Protein AF-A0A6G1RH93-F1 (afdb_monomer)

pLDDT: mean 86.74, std 16.6, range [34.06, 98.75]

Nearest PDB structures (foldseek):
  6yxq-assembly1_B  TM=9.799E-01  e=6.780E-34  Homo sapiens
  5j5k-assembly1_A  TM=3.896E-01  e=9.499E+00  Aspergillus fumigatus Af293
  7a0g-assembly1_III  TM=1.130E-01  e=6.567E+00  Serratia marcescens
  7a0g-assembly1_FFF  TM=1.168E-01  e=7.128E+00  Serratia marcescens

Mean predicted aligned error: 8.52 Å

Foldseek 3Di:
DDDDDPPPPPDQFDELQPDWDWDQDPVPRDIDIDRLQDLVLADPDAQDAQAEQDPDPDPVSNVVNLVNLVSNLVVLVVLLPDDLSRNLNNLQNPPRVLNRLVNCLVHPDFPLPPDDPDDPSSVVSSVSNLVSSLVSLLSLLAQDPDSNYGHDLLVSLCRCPVSPVDAPSSLLSCLRSPCVPCLVSNLSSVVSNCVSHVCNLVRLLVCVVVLLVLLVVLCQLQLQDDPDDDPDPDDPDPPPRRHLQRDDPVSLLVSLVSLLSSLSSLLSSCSSHVVSLVSCVVVVVLLSLLLSCVRRLVRSVVNLVVCCVPDVVSSVSSVVSSVNSNVSSVSSSVSSLCSQAVVQCVPDPDNPPSHPVSVVVVVVSVCSSLVSDDPVVVD

Structure (mmCIF, N/CA/C/O backbone):
data_AF-A0A6G1RH93-F1
#
_entry.id   AF-A0A6G1RH93-F1
#
loop_
_atom_site.group_PDB
_atom_site.id
_atom_site.type_symbol
_atom_site.label_atom_id
_atom_site.label_alt_id
_atom_site.label_comp_id
_atom_site.label_asym_id
_atom_site.label_entity_id
_atom_site.label_seq_id
_atom_site.pdbx_PDB_ins_code
_atom_site.Cartn_x
_atom_site.Cartn_y
_atom_site.Cartn_z
_atom_site.occupancy
_atom_site.B_iso_or_equiv
_atom_site.auth_seq_id
_atom_site.auth_comp_id
_atom_site.auth_asym_id
_atom_site.auth_atom_id
_atom_site.pdbx_PDB_model_num
ATOM 1 N N . VAL A 1 1 ? -55.380 16.430 35.026 1.00 39.88 1 VAL A N 1
ATOM 2 C CA . VAL A 1 1 ? -54.451 15.282 35.134 1.00 39.88 1 VAL A CA 1
ATOM 3 C C . VAL A 1 1 ? -53.364 15.489 34.094 1.00 39.88 1 VAL A C 1
ATOM 5 O O . VAL A 1 1 ? -53.621 15.297 32.916 1.00 39.88 1 VAL A O 1
ATOM 8 N N . ALA A 1 2 ? -52.223 16.043 34.504 1.00 36.06 2 ALA A N 1
ATOM 9 C CA . ALA A 1 2 ? -51.105 16.335 33.611 1.00 36.06 2 ALA A CA 1
ATOM 10 C C . ALA A 1 2 ? -50.230 15.081 33.495 1.00 36.06 2 ALA A C 1
ATOM 12 O O . ALA A 1 2 ? -49.665 14.631 34.491 1.00 36.06 2 ALA A O 1
ATOM 13 N N . ALA A 1 3 ? -50.160 14.504 32.297 1.00 38.91 3 ALA A N 1
ATOM 14 C CA . ALA A 1 3 ? -49.260 13.402 31.995 1.00 38.91 3 ALA A CA 1
ATOM 15 C C . ALA A 1 3 ? -47.823 13.942 31.946 1.00 38.91 3 ALA A C 1
ATOM 17 O O . ALA A 1 3 ? -47.466 14.699 31.044 1.00 38.91 3 ALA A O 1
ATOM 18 N N . ARG A 1 4 ? -47.009 13.583 32.944 1.00 39.94 4 ARG A N 1
ATOM 19 C CA . ARG A 1 4 ? -45.555 13.753 32.887 1.00 39.94 4 ARG A CA 1
ATOM 20 C C . ARG A 1 4 ? -45.025 12.785 31.829 1.00 39.94 4 ARG A C 1
ATOM 22 O O . ARG A 1 4 ? -45.079 11.578 32.028 1.00 39.94 4 ARG A O 1
ATOM 29 N N . GLN A 1 5 ? -44.552 13.320 30.708 1.00 40.97 5 GLN A N 1
ATOM 30 C CA . GLN A 1 5 ? -43.677 12.586 29.800 1.00 40.97 5 GLN A CA 1
ATOM 31 C C . GLN A 1 5 ? -42.366 12.324 30.545 1.00 40.97 5 GLN A C 1
ATOM 33 O O . GLN A 1 5 ? -41.627 13.258 30.851 1.00 40.97 5 GLN A O 1
ATOM 38 N N . GLU A 1 6 ? -42.103 11.063 30.877 1.00 39.25 6 GLU A N 1
ATOM 39 C CA . GLU A 1 6 ? -40.777 10.613 31.287 1.00 39.25 6 GLU A CA 1
ATOM 40 C C . GLU A 1 6 ? -39.834 10.802 30.094 1.00 39.25 6 GLU A C 1
ATOM 42 O O . GLU A 1 6 ? -39.832 10.027 29.139 1.00 39.25 6 GLU A O 1
ATOM 47 N N . GLN A 1 7 ? -39.060 11.888 30.117 1.00 39.12 7 GLN A N 1
ATOM 48 C CA . GLN A 1 7 ? -37.878 12.015 29.278 1.00 39.12 7 GLN A CA 1
ATOM 49 C C . GLN A 1 7 ? -36.892 10.938 29.731 1.00 39.12 7 GLN A C 1
ATOM 51 O O . GLN A 1 7 ? -36.219 11.087 30.749 1.00 39.12 7 GLN A O 1
ATOM 56 N N . VAL A 1 8 ? -36.823 9.837 28.982 1.00 41.59 8 VAL A N 1
ATOM 57 C CA . VAL A 1 8 ? -35.708 8.895 29.066 1.00 41.59 8 VAL A CA 1
ATOM 58 C C . VAL A 1 8 ? -34.467 9.670 28.633 1.00 41.59 8 VAL A C 1
ATOM 60 O O . VAL A 1 8 ? -34.250 9.907 27.446 1.00 41.59 8 VAL A O 1
ATOM 63 N N . ILE A 1 9 ? -33.688 10.136 29.606 1.00 40.41 9 ILE A N 1
ATOM 64 C CA . ILE A 1 9 ? -32.369 10.718 29.374 1.00 40.41 9 ILE A CA 1
ATOM 65 C C . ILE A 1 9 ? -31.488 9.562 28.893 1.00 40.41 9 ILE A C 1
ATOM 67 O O . ILE A 1 9 ? -30.940 8.809 29.695 1.00 40.41 9 ILE A O 1
ATOM 71 N N . THR A 1 10 ? -31.398 9.363 27.579 1.00 48.75 10 THR A N 1
ATOM 72 C CA . THR A 1 10 ? -30.373 8.500 26.990 1.00 48.75 10 THR A CA 1
ATOM 73 C C . THR A 1 10 ? -29.027 9.132 27.307 1.00 48.75 10 THR A C 1
ATOM 75 O O . THR A 1 10 ? -28.717 10.205 26.784 1.00 48.75 10 THR A O 1
ATOM 78 N N . MET A 1 11 ? -28.262 8.513 28.210 1.00 58.72 11 MET A N 1
ATOM 79 C CA . MET A 1 11 ? -26.892 8.942 28.483 1.00 58.72 11 MET A CA 1
ATOM 80 C C . MET A 1 11 ? -26.107 8.951 27.164 1.00 58.72 11 MET A C 1
ATOM 82 O O . MET A 1 11 ? -26.283 8.029 26.362 1.00 58.72 11 MET A O 1
ATOM 86 N N . PRO A 1 12 ? -25.280 9.977 26.907 1.00 74.25 12 PRO A N 1
ATOM 87 C CA . PRO A 1 12 ? -24.457 10.001 25.708 1.00 74.25 12 PRO A CA 1
ATOM 88 C C . PRO A 1 12 ? -23.533 8.779 25.701 1.00 74.25 12 PRO A C 1
ATOM 90 O O . PRO A 1 12 ? -22.972 8.418 26.737 1.00 74.25 12 PRO A O 1
ATOM 93 N N . ALA A 1 13 ? -23.403 8.130 24.543 1.00 86.19 13 ALA A N 1
ATOM 94 C CA . ALA A 1 13 ? -22.464 7.031 24.373 1.00 86.19 13 ALA A CA 1
ATOM 95 C C . ALA A 1 13 ? -21.037 7.527 24.651 1.00 86.19 13 ALA A C 1
ATOM 97 O O . ALA A 1 13 ? -20.630 8.568 24.129 1.00 86.19 13 ALA A O 1
ATOM 98 N N . LEU A 1 14 ? -20.307 6.797 25.494 1.00 92.94 14 LEU A N 1
ATOM 99 C CA . LEU A 1 14 ? -18.908 7.080 25.808 1.00 92.94 14 LEU A CA 1
ATOM 100 C C . LEU A 1 14 ? -17.998 6.509 24.711 1.00 92.94 14 LEU A C 1
ATOM 102 O O . LEU A 1 14 ? -18.299 5.431 24.188 1.00 92.94 14 LEU A O 1
ATOM 106 N N . PRO A 1 15 ? -16.891 7.191 24.371 1.00 95.88 15 PRO A N 1
ATOM 107 C CA . PRO A 1 15 ? -15.891 6.636 23.470 1.00 95.88 15 PRO A CA 1
ATOM 108 C C . PRO A 1 15 ? -15.225 5.400 24.093 1.00 95.88 15 PRO A C 1
ATOM 110 O O . PRO A 1 15 ? -15.123 5.270 25.316 1.00 95.88 15 PRO A O 1
ATOM 113 N N . LEU A 1 16 ? -14.763 4.476 23.248 1.00 96.12 16 LEU A N 1
ATOM 114 C CA . LEU A 1 16 ? -14.206 3.190 23.679 1.00 96.12 16 LEU A CA 1
ATOM 115 C C . LEU A 1 16 ? -12.977 3.346 24.590 1.00 96.12 16 LEU A C 1
ATOM 117 O O . LEU A 1 16 ? -12.803 2.557 25.513 1.00 96.12 16 LEU A O 1
ATOM 121 N N . ASP A 1 17 ? -12.147 4.358 24.348 1.00 95.44 17 ASP A N 1
ATOM 122 C CA . ASP A 1 17 ? -10.956 4.677 25.142 1.00 95.44 17 ASP A CA 1
ATOM 123 C C . ASP A 1 17 ? -11.266 5.152 26.573 1.00 95.44 17 ASP A C 1
ATOM 125 O O . ASP A 1 17 ? -10.436 4.983 27.466 1.00 95.44 17 ASP A O 1
ATOM 129 N N . GLU A 1 18 ? -12.470 5.669 26.824 1.00 94.94 18 GLU A N 1
ATOM 130 C CA . GLU A 1 18 ? -12.923 6.074 28.163 1.00 94.94 18 GLU A CA 1
ATOM 131 C C . GLU A 1 18 ? -13.825 5.022 28.825 1.00 94.94 18 GLU A C 1
ATOM 133 O O . GLU A 1 18 ? -14.106 5.089 30.028 1.00 94.94 18 GLU A O 1
ATOM 138 N N . LEU A 1 19 ? -14.293 4.037 28.054 1.00 93.25 19 LEU A N 1
ATOM 139 C CA . LEU A 1 19 ? -15.218 3.021 28.527 1.00 93.25 19 LEU A CA 1
ATOM 140 C C . LEU A 1 19 ? -14.538 2.078 29.530 1.00 93.25 19 LEU A C 1
ATOM 142 O O . LEU A 1 19 ? -13.415 1.612 29.338 1.00 93.25 19 LEU A O 1
ATOM 146 N N . GLN A 1 20 ? -15.263 1.754 30.599 1.00 92.25 20 GLN A N 1
ATOM 147 C CA . GLN A 1 20 ? -14.838 0.816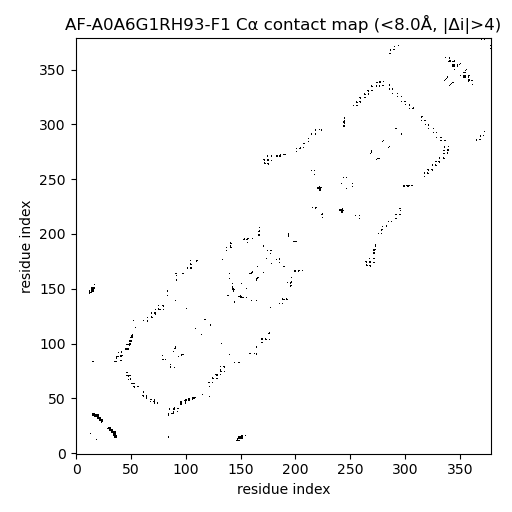 31.634 1.00 92.25 20 GLN A CA 1
ATOM 148 C C . GLN A 1 20 ? -15.789 -0.384 31.655 1.00 92.25 20 GLN A C 1
ATOM 150 O O . GLN A 1 20 ? -17.010 -0.221 31.692 1.00 92.25 20 GLN A O 1
ATOM 155 N N . LEU A 1 21 ? -15.235 -1.593 31.654 1.00 88.25 21 LEU A N 1
ATOM 156 C CA . LEU A 1 21 ? -15.960 -2.853 31.739 1.00 88.25 21 LEU A CA 1
ATOM 157 C C . LEU A 1 21 ? -15.835 -3.416 33.153 1.00 88.25 21 LEU A C 1
ATOM 159 O O . LEU A 1 21 ? -14.735 -3.594 33.674 1.00 88.25 21 LEU A O 1
ATOM 163 N N . THR A 1 22 ? -16.969 -3.705 33.787 1.00 87.06 22 THR A N 1
ATOM 164 C CA . THR A 1 22 ? -16.993 -4.392 35.081 1.00 87.06 22 THR A CA 1
ATOM 165 C C . THR A 1 22 ? -17.236 -5.876 34.862 1.00 87.06 22 THR A C 1
ATOM 167 O O . THR A 1 22 ? -18.293 -6.281 34.381 1.00 87.06 22 THR A O 1
ATOM 170 N N . GLU A 1 23 ? -16.271 -6.690 35.263 1.00 82.31 23 GLU A N 1
ATOM 171 C CA . GLU A 1 23 ? -16.334 -8.143 35.187 1.00 82.31 23 GLU A CA 1
ATOM 172 C C . GLU A 1 23 ? -16.133 -8.772 36.565 1.00 82.31 23 GLU A C 1
ATOM 174 O O . GLU A 1 23 ? -15.660 -8.144 37.515 1.00 82.31 23 GLU A O 1
ATOM 179 N N . ARG A 1 24 ? -16.538 -10.033 36.703 1.00 80.25 24 ARG A N 1
ATOM 180 C CA . ARG A 1 24 ? -16.372 -10.780 37.947 1.00 80.25 24 ARG A CA 1
ATOM 181 C C . ARG A 1 24 ? -15.124 -11.638 37.829 1.00 80.25 24 ARG A C 1
ATOM 183 O O . ARG A 1 24 ? -15.087 -12.540 37.000 1.00 80.25 24 ARG A O 1
ATOM 190 N N . ASP A 1 25 ? -14.132 -11.362 38.668 1.00 76.75 25 ASP A N 1
ATOM 191 C CA . ASP A 1 25 ? -12.867 -12.090 38.671 1.00 76.75 25 ASP A CA 1
ATOM 192 C C . ASP A 1 25 ? -13.134 -13.588 38.923 1.00 76.75 25 ASP A C 1
ATOM 194 O O . ASP A 1 25 ? -13.686 -13.939 39.975 1.00 76.75 25 ASP A O 1
ATOM 198 N N . PRO A 1 26 ? -12.753 -14.486 37.997 1.00 75.19 26 PRO A N 1
ATOM 199 C CA . PRO A 1 26 ? -13.005 -15.915 38.135 1.00 75.19 26 PRO A CA 1
ATOM 200 C C . PRO A 1 26 ? -12.233 -16.560 39.297 1.00 75.19 26 PRO A C 1
ATOM 202 O O . PRO A 1 26 ? -12.657 -17.601 39.794 1.00 75.19 26 PRO A O 1
ATOM 205 N N . LYS A 1 27 ? -11.125 -15.963 39.762 1.00 79.62 27 LYS A N 1
ATOM 206 C CA . LYS A 1 27 ? -10.312 -16.487 40.873 1.00 79.62 27 LYS A CA 1
ATOM 207 C C . LYS A 1 27 ? -10.810 -16.018 42.237 1.00 79.62 27 LYS A C 1
ATOM 209 O O . LYS A 1 27 ? -10.776 -16.789 43.192 1.00 79.62 27 LYS A O 1
ATOM 214 N N . THR A 1 28 ? -11.242 -14.762 42.350 1.00 80.44 28 THR A N 1
ATOM 215 C CA . THR A 1 28 ? -11.606 -14.152 43.646 1.00 80.44 28 THR A CA 1
ATOM 216 C C . THR A 1 28 ? -13.106 -13.922 43.830 1.00 80.44 28 THR A C 1
ATOM 218 O O . THR A 1 28 ? -13.555 -13.649 44.944 1.00 80.44 28 THR A O 1
ATOM 221 N N . GLY A 1 29 ? -13.900 -14.010 42.758 1.00 81.12 29 GLY A N 1
ATOM 222 C CA . GLY A 1 29 ? -15.344 -13.769 42.753 1.00 81.12 29 GLY A CA 1
ATOM 223 C C . GLY A 1 29 ? -15.755 -12.306 42.962 1.00 81.12 29 GLY A C 1
ATOM 224 O O . GLY A 1 29 ? -16.960 -12.017 42.984 1.00 81.12 29 GLY A O 1
ATOM 225 N N . LYS A 1 30 ? -14.788 -11.391 43.124 1.00 84.50 30 LYS A N 1
ATOM 226 C CA . LYS A 1 30 ? -15.005 -9.949 43.297 1.00 84.50 30 LYS A CA 1
ATOM 227 C C . LYS A 1 30 ? -15.219 -9.264 41.950 1.00 84.50 30 LYS A C 1
ATOM 229 O O . LYS A 1 30 ? -14.723 -9.718 40.925 1.00 84.50 30 LYS A O 1
ATOM 234 N N . LEU A 1 31 ? -15.964 -8.161 41.966 1.00 85.38 31 LEU A N 1
ATOM 235 C CA . LEU A 1 31 ? -16.095 -7.298 40.796 1.00 85.38 31 LEU A CA 1
ATOM 236 C C . LEU A 1 31 ? -14.786 -6.524 40.598 1.00 85.38 31 LEU A C 1
ATOM 238 O O . LEU A 1 31 ? -14.301 -5.882 41.531 1.00 85.38 31 LEU A O 1
ATOM 242 N N . ARG A 1 32 ? -14.229 -6.605 39.392 1.00 85.62 32 ARG A N 1
ATOM 243 C CA . ARG A 1 32 ? -13.075 -5.842 38.917 1.00 85.62 32 ARG A CA 1
ATOM 244 C C . ARG A 1 32 ? -13.557 -4.946 37.783 1.00 85.62 32 ARG A C 1
ATOM 246 O O . ARG A 1 32 ? -14.334 -5.382 36.940 1.00 85.62 32 ARG A O 1
ATOM 253 N N . THR A 1 33 ? -13.092 -3.705 37.770 1.00 88.19 33 THR A N 1
ATOM 254 C CA . THR A 1 33 ? -13.330 -2.777 36.663 1.00 88.19 33 THR A CA 1
ATOM 255 C C . THR A 1 33 ? -12.042 -2.641 35.864 1.00 88.19 33 THR A C 1
ATOM 257 O O . THR A 1 33 ? -10.979 -2.427 36.451 1.00 88.19 33 THR A O 1
ATOM 260 N N . LEU A 1 34 ? -12.139 -2.810 34.551 1.00 90.12 34 LEU A N 1
ATOM 261 C CA . LEU A 1 34 ? -11.043 -2.727 33.594 1.00 90.12 34 LEU A CA 1
ATOM 262 C C . LEU A 1 34 ? -11.365 -1.708 32.501 1.00 90.12 34 LEU A C 1
ATOM 264 O O . LEU A 1 34 ? -12.538 -1.565 32.153 1.00 90.12 34 LEU A O 1
ATOM 268 N N . PRO A 1 35 ? -10.357 -1.050 31.902 1.00 93.69 35 PRO A N 1
ATOM 269 C CA . PRO A 1 35 ? -10.584 -0.302 30.673 1.00 93.69 35 PRO A CA 1
ATOM 270 C C . PRO A 1 35 ? -11.091 -1.252 29.581 1.00 93.69 35 PRO A C 1
ATOM 272 O O . PRO A 1 35 ? -10.678 -2.410 29.515 1.00 93.69 35 PRO A O 1
ATOM 275 N N . ALA A 1 36 ? -11.980 -0.768 28.714 1.00 93.19 36 ALA A N 1
ATOM 276 C CA . ALA A 1 36 ? -12.529 -1.577 27.627 1.00 93.19 36 ALA A CA 1
ATOM 277 C C . ALA A 1 36 ? -11.454 -2.029 26.627 1.00 93.19 36 ALA A C 1
ATOM 279 O O . ALA A 1 36 ? -11.583 -3.095 26.029 1.00 93.19 36 ALA A O 1
ATOM 280 N N . LEU A 1 37 ? -10.376 -1.250 26.493 1.00 94.69 37 LEU A N 1
ATOM 281 C CA . LEU A 1 37 ? -9.148 -1.644 25.812 1.00 94.69 37 LEU A CA 1
ATOM 282 C C . LEU A 1 37 ? -8.173 -2.257 26.822 1.00 94.69 37 LEU A C 1
ATOM 284 O O . LEU A 1 37 ? -7.469 -1.539 27.533 1.00 94.69 37 LEU A O 1
ATOM 288 N N . HIS A 1 38 ? -8.124 -3.587 26.890 1.00 93.50 38 HIS A N 1
ATOM 289 C CA . HIS A 1 38 ? -7.219 -4.296 27.795 1.00 93.50 38 HIS A CA 1
ATOM 290 C C . HIS A 1 38 ? -6.666 -5.586 27.162 1.00 93.50 38 HIS A C 1
ATOM 292 O O . HIS A 1 38 ? -7.433 -6.324 26.538 1.00 93.50 38 HIS A O 1
ATOM 298 N N . PRO A 1 39 ? -5.376 -5.928 27.370 1.00 92.88 39 PRO A N 1
ATOM 299 C CA . PRO A 1 39 ? -4.776 -7.141 26.806 1.00 92.88 39 PRO A CA 1
ATOM 300 C C . PRO A 1 39 ? -5.491 -8.441 27.197 1.00 92.88 39 PRO A C 1
ATOM 302 O O . PRO A 1 39 ? -5.554 -9.365 26.398 1.00 92.88 39 PRO A O 1
ATOM 305 N N . GLU A 1 40 ? -6.062 -8.511 28.404 1.00 90.75 40 GLU A N 1
ATOM 306 C CA . GLU A 1 40 ? -6.805 -9.696 28.882 1.00 90.75 40 GLU A CA 1
ATOM 307 C C . GLU A 1 40 ? -8.118 -9.950 28.106 1.00 90.75 40 GLU A C 1
ATOM 309 O O . GLU A 1 40 ? -8.652 -11.053 28.171 1.00 90.75 40 GLU A O 1
ATOM 314 N N . ILE A 1 41 ? -8.639 -8.958 27.368 1.00 90.56 41 ILE A N 1
ATOM 315 C CA . ILE A 1 41 ? -9.898 -9.067 26.603 1.00 90.56 41 ILE A CA 1
ATOM 316 C C . ILE A 1 41 ? -9.665 -9.674 25.212 1.00 90.56 41 ILE A C 1
ATOM 318 O O . ILE A 1 41 ? -10.588 -10.240 24.616 1.00 90.56 41 ILE A O 1
ATOM 322 N N . LYS A 1 42 ? -8.437 -9.569 24.685 1.00 93.75 42 LYS A N 1
ATOM 323 C CA . LYS A 1 42 ? -8.036 -10.19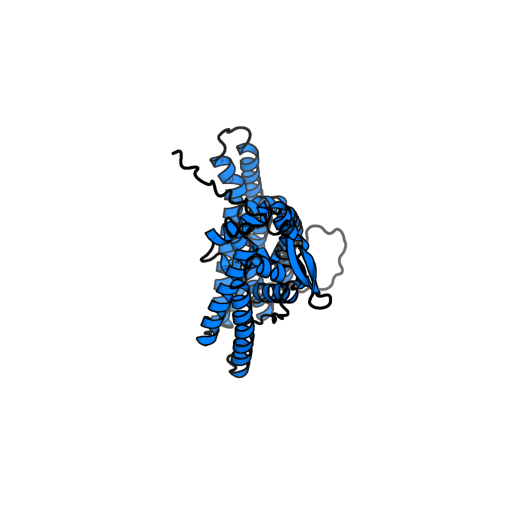8 23.422 1.00 93.75 42 LYS A CA 1
ATOM 324 C C . LYS A 1 42 ? -8.347 -11.698 23.474 1.00 93.75 42 LYS A C 1
ATOM 326 O O . LYS A 1 42 ? -8.043 -12.373 24.456 1.00 93.75 42 LYS A O 1
ATOM 331 N N . ALA A 1 43 ? -8.894 -12.240 22.389 1.00 94.94 43 ALA A N 1
ATOM 332 C CA . ALA A 1 43 ? -9.093 -13.677 22.286 1.00 94.94 43 ALA A CA 1
ATOM 333 C C . ALA A 1 43 ? -7.764 -14.394 22.004 1.00 94.94 43 ALA A C 1
ATOM 335 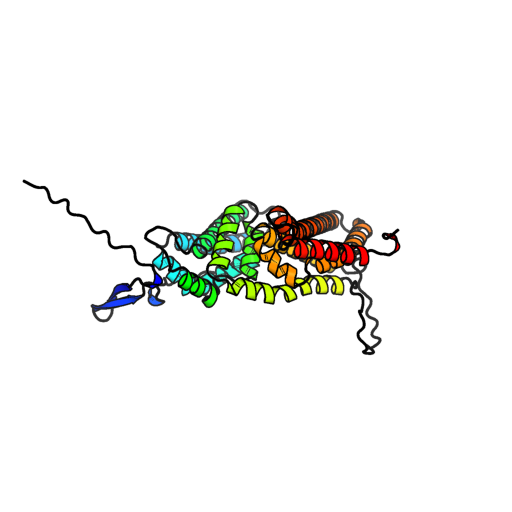O O . ALA A 1 43 ? -6.942 -13.924 21.211 1.00 94.94 43 ALA A O 1
ATOM 336 N N . ASP A 1 44 ? -7.590 -15.570 22.609 1.00 94.50 44 ASP A N 1
ATOM 337 C CA . ASP A 1 44 ? -6.459 -16.457 22.339 1.00 94.50 44 ASP A CA 1
ATOM 338 C C . ASP A 1 44 ? -6.643 -17.149 20.980 1.00 94.50 44 ASP A C 1
ATOM 340 O O . ASP A 1 44 ? -7.167 -18.259 20.861 1.00 94.50 44 ASP A O 1
ATOM 344 N N . ARG A 1 45 ? -6.303 -16.414 19.922 1.00 94.12 45 ARG A N 1
ATOM 345 C CA . ARG A 1 45 ? -6.304 -16.859 18.532 1.00 94.12 45 ARG A CA 1
ATOM 346 C C . ARG A 1 45 ? -4.976 -16.459 17.902 1.00 94.12 45 ARG A C 1
ATOM 348 O O . ARG A 1 45 ? -4.447 -15.395 18.200 1.00 94.12 45 ARG A O 1
ATOM 355 N N . SER A 1 46 ? -4.448 -17.326 17.045 1.00 94.31 46 SER A N 1
ATOM 356 C CA . SER A 1 46 ? -3.177 -17.114 16.356 1.00 94.31 46 SER A CA 1
ATOM 357 C C . SER A 1 46 ? -3.422 -17.002 14.861 1.00 94.31 46 SER A C 1
ATOM 359 O O . SER A 1 46 ? -3.992 -17.914 14.265 1.00 94.31 46 SER A O 1
ATOM 361 N N . PHE A 1 47 ? -2.984 -15.896 14.265 1.00 97.88 47 PHE A N 1
ATOM 362 C CA . PHE A 1 47 ? -3.099 -15.665 12.830 1.00 97.88 47 PHE A CA 1
ATOM 363 C C . PHE A 1 47 ? -1.845 -16.164 12.108 1.00 97.88 47 PHE A C 1
ATOM 365 O O . PHE A 1 47 ? -0.718 -15.777 12.427 1.00 97.88 47 PHE A O 1
ATOM 372 N N . VAL A 1 48 ? -2.036 -17.025 11.108 1.00 97.88 48 VAL A N 1
ATOM 373 C CA . VAL A 1 48 ? -0.934 -17.564 10.299 1.00 97.88 48 VAL A CA 1
ATOM 374 C C . VAL A 1 48 ? -0.491 -16.576 9.219 1.00 97.88 48 VAL A C 1
ATOM 376 O O . VAL A 1 48 ? -1.296 -15.835 8.666 1.00 97.88 48 VAL A O 1
ATOM 379 N N . LEU A 1 49 ? 0.799 -16.589 8.874 1.00 98.12 49 LEU A N 1
ATOM 380 C CA . LEU A 1 49 ? 1.343 -15.714 7.830 1.00 98.12 49 LEU A CA 1
ATOM 381 C C . LEU A 1 49 ? 0.858 -16.130 6.438 1.00 98.12 49 LEU A C 1
ATOM 383 O O . LEU A 1 49 ? 0.873 -17.312 6.084 1.00 98.12 49 LEU A O 1
ATOM 387 N N . TYR A 1 50 ? 0.510 -15.150 5.614 1.00 98.12 50 TYR A N 1
ATOM 388 C CA . TYR A 1 50 ? 0.173 -15.355 4.214 1.00 98.12 50 TYR A CA 1
ATOM 389 C C . TYR A 1 50 ? 1.399 -15.800 3.405 1.00 98.12 50 TYR A C 1
ATOM 391 O O . TYR A 1 50 ? 2.513 -15.306 3.588 1.00 98.12 50 TYR A O 1
ATOM 399 N N . ARG A 1 51 ? 1.176 -16.723 2.463 1.00 95.44 51 ARG A N 1
ATOM 400 C CA . ARG A 1 51 ? 2.120 -17.041 1.386 1.00 95.44 51 ARG A CA 1
ATOM 401 C C . ARG A 1 51 ? 1.398 -16.948 0.039 1.00 95.44 51 ARG A C 1
ATOM 403 O O . ARG A 1 51 ? 0.239 -17.358 -0.034 1.00 95.44 51 ARG A O 1
ATOM 410 N N . PRO A 1 52 ? 2.053 -16.421 -1.009 1.00 92.56 52 PRO A N 1
ATOM 411 C CA . PRO A 1 52 ? 1.447 -16.311 -2.329 1.00 92.56 52 PRO A CA 1
ATOM 412 C C . PRO A 1 52 ? 1.168 -17.693 -2.934 1.00 92.56 52 PRO A C 1
ATOM 414 O O . PRO A 1 52 ? 1.807 -18.674 -2.542 1.00 92.56 52 PRO A O 1
ATOM 417 N N . PRO A 1 53 ? 0.233 -17.787 -3.897 1.00 90.69 53 PRO A N 1
ATOM 418 C CA . PRO A 1 53 ? -0.001 -19.034 -4.612 1.00 90.69 53 PRO A CA 1
ATOM 419 C C . PRO A 1 53 ? 1.269 -19.483 -5.351 1.00 90.69 53 PRO A C 1
ATOM 421 O O . PRO A 1 53 ? 2.064 -18.641 -5.785 1.00 90.69 53 PRO A O 1
ATOM 424 N N . PRO A 1 54 ? 1.468 -20.800 -5.526 1.00 87.44 54 PRO A N 1
ATOM 425 C CA . PRO A 1 54 ? 2.647 -21.315 -6.201 1.00 87.44 54 PRO A CA 1
ATOM 426 C C . PRO A 1 54 ? 2.677 -20.891 -7.673 1.00 87.44 54 PRO A C 1
ATOM 428 O O . PRO A 1 54 ? 1.663 -20.896 -8.370 1.00 87.44 54 PRO A O 1
ATOM 431 N N . VAL A 1 55 ? 3.878 -20.578 -8.161 1.00 79.81 55 VAL A N 1
ATOM 432 C CA . VAL A 1 55 ? 4.133 -20.281 -9.583 1.00 79.81 55 VAL A CA 1
ATOM 433 C C . VAL A 1 55 ? 4.096 -21.564 -10.430 1.00 79.81 55 VAL A C 1
ATOM 435 O O . VAL A 1 55 ? 3.941 -21.518 -11.642 1.00 79.81 55 VAL A O 1
ATOM 438 N N . VAL A 1 56 ? 4.218 -22.740 -9.813 1.00 78.56 56 VAL A N 1
ATOM 439 C CA . VAL A 1 56 ? 4.169 -24.036 -10.502 1.00 78.56 56 VAL A CA 1
ATOM 440 C C . VAL A 1 56 ? 2.828 -24.709 -10.227 1.00 78.56 56 VAL A C 1
ATOM 442 O O . VAL A 1 56 ? 2.323 -24.667 -9.107 1.00 78.56 56 VAL A O 1
ATOM 445 N N . ARG A 1 57 ? 2.256 -25.368 -11.242 1.00 74.06 57 ARG A N 1
ATOM 446 C CA . ARG A 1 57 ? 1.013 -26.151 -11.127 1.00 74.06 57 ARG A CA 1
ATOM 447 C C . ARG A 1 57 ? 1.251 -27.518 -10.478 1.00 74.06 57 ARG A C 1
ATOM 449 O O . ARG A 1 57 ? 0.930 -28.547 -11.064 1.00 74.06 57 ARG A O 1
ATOM 456 N N . ASP A 1 58 ? 1.833 -27.518 -9.288 1.00 86.12 58 ASP A N 1
ATOM 457 C CA . ASP A 1 58 ? 1.928 -28.712 -8.454 1.00 86.12 58 ASP A CA 1
ATOM 458 C C . ASP A 1 58 ? 0.667 -28.811 -7.574 1.00 86.12 58 ASP A C 1
ATOM 460 O O . ASP A 1 58 ? 0.423 -27.896 -6.778 1.00 86.12 58 ASP A O 1
ATOM 464 N N . PRO A 1 59 ? -0.148 -29.878 -7.699 1.00 88.81 59 PRO A N 1
ATOM 465 C CA . PRO A 1 59 ? -1.342 -30.065 -6.880 1.00 88.81 59 PRO A CA 1
ATOM 466 C C . PRO A 1 59 ? -1.080 -29.972 -5.372 1.00 88.81 59 PRO A C 1
ATOM 468 O O . PRO A 1 59 ? -1.891 -29.375 -4.669 1.00 88.81 59 PRO A O 1
ATOM 471 N N . ALA A 1 60 ? 0.054 -30.488 -4.885 1.00 91.88 60 ALA A N 1
ATOM 472 C CA . ALA A 1 60 ? 0.378 -30.474 -3.459 1.00 91.88 60 ALA A CA 1
ATOM 473 C C . ALA A 1 60 ? 0.641 -29.048 -2.949 1.00 91.88 60 ALA A C 1
ATOM 475 O O . ALA A 1 60 ? 0.159 -28.659 -1.887 1.00 91.88 60 ALA A O 1
ATOM 476 N N . LEU A 1 61 ? 1.349 -28.231 -3.739 1.00 91.19 61 LEU A N 1
ATOM 477 C CA . LEU A 1 61 ? 1.606 -26.827 -3.398 1.00 91.19 61 LEU A CA 1
ATOM 478 C C . LEU A 1 61 ? 0.331 -25.978 -3.467 1.00 91.19 61 LEU A C 1
ATOM 480 O O . LEU A 1 61 ? 0.164 -25.029 -2.700 1.00 91.19 61 LEU A O 1
ATOM 484 N N . VAL A 1 62 ? -0.570 -26.299 -4.400 1.00 91.50 62 VAL A N 1
ATOM 485 C CA . VAL A 1 62 ? -1.871 -25.629 -4.507 1.00 91.50 62 VAL A CA 1
ATOM 486 C C . VAL A 1 62 ? -2.744 -25.964 -3.299 1.00 91.50 62 VAL A C 1
ATOM 488 O O . VAL A 1 62 ? -3.375 -25.062 -2.750 1.00 91.50 62 VAL A O 1
ATOM 491 N N . GLU A 1 63 ? -2.767 -27.223 -2.863 1.00 92.94 63 GLU A N 1
ATOM 492 C CA . GLU A 1 63 ? -3.494 -27.647 -1.664 1.00 92.94 63 GLU A CA 1
ATOM 493 C C . GLU A 1 63 ? -2.943 -26.978 -0.394 1.00 92.94 63 GLU A C 1
ATOM 495 O O . GLU A 1 63 ? -3.729 -26.403 0.359 1.00 92.94 63 GLU A O 1
ATOM 500 N N . GLU A 1 64 ? -1.613 -26.927 -0.214 1.00 94.44 64 GLU A N 1
ATOM 501 C CA . GLU A 1 64 ? -0.978 -26.208 0.908 1.00 94.44 64 GLU A CA 1
ATOM 502 C C . GLU A 1 64 ? -1.404 -24.732 0.936 1.00 94.44 64 GLU A C 1
ATOM 504 O O . GLU A 1 64 ? -1.770 -24.192 1.987 1.00 94.44 64 GLU A O 1
ATOM 509 N N . PHE A 1 65 ? -1.376 -24.063 -0.224 1.00 94.62 65 PHE A N 1
ATOM 510 C CA . PHE A 1 65 ? -1.823 -22.677 -0.331 1.00 94.62 65 PHE A CA 1
ATOM 511 C C . PHE A 1 65 ? -3.294 -22.533 0.072 1.00 94.62 65 PHE A C 1
ATOM 513 O O . PHE A 1 65 ? -3.621 -21.643 0.856 1.00 94.62 65 PHE A O 1
ATOM 520 N N . LEU A 1 66 ? -4.180 -23.387 -0.451 1.00 95.44 66 LEU A N 1
ATOM 521 C CA . LEU A 1 66 ? -5.618 -23.302 -0.194 1.00 95.44 66 LEU A CA 1
ATOM 522 C C . LEU A 1 66 ? -5.956 -23.542 1.278 1.00 95.44 66 LEU A C 1
ATOM 524 O O . LEU A 1 66 ? -6.782 -22.813 1.826 1.00 95.44 66 LEU A O 1
ATOM 528 N N . GLU A 1 67 ? -5.315 -24.515 1.923 1.00 96.56 67 GLU A N 1
ATOM 529 C CA . GLU A 1 67 ? -5.504 -24.789 3.348 1.00 96.56 67 GLU A CA 1
ATOM 530 C C . GLU A 1 67 ? -5.065 -23.590 4.197 1.00 96.56 67 GLU A C 1
ATOM 532 O O . GLU A 1 67 ? -5.834 -23.086 5.020 1.00 96.56 67 GLU A O 1
ATOM 537 N N . ARG A 1 68 ? -3.863 -23.057 3.946 1.00 97.56 68 ARG A N 1
ATOM 538 C CA . ARG A 1 68 ? -3.369 -21.889 4.683 1.00 97.56 68 ARG A CA 1
ATOM 539 C C . ARG A 1 68 ? -4.227 -20.652 4.458 1.00 97.56 68 ARG A C 1
ATOM 541 O O . ARG A 1 68 ? -4.564 -19.952 5.409 1.00 97.56 68 ARG A O 1
ATOM 548 N N . ALA A 1 69 ? -4.580 -20.381 3.207 1.00 96.88 69 ALA A N 1
ATOM 549 C CA . ALA A 1 69 ? -5.431 -19.259 2.844 1.00 96.88 69 ALA A CA 1
ATOM 550 C C . ALA A 1 69 ? -6.815 -19.369 3.495 1.00 96.88 69 ALA A C 1
ATOM 552 O O . ALA A 1 69 ? -7.372 -18.356 3.910 1.00 96.88 69 ALA A O 1
ATOM 553 N N . LYS A 1 70 ? -7.343 -20.590 3.645 1.00 97.31 70 LYS A N 1
ATOM 554 C CA . LYS A 1 70 ? -8.601 -20.833 4.347 1.00 97.31 70 LYS A CA 1
ATOM 555 C C . LYS A 1 70 ? -8.512 -20.481 5.832 1.00 97.31 70 LYS A C 1
ATOM 557 O O . LYS A 1 70 ? -9.402 -19.785 6.303 1.00 97.31 70 LYS A O 1
ATOM 562 N N . PHE A 1 71 ? -7.445 -20.871 6.540 1.00 97.88 71 PHE A N 1
ATOM 563 C CA . PHE A 1 71 ? -7.250 -20.453 7.938 1.00 97.88 71 PHE A CA 1
ATOM 564 C C . PHE A 1 71 ? -7.274 -18.927 8.077 1.00 97.88 71 PHE A C 1
ATOM 566 O O . PHE A 1 71 ? -8.033 -18.392 8.879 1.00 97.88 71 PHE A O 1
ATOM 573 N N . ILE A 1 72 ? -6.532 -18.220 7.219 1.00 98.44 72 ILE A N 1
ATOM 574 C CA . ILE A 1 72 ? -6.515 -16.750 7.216 1.00 98.44 72 ILE A CA 1
ATOM 575 C C . ILE A 1 72 ? -7.913 -16.190 6.928 1.00 98.44 72 ILE A C 1
ATOM 577 O O . ILE A 1 72 ? -8.357 -15.261 7.599 1.00 98.44 72 ILE A O 1
ATOM 581 N N . ALA A 1 73 ? -8.624 -16.735 5.939 1.00 98.19 73 ALA A N 1
ATOM 582 C CA . ALA A 1 73 ? -9.959 -16.271 5.583 1.00 98.19 73 ALA A CA 1
ATOM 583 C C . ALA A 1 73 ? -10.955 -16.466 6.736 1.00 98.19 73 ALA A C 1
ATOM 585 O O . ALA A 1 73 ? -11.691 -15.535 7.065 1.00 98.19 73 ALA A O 1
ATOM 586 N N . ASP A 1 74 ? -10.956 -17.639 7.368 1.00 98.19 74 ASP A N 1
ATOM 587 C CA . ASP A 1 74 ? -11.822 -17.959 8.502 1.00 98.19 74 ASP A CA 1
ATOM 588 C C . ASP A 1 74 ? -11.506 -17.054 9.705 1.00 98.19 74 ASP A C 1
ATOM 590 O O . ASP A 1 74 ? -12.420 -16.519 10.341 1.00 98.19 74 ASP A O 1
ATOM 594 N N . ASP A 1 75 ? -10.223 -16.790 9.964 1.00 98.44 75 ASP A N 1
ATOM 595 C CA . ASP A 1 75 ? -9.789 -15.920 11.053 1.00 98.44 75 ASP A CA 1
ATOM 596 C C . ASP A 1 75 ? -10.115 -14.446 10.819 1.00 98.44 75 ASP A C 1
ATOM 598 O O . ASP A 1 75 ? -10.593 -13.773 11.735 1.00 98.44 75 ASP A O 1
ATOM 602 N N . LEU A 1 76 ? -9.946 -13.940 9.597 1.00 98.56 76 LEU A N 1
ATOM 603 C CA . LEU A 1 76 ? -10.354 -12.578 9.254 1.00 98.56 76 LEU A CA 1
ATOM 604 C C . LEU A 1 76 ? -11.879 -12.423 9.245 1.00 98.56 76 LEU A C 1
ATOM 606 O O . LEU A 1 76 ? -12.388 -11.387 9.666 1.00 98.56 76 LEU A O 1
ATOM 610 N N . ASN A 1 77 ? -12.630 -13.441 8.817 1.00 98.31 77 ASN A N 1
ATOM 611 C CA . ASN A 1 77 ? -14.092 -13.416 8.882 1.00 98.31 77 ASN A CA 1
ATOM 612 C C . ASN A 1 77 ? -14.587 -13.380 10.334 1.00 98.31 77 ASN A C 1
ATOM 614 O O . ASN A 1 77 ? -15.498 -12.618 10.653 1.00 98.31 77 ASN A O 1
ATOM 618 N N . TRP A 1 78 ? -13.961 -14.155 11.222 1.00 98.50 78 TRP A N 1
ATOM 619 C CA . TRP A 1 78 ? -14.213 -14.077 12.660 1.00 98.50 78 TRP A CA 1
ATOM 620 C C . TRP A 1 78 ? -13.872 -12.695 13.226 1.00 98.50 78 TRP A C 1
ATOM 622 O O . TRP A 1 78 ? -14.694 -12.116 13.933 1.00 98.50 78 TRP A O 1
ATOM 632 N N . LEU A 1 79 ? -12.706 -12.142 12.877 1.00 98.69 79 LEU A N 1
ATOM 633 C CA . LEU A 1 79 ? -12.262 -10.821 13.327 1.00 98.69 79 LEU A CA 1
ATOM 634 C C . LEU A 1 79 ? -13.267 -9.732 12.924 1.00 98.69 79 LEU A C 1
ATOM 636 O O . LEU A 1 79 ? -13.655 -8.899 13.742 1.00 98.69 79 LEU A O 1
ATOM 640 N N . LEU A 1 80 ? -13.732 -9.759 11.674 1.00 98.56 80 LEU A N 1
ATOM 641 C CA . LEU A 1 80 ? -14.730 -8.822 11.155 1.00 98.56 80 LEU A CA 1
ATOM 642 C C . LEU A 1 80 ? -16.106 -8.988 11.813 1.00 98.56 80 LEU A C 1
ATOM 644 O O . LEU A 1 80 ? -16.861 -8.022 11.881 1.00 98.56 80 LEU A O 1
ATOM 648 N N . ALA A 1 81 ? -16.427 -10.180 12.318 1.00 98.44 81 ALA A N 1
ATOM 649 C CA . ALA A 1 81 ? -17.660 -10.440 13.056 1.00 98.44 81 ALA A CA 1
ATOM 650 C C . ALA A 1 81 ? -17.601 -9.995 14.530 1.00 98.44 81 ALA A C 1
ATOM 652 O O . ALA A 1 81 ? -18.638 -9.972 15.196 1.00 98.44 81 ALA A O 1
ATOM 653 N N . LEU A 1 82 ? -16.420 -9.647 15.061 1.00 98.38 82 LEU A N 1
ATOM 654 C CA . LEU A 1 82 ? -16.298 -9.190 16.444 1.00 98.38 82 LEU A CA 1
ATOM 655 C C . LEU A 1 82 ? -17.019 -7.848 16.673 1.00 98.38 82 LEU A C 1
ATOM 657 O O . LEU A 1 82 ? -16.993 -6.973 15.798 1.00 98.38 82 LEU A O 1
ATOM 661 N N . PRO A 1 83 ? -17.596 -7.640 17.872 1.00 97.31 83 PRO A N 1
ATOM 662 C CA . PRO A 1 83 ? -18.011 -6.321 18.348 1.00 97.31 83 PRO A CA 1
ATOM 663 C C . PRO A 1 83 ? -16.857 -5.306 18.340 1.00 97.31 83 PRO A C 1
ATOM 665 O O . PRO A 1 83 ? -15.691 -5.696 18.376 1.00 97.31 83 PRO A O 1
ATOM 668 N N . HIS A 1 84 ? -17.184 -4.013 18.305 1.00 97.38 84 HIS A N 1
ATOM 669 C CA . HIS A 1 84 ? -16.213 -2.921 18.157 1.00 97.38 84 HIS A CA 1
ATOM 670 C C . HIS A 1 84 ? -15.088 -2.953 19.209 1.00 97.38 84 HIS A C 1
ATOM 672 O O . HIS A 1 84 ? -13.914 -2.901 18.857 1.00 97.38 84 HIS A O 1
ATOM 678 N N . ASP A 1 85 ? -15.432 -3.097 20.487 1.00 95.94 85 ASP A N 1
ATOM 679 C CA . ASP A 1 85 ? -14.488 -3.201 21.606 1.00 95.94 85 ASP A CA 1
ATOM 680 C C . ASP A 1 85 ? -13.534 -4.395 21.451 1.00 95.94 85 ASP A C 1
ATOM 682 O O . ASP A 1 85 ? -12.313 -4.245 21.507 1.00 95.94 85 ASP A O 1
ATOM 686 N N . LYS A 1 86 ? -14.084 -5.581 21.168 1.00 97.25 86 LYS A N 1
ATOM 687 C CA . LYS A 1 86 ? -13.298 -6.815 21.019 1.00 97.25 86 LYS A CA 1
ATOM 688 C C . LYS A 1 86 ? -12.425 -6.805 19.772 1.00 97.25 86 LYS A C 1
ATOM 690 O O . LYS A 1 86 ? -11.313 -7.325 19.809 1.00 97.25 86 LYS A O 1
ATOM 695 N N . PHE A 1 87 ? -12.915 -6.213 18.685 1.00 98.56 87 PHE A N 1
ATOM 696 C CA . PHE A 1 87 ? -12.142 -6.008 17.467 1.00 98.56 87 PHE A CA 1
ATOM 697 C C . PHE A 1 87 ? -10.901 -5.163 17.754 1.00 98.56 87 PHE A C 1
ATOM 699 O O . PHE A 1 87 ? -9.793 -5.587 17.435 1.00 98.56 87 PHE A O 1
ATOM 706 N N . TRP A 1 88 ? -11.069 -4.014 18.414 1.00 98.38 88 TRP A N 1
ATOM 707 C CA . TRP A 1 88 ? -9.951 -3.135 18.748 1.00 98.38 88 TRP A CA 1
ATOM 708 C C . TRP A 1 88 ? -8.977 -3.771 19.741 1.00 98.38 88 TRP A C 1
ATOM 710 O O . TRP A 1 88 ? -7.771 -3.672 19.537 1.00 98.38 88 TRP A O 1
ATOM 720 N N . CYS A 1 89 ? -9.460 -4.516 20.739 1.00 97.81 89 CYS A N 1
ATOM 721 C CA . CYS A 1 89 ? -8.584 -5.313 21.603 1.00 97.81 89 CYS A CA 1
ATOM 722 C C . CYS A 1 89 ? -7.757 -6.333 20.809 1.00 97.81 89 CYS A C 1
ATOM 724 O O . CYS A 1 89 ? -6.556 -6.459 21.044 1.00 97.81 89 CYS A O 1
ATOM 726 N N . GLN A 1 90 ? -8.362 -7.040 19.848 1.00 98.38 90 GLN A N 1
ATOM 727 C CA . GLN A 1 90 ? -7.613 -7.982 19.018 1.00 98.38 90 GLN A CA 1
ATOM 728 C C . GLN A 1 90 ? -6.571 -7.259 18.160 1.00 98.38 90 GLN A C 1
ATOM 730 O O . GLN A 1 90 ? -5.418 -7.667 18.131 1.00 98.38 90 GLN A O 1
ATOM 735 N N . VAL A 1 91 ? -6.955 -6.175 17.488 1.00 97.75 91 VAL A N 1
ATOM 736 C CA . VAL A 1 91 ? -6.070 -5.425 16.585 1.00 97.75 91 VAL A CA 1
ATOM 737 C C . VAL A 1 91 ? -4.868 -4.826 17.313 1.00 97.75 91 VAL A C 1
ATOM 739 O O . VAL A 1 91 ? -3.767 -4.863 16.770 1.00 97.75 91 VAL A O 1
ATOM 742 N N . ILE A 1 92 ? -5.073 -4.292 18.520 1.00 97.81 92 ILE A N 1
ATOM 743 C CA . ILE A 1 92 ? -4.028 -3.610 19.295 1.00 97.81 92 ILE A CA 1
ATOM 744 C C . ILE A 1 92 ? -3.090 -4.618 19.962 1.00 97.81 92 ILE A C 1
ATOM 746 O O . ILE A 1 92 ? -1.876 -4.448 19.931 1.00 97.81 92 ILE A O 1
ATOM 750 N N . PHE A 1 93 ? -3.639 -5.670 20.576 1.00 97.56 93 PHE A N 1
ATOM 751 C CA . PHE A 1 93 ? -2.864 -6.556 21.449 1.00 97.56 93 PHE A CA 1
ATOM 752 C C . PHE A 1 93 ? -2.445 -7.873 20.775 1.00 97.56 93 PHE A C 1
ATOM 754 O O . PHE A 1 93 ? -1.808 -8.727 21.404 1.00 97.56 93 PHE A O 1
ATOM 761 N N . ASP A 1 94 ? -2.813 -8.099 19.511 1.00 97.44 94 ASP A N 1
ATOM 762 C CA . ASP A 1 94 ? -2.406 -9.280 18.752 1.00 97.44 94 ASP A CA 1
ATOM 763 C C . ASP A 1 94 ? -1.364 -8.997 17.677 1.00 97.44 94 ASP A C 1
ATOM 765 O O . ASP A 1 94 ? -1.671 -8.716 16.521 1.00 97.44 94 ASP A O 1
ATOM 769 N N . GLU A 1 95 ? -0.097 -9.194 18.037 1.00 95.94 95 GLU A N 1
ATOM 770 C CA . GLU A 1 95 ? 1.003 -9.101 17.081 1.00 95.94 95 GLU A CA 1
ATOM 771 C C . GLU A 1 95 ? 0.891 -10.098 15.920 1.00 95.94 95 GLU A C 1
ATOM 773 O O . GLU A 1 95 ? 1.402 -9.827 14.833 1.00 95.94 95 GLU A O 1
ATOM 778 N N . THR A 1 96 ? 0.273 -11.270 16.128 1.00 97.81 96 THR A N 1
ATOM 779 C CA . THR A 1 96 ? 0.162 -12.277 15.059 1.00 97.81 96 THR A CA 1
ATOM 780 C C . THR A 1 96 ? -0.766 -11.793 13.950 1.00 97.81 96 THR A C 1
ATOM 782 O O . THR A 1 96 ? -0.481 -12.020 12.774 1.00 97.81 96 THR A O 1
ATOM 785 N N . LEU A 1 97 ? -1.813 -11.042 14.311 1.00 98.06 97 LEU A N 1
ATOM 786 C CA . LEU A 1 97 ? -2.723 -10.405 13.366 1.00 98.06 97 LEU A CA 1
ATOM 787 C C . LEU A 1 97 ? -1.994 -9.370 12.505 1.00 98.06 97 LEU A C 1
ATOM 789 O O . LEU A 1 97 ? -2.099 -9.437 11.281 1.00 98.06 97 LEU A O 1
ATOM 793 N N . GLN A 1 98 ? -1.217 -8.465 13.112 1.00 96.62 98 GLN A N 1
ATOM 794 C CA . GLN A 1 98 ? -0.442 -7.482 12.343 1.00 96.62 98 GLN A CA 1
ATOM 795 C C . GLN A 1 98 ? 0.546 -8.177 11.400 1.00 96.62 98 GLN A C 1
ATOM 797 O O . GLN A 1 98 ? 0.521 -7.940 10.198 1.00 96.62 98 GLN A O 1
ATOM 802 N N . LYS A 1 99 ? 1.320 -9.153 11.891 1.00 97.75 99 LYS A N 1
ATOM 803 C CA . LYS A 1 99 ? 2.256 -9.925 11.050 1.00 97.75 99 LYS A CA 1
ATOM 804 C C . LYS A 1 99 ? 1.544 -10.647 9.894 1.00 97.75 99 LYS A C 1
ATOM 806 O O . LYS A 1 99 ? 2.081 -10.718 8.788 1.00 97.75 99 LYS A O 1
ATOM 811 N N . CYS A 1 100 ? 0.334 -11.163 10.119 1.00 98.50 100 CYS A N 1
ATOM 812 C CA . CYS A 1 100 ? -0.497 -11.757 9.074 1.00 98.50 100 CYS A CA 1
ATOM 813 C C . CYS A 1 100 ? -0.899 -10.725 8.007 1.00 98.50 100 CYS A C 1
ATOM 815 O O . CYS A 1 100 ? -0.696 -10.973 6.816 1.00 98.50 100 CYS A O 1
ATOM 817 N N . LEU A 1 101 ? -1.428 -9.565 8.405 1.00 98.56 101 LEU A N 1
ATOM 818 C CA . LEU A 1 101 ? -1.814 -8.499 7.475 1.00 98.56 101 LEU A CA 1
ATOM 819 C C . LEU A 1 101 ? -0.607 -7.981 6.677 1.00 98.56 101 LEU A C 1
ATOM 821 O O . LEU A 1 101 ? -0.694 -7.866 5.454 1.00 98.56 101 LEU A O 1
ATOM 825 N N . ASP A 1 102 ? 0.538 -7.790 7.330 1.00 97.88 102 ASP A N 1
ATOM 826 C CA . ASP A 1 102 ? 1.796 -7.347 6.715 1.00 97.88 102 ASP A CA 1
ATOM 827 C C . ASP A 1 102 ? 2.292 -8.350 5.679 1.00 97.88 102 ASP A C 1
ATOM 829 O O . ASP A 1 102 ? 2.660 -7.990 4.557 1.00 97.88 102 ASP A O 1
ATOM 833 N N . SER A 1 103 ? 2.258 -9.639 6.026 1.00 98.25 103 SER A N 1
ATOM 834 C CA . SER A 1 103 ? 2.639 -10.707 5.103 1.00 98.25 103 SER A CA 1
ATOM 835 C C . SER A 1 103 ? 1.720 -10.769 3.880 1.00 98.25 103 SER A C 1
ATOM 837 O O . SER A 1 103 ? 2.188 -11.089 2.786 1.00 98.25 103 SER A O 1
ATOM 839 N N . TYR A 1 104 ? 0.435 -10.428 4.029 1.00 98.50 104 TYR A N 1
ATOM 840 C CA . TYR A 1 104 ? -0.484 -10.340 2.902 1.00 98.50 104 TYR A CA 1
ATOM 841 C C . TYR A 1 104 ? -0.180 -9.123 2.027 1.00 98.50 104 TYR A C 1
ATOM 843 O O . TYR A 1 104 ? -0.030 -9.287 0.820 1.00 98.50 104 TYR A O 1
ATOM 851 N N . LEU A 1 105 ? -0.059 -7.922 2.604 1.00 98.12 105 LEU A N 1
ATOM 852 C CA . LEU A 1 105 ? 0.219 -6.700 1.839 1.00 98.12 105 LEU A CA 1
ATOM 853 C C . LEU A 1 105 ? 1.529 -6.814 1.050 1.00 98.12 105 LEU A C 1
ATOM 855 O O . LEU A 1 105 ? 1.548 -6.570 -0.155 1.00 98.12 105 LEU A O 1
ATOM 859 N N . SER A 1 106 ? 2.587 -7.313 1.688 1.00 95.69 106 SER A N 1
ATOM 860 C CA . SER A 1 106 ? 3.894 -7.481 1.046 1.00 95.69 106 SER A CA 1
ATOM 861 C C . SER A 1 106 ? 3.899 -8.546 -0.056 1.00 95.69 106 SER A C 1
ATOM 863 O O . SER A 1 106 ? 4.501 -8.326 -1.104 1.00 95.69 106 SER A O 1
ATOM 865 N N . ASN A 1 107 ? 3.195 -9.673 0.107 1.00 95.31 107 ASN A N 1
ATOM 866 C CA . ASN A 1 107 ? 3.333 -10.821 -0.804 1.00 95.31 107 ASN A CA 1
ATOM 867 C C . ASN A 1 107 ? 2.122 -11.097 -1.709 1.00 95.31 107 ASN A C 1
ATOM 869 O O . ASN A 1 107 ? 2.194 -11.986 -2.559 1.00 95.31 107 ASN A O 1
ATOM 873 N N . ALA A 1 108 ? 0.986 -10.415 -1.541 1.00 94.12 108 ALA A N 1
ATOM 874 C CA . ALA A 1 108 ? -0.172 -10.625 -2.409 1.00 94.12 108 ALA A CA 1
ATOM 875 C C . ALA A 1 108 ? 0.185 -10.261 -3.860 1.00 94.12 108 ALA A C 1
ATOM 877 O O . ALA A 1 108 ? 0.755 -9.197 -4.096 1.00 94.12 108 ALA A O 1
ATOM 878 N N . PRO A 1 109 ? -0.137 -11.102 -4.856 1.00 90.69 109 PRO A N 1
ATOM 879 C CA . PRO A 1 109 ? 0.211 -10.780 -6.232 1.00 90.69 109 PRO A CA 1
ATOM 880 C C . PRO A 1 109 ? -0.568 -9.549 -6.705 1.00 90.69 109 PRO A C 1
ATOM 882 O O . PRO A 1 109 ? -1.788 -9.451 -6.523 1.00 90.69 109 PRO A O 1
ATOM 885 N N . ARG A 1 110 ? 0.136 -8.601 -7.324 1.00 90.06 110 ARG A N 1
ATOM 886 C CA . ARG A 1 110 ? -0.448 -7.385 -7.886 1.00 90.06 110 ARG A CA 1
ATOM 887 C C . ARG A 1 110 ? -1.086 -7.699 -9.239 1.00 90.06 110 ARG A C 1
ATOM 889 O O . ARG A 1 110 ? -0.730 -8.644 -9.937 1.00 90.06 110 ARG A O 1
ATOM 896 N N . LYS A 1 111 ? -2.042 -6.866 -9.664 1.00 80.62 111 LYS A N 1
ATOM 897 C CA . LYS A 1 111 ? -2.799 -7.071 -10.921 1.00 80.62 111 LYS A CA 1
ATOM 898 C C . LYS A 1 111 ? -1.923 -7.043 -12.182 1.00 80.62 111 LYS A C 1
ATOM 900 O O . LYS A 1 111 ? -2.356 -7.529 -13.221 1.00 80.62 111 LYS A O 1
ATOM 905 N N . PHE A 1 112 ? -0.754 -6.410 -12.108 1.00 76.19 112 PHE A N 1
ATOM 906 C CA . PHE A 1 112 ? 0.218 -6.330 -13.200 1.00 76.19 112 PHE A CA 1
ATOM 907 C C . PHE A 1 112 ? 1.290 -7.424 -13.126 1.00 76.19 112 PHE A C 1
ATOM 909 O O . PHE A 1 112 ? 2.119 -7.523 -14.033 1.00 76.19 112 PHE A O 1
ATOM 916 N N . ASP A 1 113 ? 1.291 -8.259 -12.089 1.00 80.00 113 ASP A N 1
ATOM 917 C CA . ASP A 1 113 ? 2.170 -9.421 -12.039 1.00 80.00 113 ASP A CA 1
ATOM 918 C C . ASP A 1 113 ? 1.716 -10.458 -13.063 1.00 80.00 113 ASP A C 1
ATOM 920 O O . ASP A 1 113 ? 0.549 -10.514 -13.461 1.00 80.00 113 ASP A O 1
ATOM 924 N N . THR A 1 114 ? 2.663 -11.263 -13.544 1.00 64.69 114 THR A N 1
ATOM 925 C CA . THR A 1 114 ? 2.351 -12.365 -14.454 1.00 64.69 114 THR A CA 1
ATOM 926 C C . THR A 1 114 ? 1.606 -13.434 -13.663 1.00 64.69 114 THR A C 1
ATOM 928 O O . THR A 1 114 ? 2.203 -14.348 -13.102 1.00 64.69 114 THR A O 1
ATOM 931 N N . LEU A 1 115 ? 0.286 -13.296 -13.593 1.00 60.91 115 LEU A N 1
ATOM 932 C CA . LEU A 1 115 ? -0.593 -14.325 -13.069 1.00 60.91 115 LEU A CA 1
ATOM 933 C C . LEU A 1 115 ? -0.719 -15.409 -14.140 1.00 60.91 115 LEU A C 1
ATOM 935 O O . LEU A 1 115 ? -1.234 -15.165 -15.230 1.00 60.91 115 LEU A O 1
ATOM 939 N N . LEU A 1 116 ? -0.211 -16.600 -13.837 1.00 58.69 116 LEU A N 1
ATOM 940 C CA . LEU A 1 116 ? -0.535 -17.808 -14.593 1.00 58.69 116 LEU A CA 1
ATOM 941 C C . LEU A 1 116 ? -2.048 -18.052 -14.530 1.00 58.69 116 LEU A C 1
ATOM 943 O O . LEU A 1 116 ? -2.692 -17.594 -13.584 1.00 58.69 116 LEU A O 1
ATOM 947 N N . ASP A 1 117 ? -2.621 -18.803 -15.481 1.00 61.00 117 ASP A N 1
ATOM 948 C CA . ASP A 1 117 ? -4.012 -19.245 -15.325 1.00 61.00 117 ASP A CA 1
ATOM 949 C C . ASP A 1 117 ? -4.089 -20.121 -14.069 1.00 61.00 117 ASP A C 1
ATOM 951 O O . ASP A 1 117 ? -3.655 -21.283 -14.064 1.00 61.00 117 ASP A O 1
ATOM 955 N N . CYS A 1 118 ? -4.563 -19.510 -12.986 1.00 64.69 118 CYS A N 1
ATOM 956 C CA . CYS A 1 118 ? -4.715 -20.130 -11.687 1.00 64.69 118 CYS A CA 1
ATOM 957 C C . CYS A 1 118 ? -5.943 -21.039 -11.704 1.00 64.69 118 CYS A C 1
ATOM 959 O O . CYS A 1 118 ? -6.974 -20.715 -12.297 1.00 64.69 118 CYS A O 1
ATOM 961 N N . HIS A 1 119 ? -5.843 -22.168 -11.002 1.00 75.12 119 HIS A N 1
ATOM 962 C CA . HIS A 1 119 ? -6.981 -23.041 -10.733 1.00 75.12 119 HIS A CA 1
ATOM 963 C C . HIS A 1 119 ? -8.164 -22.214 -10.176 1.00 75.12 119 HIS A C 1
ATOM 965 O O . HIS A 1 119 ? -7.925 -21.369 -9.307 1.00 75.12 119 HIS A O 1
ATOM 971 N N . PRO A 1 120 ? -9.425 -22.433 -10.604 1.00 82.75 120 PRO A N 1
ATOM 972 C CA . PRO A 1 120 ? -10.564 -21.600 -10.195 1.00 82.7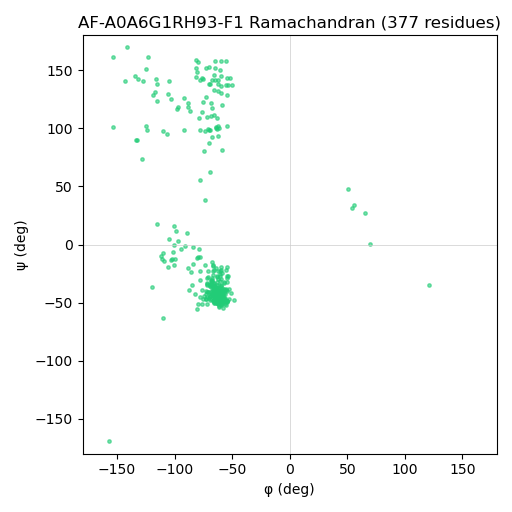5 120 PRO A CA 1
ATOM 973 C C . PRO A 1 120 ? -10.677 -21.401 -8.675 1.00 82.75 120 PRO A C 1
ATOM 975 O O . PRO A 1 120 ? -10.836 -20.274 -8.210 1.00 82.75 120 PRO A O 1
ATOM 978 N N . GLY A 1 121 ? -10.453 -22.467 -7.895 1.00 86.75 121 GLY A N 1
ATOM 979 C CA . GLY A 1 121 ? -10.460 -22.399 -6.428 1.00 86.75 121 GLY A CA 1
ATOM 980 C C . GLY A 1 121 ? -9.405 -21.457 -5.825 1.00 86.75 121 GLY A C 1
ATOM 981 O O . GLY A 1 121 ? -9.668 -20.824 -4.807 1.00 86.75 121 GLY A O 1
ATOM 982 N N . VAL A 1 122 ? -8.241 -21.297 -6.469 1.00 89.50 122 VAL A N 1
ATOM 983 C CA . VAL A 1 122 ? -7.212 -20.330 -6.045 1.00 89.50 122 VAL A CA 1
ATOM 984 C C . VAL A 1 122 ? -7.702 -18.907 -6.289 1.00 89.50 122 VAL A C 1
ATOM 986 O O . VAL A 1 122 ? -7.587 -18.067 -5.402 1.00 89.50 122 VAL A O 1
ATOM 989 N N . SER A 1 123 ? -8.297 -18.639 -7.455 1.00 89.25 123 SER A N 1
ATOM 990 C CA . SER A 1 123 ? -8.824 -17.307 -7.779 1.00 89.25 123 SER A CA 1
ATOM 991 C C . SER A 1 123 ? -9.940 -16.882 -6.821 1.00 89.25 123 SER A C 1
ATOM 993 O O . SER A 1 123 ? -9.955 -15.743 -6.347 1.00 89.25 123 SER A O 1
ATOM 995 N N . ASP A 1 124 ? -10.851 -17.799 -6.491 1.00 92.31 124 ASP A N 1
ATOM 996 C CA . ASP A 1 124 ? -11.944 -17.528 -5.557 1.00 92.31 124 ASP A CA 1
ATOM 997 C C . ASP A 1 124 ? -11.431 -17.280 -4.136 1.00 92.31 124 ASP A C 1
ATOM 999 O O . ASP A 1 124 ? -11.847 -16.312 -3.493 1.00 92.31 124 ASP A O 1
ATOM 1003 N N . MET A 1 125 ? -10.473 -18.086 -3.674 1.00 94.81 125 MET A N 1
ATOM 1004 C CA . MET A 1 125 ? -9.840 -17.897 -2.370 1.00 94.81 125 MET A CA 1
ATOM 1005 C C . MET A 1 125 ? -9.077 -16.569 -2.293 1.00 94.81 125 MET A C 1
ATOM 1007 O O . MET A 1 125 ? -9.239 -15.815 -1.334 1.00 94.81 125 MET A O 1
ATOM 1011 N N . GLN A 1 126 ? -8.307 -16.219 -3.327 1.00 93.44 126 GLN A N 1
ATOM 1012 C CA . GLN A 1 126 ? -7.634 -14.921 -3.403 1.00 93.44 126 GLN A CA 1
ATOM 1013 C C . GLN A 1 126 ? -8.627 -13.761 -3.358 1.00 93.44 126 GLN A C 1
ATOM 1015 O O . GLN A 1 126 ? -8.388 -12.782 -2.658 1.00 93.44 126 GLN A O 1
ATOM 1020 N N . ARG A 1 127 ? -9.763 -13.866 -4.058 1.00 93.00 127 ARG A N 1
ATOM 1021 C CA . ARG A 1 127 ? -10.820 -12.847 -4.012 1.00 93.00 127 ARG A CA 1
ATOM 1022 C C . ARG A 1 127 ? -11.419 -12.725 -2.612 1.00 93.00 127 ARG A C 1
ATOM 1024 O O . ARG A 1 127 ? -11.681 -11.607 -2.168 1.00 93.00 127 ARG A O 1
ATOM 1031 N N . CYS A 1 128 ? -11.618 -13.850 -1.924 1.00 96.12 128 CYS A N 1
ATOM 1032 C CA . CYS A 1 128 ? -12.107 -13.862 -0.552 1.00 96.12 128 CYS A CA 1
ATOM 1033 C C . CYS A 1 128 ? -11.126 -13.162 0.395 1.00 96.12 128 CYS A C 1
ATOM 1035 O O . CYS A 1 128 ? -11.530 -12.236 1.095 1.00 96.12 128 CYS A O 1
ATOM 1037 N N . LEU A 1 129 ? -9.843 -13.536 0.361 1.00 97.25 129 LEU A N 1
ATOM 1038 C CA . LEU A 1 129 ? -8.799 -12.901 1.168 1.00 97.25 129 LEU A CA 1
ATOM 1039 C C . LEU A 1 129 ? -8.659 -11.412 0.859 1.00 97.25 129 LEU A C 1
ATOM 1041 O O . LEU A 1 129 ? -8.653 -10.595 1.775 1.00 97.25 129 LEU A O 1
ATOM 1045 N N . HIS A 1 130 ? -8.620 -11.044 -0.423 1.00 96.38 130 HIS A N 1
ATOM 1046 C CA . HIS A 1 130 ? -8.518 -9.654 -0.858 1.00 96.38 130 HIS A CA 1
ATOM 1047 C C . HIS A 1 130 ? -9.656 -8.806 -0.289 1.00 96.38 130 HIS A C 1
ATOM 1049 O O . HIS A 1 130 ? -9.422 -7.711 0.218 1.00 96.38 130 HIS A O 1
ATOM 1055 N N . ARG A 1 131 ? -10.884 -9.333 -0.295 1.00 97.44 131 ARG A N 1
ATOM 1056 C CA . ARG A 1 131 ? -12.026 -8.660 0.323 1.00 97.44 131 ARG A CA 1
ATOM 1057 C C . ARG A 1 131 ? -11.877 -8.554 1.842 1.00 97.44 131 ARG A C 1
ATOM 1059 O O . ARG A 1 131 ? -12.070 -7.463 2.371 1.00 97.44 131 ARG A O 1
ATOM 1066 N N . SER A 1 132 ? -11.569 -9.648 2.536 1.00 98.38 132 SER A N 1
ATOM 1067 C CA . SER A 1 132 ? -11.502 -9.649 4.002 1.00 98.38 132 SER A CA 1
ATOM 1068 C C . SER A 1 132 ? -10.385 -8.741 4.518 1.00 98.38 132 SER A C 1
ATOM 1070 O O . SER A 1 132 ? -10.631 -7.943 5.413 1.00 98.38 132 SER A O 1
ATOM 1072 N N . VAL A 1 133 ? -9.202 -8.759 3.895 1.00 98.56 133 VAL A N 1
ATOM 1073 C CA . VAL A 1 133 ? -8.092 -7.858 4.250 1.00 98.56 133 VAL A CA 1
ATOM 1074 C C . VAL A 1 133 ? -8.480 -6.393 4.052 1.00 98.56 133 VAL A C 1
ATOM 1076 O O . VAL A 1 133 ? -8.281 -5.585 4.957 1.00 98.56 133 VAL A O 1
ATOM 1079 N N . PHE A 1 134 ? -9.088 -6.045 2.912 1.00 98.50 134 PHE A N 1
ATOM 1080 C CA . PHE A 1 134 ? -9.546 -4.675 2.669 1.00 98.50 134 PHE A CA 1
ATOM 1081 C C . PHE A 1 134 ? -10.551 -4.205 3.726 1.00 98.50 134 PHE A C 1
ATOM 1083 O O . PHE A 1 134 ? -10.430 -3.096 4.240 1.00 98.50 134 PHE A O 1
ATOM 1090 N N . LEU A 1 135 ? -11.531 -5.046 4.074 1.00 98.62 135 LEU A N 1
ATOM 1091 C CA . LEU A 1 135 ? -12.536 -4.715 5.086 1.00 98.62 135 LEU A CA 1
ATOM 1092 C C . LEU A 1 135 ? -11.927 -4.577 6.487 1.00 98.62 135 LEU A C 1
ATOM 1094 O O . LEU A 1 135 ? -12.362 -3.714 7.248 1.00 98.62 135 LEU A O 1
ATOM 1098 N N . THR A 1 136 ? -10.908 -5.374 6.813 1.00 98.75 136 THR A N 1
ATOM 1099 C CA . THR A 1 136 ? -10.175 -5.250 8.078 1.00 98.75 136 THR A CA 1
ATOM 1100 C C . THR A 1 136 ? -9.479 -3.895 8.160 1.00 98.75 136 THR A C 1
ATOM 1102 O O . THR A 1 136 ? -9.708 -3.156 9.117 1.00 98.75 136 THR A O 1
ATOM 1105 N N . PHE A 1 137 ? -8.727 -3.504 7.127 1.00 98.75 137 PHE A N 1
ATOM 1106 C CA . PHE A 1 137 ? -8.086 -2.186 7.084 1.00 98.75 137 PHE A CA 1
ATOM 1107 C C . PHE A 1 137 ? -9.092 -1.033 7.037 1.00 98.75 137 PHE A C 1
ATOM 1109 O O . PHE A 1 137 ? -8.871 -0.004 7.673 1.00 98.75 137 PHE A O 1
ATOM 1116 N N . LEU A 1 138 ? -10.225 -1.198 6.349 1.00 98.56 138 LEU A N 1
ATOM 1117 C CA . LEU A 1 138 ? -11.318 -0.224 6.364 1.00 98.56 138 LEU A CA 1
ATOM 1118 C C . LEU A 1 138 ? -11.806 0.020 7.794 1.00 98.56 138 LEU A C 1
ATOM 1120 O O . LEU A 1 138 ? -11.885 1.172 8.224 1.00 98.56 138 LEU A O 1
ATOM 1124 N N . ARG A 1 139 ? -12.077 -1.049 8.548 1.00 98.62 139 ARG A N 1
ATOM 1125 C CA . ARG A 1 139 ? -12.513 -0.947 9.943 1.00 98.62 139 ARG A CA 1
ATOM 1126 C C . ARG A 1 139 ? -11.435 -0.311 10.827 1.00 98.62 139 ARG A C 1
ATOM 1128 O O . ARG A 1 139 ? -11.745 0.620 11.559 1.00 98.62 139 ARG A O 1
ATOM 1135 N N . MET A 1 140 ? -10.168 -0.713 10.676 1.00 98.50 140 MET A N 1
ATOM 1136 C CA . MET A 1 140 ? -9.022 -0.115 11.391 1.00 98.50 140 MET A CA 1
ATOM 1137 C C . MET A 1 140 ? -8.805 1.366 11.056 1.00 98.50 140 MET A C 1
ATOM 1139 O O . MET A 1 140 ? -8.327 2.125 11.888 1.00 98.50 140 MET A O 1
ATOM 1143 N N . SER A 1 141 ? -9.157 1.804 9.849 1.00 98.25 141 SER A N 1
ATOM 1144 C CA . SER A 1 141 ? -9.050 3.212 9.446 1.00 98.25 141 SER A CA 1
ATOM 1145 C C . SER A 1 141 ? -10.248 4.067 9.878 1.00 98.25 141 SER A C 1
ATOM 1147 O O . SER A 1 141 ? -10.257 5.268 9.622 1.00 98.25 141 SER A O 1
ATOM 1149 N N . THR A 1 142 ? -11.265 3.478 10.519 1.00 97.94 142 THR A N 1
ATOM 1150 C CA . THR A 1 142 ? -12.528 4.144 10.861 1.00 97.94 142 THR A CA 1
ATOM 1151 C C . THR A 1 142 ? -12.632 4.367 12.370 1.00 97.94 142 THR A C 1
ATOM 1153 O O . THR A 1 142 ? -13.070 3.494 13.111 1.00 97.94 142 THR A O 1
ATOM 1156 N N . HIS A 1 143 ? -12.296 5.574 12.834 1.00 97.19 143 HIS A N 1
ATOM 1157 C CA . HIS A 1 143 ? -12.377 5.934 14.260 1.00 97.19 143 HIS A CA 1
ATOM 1158 C C . HIS A 1 143 ? -13.818 5.996 14.807 1.00 97.19 143 HIS A C 1
ATOM 1160 O O . HIS A 1 143 ? -14.028 6.022 16.017 1.00 97.19 143 HIS A O 1
ATOM 1166 N N . LYS A 1 144 ? -14.824 6.033 13.924 1.00 97.12 144 LYS A N 1
ATOM 1167 C CA . LYS A 1 144 ? -16.250 6.099 14.265 1.00 97.12 144 LYS A CA 1
ATOM 1168 C C . LYS A 1 144 ? -17.056 5.099 13.437 1.00 97.12 144 LYS A C 1
ATOM 1170 O O . LYS A 1 144 ? -17.538 5.431 12.356 1.00 97.12 144 LYS A O 1
ATOM 1175 N N . GLU A 1 145 ? -17.206 3.880 13.949 1.00 96.00 145 GLU A N 1
ATOM 1176 C CA . GLU A 1 145 ? -17.968 2.804 13.296 1.00 96.00 145 GLU A CA 1
ATOM 1177 C C . GLU A 1 145 ? -19.486 3.066 13.343 1.00 96.00 145 GLU A C 1
ATOM 1179 O O . GLU A 1 145 ? -20.216 2.734 12.410 1.00 96.00 145 GLU A O 1
ATOM 1184 N N . SER A 1 146 ? -19.981 3.710 14.407 1.00 96.00 146 SER A N 1
ATOM 1185 C CA . SER A 1 146 ? -21.385 4.132 14.531 1.00 96.00 146 SER A CA 1
ATOM 1186 C C . SER A 1 146 ? -21.547 5.294 15.525 1.00 96.00 146 SER A C 1
ATOM 1188 O O . SER A 1 146 ? -20.570 5.910 15.944 1.00 96.00 146 SER A O 1
ATOM 1190 N N . LYS A 1 147 ? -22.788 5.639 15.903 1.00 94.19 147 LYS A N 1
ATOM 1191 C CA . LYS A 1 147 ? -23.041 6.671 16.928 1.00 94.19 147 LYS A CA 1
ATOM 1192 C C . LYS A 1 147 ? -22.610 6.227 18.326 1.00 94.19 147 LYS A C 1
ATOM 1194 O O . LYS A 1 147 ? -22.188 7.076 19.100 1.00 94.19 147 LYS A O 1
ATOM 1199 N N . ASP A 1 148 ? -22.691 4.926 18.593 1.00 94.56 148 ASP A N 1
ATOM 1200 C CA . ASP A 1 148 ? -22.435 4.331 19.907 1.00 94.56 148 ASP A CA 1
ATOM 1201 C C . ASP A 1 148 ? -21.059 3.652 19.987 1.00 94.56 148 ASP A C 1
ATOM 1203 O O . ASP A 1 148 ? -20.579 3.333 21.067 1.00 94.56 148 ASP A O 1
ATOM 1207 N N . HIS A 1 149 ? -20.413 3.449 18.836 1.00 96.69 149 HIS A N 1
ATOM 1208 C CA . HIS A 1 149 ? -19.124 2.773 18.719 1.00 96.69 149 HIS A CA 1
ATOM 1209 C C . HIS A 1 149 ? -18.130 3.689 18.011 1.00 96.69 149 HIS A C 1
ATOM 1211 O O . HIS A 1 149 ? -18.159 3.826 16.783 1.00 96.69 149 HIS A O 1
ATOM 1217 N N . PHE A 1 150 ? -17.296 4.356 18.802 1.00 97.81 150 PHE A N 1
ATOM 1218 C CA . PHE A 1 150 ? -16.271 5.274 18.324 1.00 97.81 150 PHE A CA 1
ATOM 1219 C C . PHE A 1 150 ? -15.114 5.371 19.321 1.00 97.81 150 PHE A C 1
ATOM 1221 O O . PHE A 1 150 ? -15.259 5.007 20.486 1.00 97.81 150 PHE A O 1
ATOM 1228 N N . ILE A 1 151 ? -13.974 5.850 18.840 1.00 98.31 151 ILE A N 1
ATOM 1229 C CA . ILE A 1 151 ? -12.775 6.177 19.613 1.00 98.31 151 ILE A CA 1
ATOM 1230 C C . ILE A 1 151 ? -12.555 7.684 19.485 1.00 98.31 151 ILE A C 1
ATOM 1232 O O . ILE A 1 151 ? -12.789 8.264 18.416 1.00 98.31 151 ILE A O 1
ATOM 1236 N N . THR A 1 152 ? -12.112 8.327 20.562 1.00 97.88 152 THR A N 1
ATOM 1237 C CA . THR A 1 152 ? -11.718 9.738 20.543 1.00 97.88 152 THR A CA 1
ATOM 1238 C C . THR A 1 152 ? -10.662 9.969 19.450 1.00 97.88 152 THR A C 1
ATOM 1240 O O . THR A 1 152 ? -9.666 9.247 19.422 1.00 97.88 152 THR A O 1
ATOM 1243 N N . PRO A 1 153 ? -10.816 10.955 18.541 1.00 97.75 153 PRO A N 1
ATOM 1244 C CA . PRO A 1 153 ? -9.962 11.054 17.354 1.00 97.75 153 PRO A CA 1
ATOM 1245 C C . PRO A 1 153 ? -8.452 11.151 17.634 1.00 97.75 153 PRO A C 1
ATOM 1247 O O . PRO A 1 153 ? -7.666 10.511 16.940 1.00 97.75 153 PRO A O 1
ATOM 1250 N N . SER A 1 154 ? -8.043 11.881 18.678 1.00 97.38 154 SER A N 1
ATOM 1251 C CA . SER A 1 154 ? -6.633 11.970 19.090 1.00 97.38 154 SER A CA 1
ATOM 1252 C C . SER A 1 154 ? -6.089 10.629 19.586 1.00 97.38 154 SER A C 1
ATOM 1254 O O . SER A 1 154 ? -5.018 10.206 19.165 1.00 97.38 154 SER A O 1
ATOM 1256 N N . VAL A 1 155 ? -6.859 9.922 20.419 1.00 98.12 155 VAL A N 1
ATOM 1257 C CA . VAL A 1 155 ? -6.482 8.604 20.949 1.00 98.12 155 VAL A CA 1
ATOM 1258 C C . VAL A 1 155 ? -6.444 7.565 19.831 1.00 98.12 155 VAL A C 1
ATOM 1260 O O . VAL A 1 155 ? -5.535 6.745 19.778 1.00 98.12 155 VAL A O 1
ATOM 1263 N N . PHE A 1 156 ? -7.378 7.627 18.881 1.00 98.62 156 PHE A N 1
ATOM 1264 C CA . PHE A 1 156 ? -7.336 6.804 17.674 1.00 98.62 156 PHE A CA 1
ATOM 1265 C C . PHE A 1 156 ? -6.034 7.022 16.892 1.00 98.62 156 PHE A C 1
ATOM 1267 O O . PHE A 1 156 ? -5.387 6.045 16.518 1.00 98.62 156 PHE A O 1
ATOM 1274 N N . GLY A 1 157 ? -5.632 8.282 16.686 1.00 98.50 157 GLY A N 1
ATOM 1275 C CA . GLY A 1 157 ? -4.373 8.634 16.026 1.00 98.50 157 GLY A CA 1
ATOM 1276 C C . GLY A 1 157 ? -3.141 8.071 16.742 1.00 98.50 157 GLY A C 1
ATOM 1277 O O . GLY A 1 157 ? -2.219 7.573 16.095 1.00 98.50 157 GLY A O 1
ATOM 1278 N N . GLU A 1 158 ? -3.133 8.093 18.075 1.00 98.38 158 GLU A N 1
ATOM 1279 C CA . GLU A 1 158 ? -2.083 7.469 18.890 1.00 98.38 158 GLU A CA 1
ATOM 1280 C C . GLU A 1 158 ? -2.098 5.941 18.775 1.00 98.38 158 GLU A C 1
ATOM 1282 O O . GLU A 1 158 ? -1.043 5.329 18.615 1.00 98.38 158 GLU A O 1
ATOM 1287 N N . ILE A 1 159 ? -3.279 5.314 18.807 1.00 98.31 159 ILE A N 1
ATOM 1288 C CA . ILE A 1 159 ? -3.436 3.859 18.695 1.00 98.31 159 ILE A CA 1
ATOM 1289 C C . ILE A 1 159 ? -2.873 3.359 17.365 1.00 98.31 159 ILE A C 1
ATOM 1291 O O . ILE A 1 159 ? -2.076 2.419 17.361 1.00 98.31 159 ILE A O 1
ATOM 1295 N N . ILE A 1 160 ? -3.271 3.964 16.244 1.00 98.50 160 ILE A N 1
ATOM 1296 C CA . ILE A 1 160 ? -2.857 3.478 14.923 1.00 98.50 160 ILE A CA 1
ATOM 1297 C C . ILE A 1 160 ? -1.352 3.625 14.684 1.00 98.50 160 ILE A C 1
ATOM 1299 O O . ILE A 1 160 ? -0.752 2.763 14.041 1.00 98.50 160 ILE A O 1
ATOM 1303 N N . TYR A 1 161 ? -0.752 4.670 15.255 1.00 98.31 161 TYR A N 1
ATOM 1304 C CA . TYR A 1 161 ? 0.664 4.985 15.107 1.00 98.31 161 TYR A CA 1
ATOM 1305 C C . TYR A 1 161 ? 1.539 4.142 16.034 1.00 98.31 161 TYR A C 1
ATOM 1307 O O . TYR A 1 161 ? 2.410 3.405 15.581 1.00 98.31 161 TYR A O 1
ATOM 1315 N N . ASN A 1 162 ? 1.264 4.183 17.341 1.00 97.50 162 ASN A N 1
ATOM 1316 C CA . ASN A 1 162 ? 2.124 3.573 18.357 1.00 97.50 162 ASN A CA 1
ATOM 1317 C C . ASN A 1 162 ? 2.089 2.040 18.333 1.00 97.50 162 ASN A C 1
ATOM 1319 O O . ASN A 1 162 ? 3.025 1.401 18.807 1.00 97.50 162 ASN A O 1
ATOM 1323 N N . ASN A 1 163 ? 1.024 1.448 17.785 1.00 97.00 163 ASN A N 1
ATOM 1324 C CA . ASN A 1 163 ? 0.895 -0.004 17.643 1.00 97.00 163 ASN A CA 1
ATOM 1325 C C . ASN A 1 163 ? 1.251 -0.500 16.229 1.00 97.00 163 ASN A C 1
ATOM 1327 O O . ASN A 1 163 ? 0.974 -1.654 15.913 1.00 97.00 163 ASN A O 1
ATOM 1331 N N . PHE A 1 164 ? 1.845 0.349 15.375 1.00 96.56 164 PHE A N 1
ATOM 1332 C CA . PHE A 1 164 ? 2.265 0.004 14.007 1.00 96.56 164 PHE A CA 1
ATOM 1333 C C . PHE A 1 164 ? 1.141 -0.585 13.133 1.00 96.56 164 PHE A C 1
ATOM 1335 O O . PHE A 1 164 ? 1.392 -1.399 12.240 1.00 96.56 164 PHE A O 1
ATOM 1342 N N . LEU A 1 165 ? -0.106 -0.159 13.377 1.00 98.12 165 LEU A N 1
ATOM 1343 C CA . LEU A 1 165 ? -1.278 -0.629 12.629 1.00 98.12 165 LEU A CA 1
ATOM 1344 C C . LEU A 1 165 ? -1.253 -0.129 11.180 1.00 98.12 165 LEU A C 1
ATOM 1346 O O . LEU A 1 165 ? -1.757 -0.791 10.273 1.00 98.12 165 LEU A O 1
ATOM 1350 N N . PHE A 1 166 ? -0.655 1.044 10.976 1.00 98.50 166 PHE A N 1
ATOM 1351 C CA . PHE A 1 166 ? -0.322 1.588 9.669 1.00 98.50 166 PHE A CA 1
ATOM 1352 C C . PHE A 1 166 ? 1.100 2.143 9.688 1.00 98.50 166 PHE A C 1
ATOM 1354 O O . PHE A 1 166 ? 1.542 2.719 10.680 1.00 98.50 166 PHE A O 1
ATOM 1361 N N . ASP A 1 167 ? 1.774 1.998 8.555 1.00 97.75 167 ASP A N 1
ATOM 1362 C CA . ASP A 1 167 ? 3.046 2.622 8.213 1.00 97.75 167 ASP A CA 1
ATOM 1363 C C . ASP A 1 167 ? 3.004 3.015 6.723 1.00 97.75 167 ASP A C 1
ATOM 1365 O O . ASP A 1 167 ? 2.066 2.660 5.994 1.00 97.75 167 ASP A O 1
ATOM 1369 N N . ILE A 1 168 ? 3.990 3.782 6.256 1.00 98.38 168 ILE A N 1
ATOM 1370 C CA . ILE A 1 168 ? 4.020 4.247 4.863 1.00 98.38 168 ILE A CA 1
ATOM 1371 C C . ILE A 1 168 ? 4.068 3.081 3.858 1.00 98.38 168 ILE A C 1
ATOM 1373 O O . ILE A 1 168 ? 3.252 3.098 2.933 1.00 98.38 168 ILE A O 1
ATOM 1377 N N . PRO A 1 169 ? 4.919 2.045 4.016 1.00 98.00 169 PRO A N 1
ATOM 1378 C CA . PRO A 1 169 ? 4.880 0.860 3.154 1.00 98.00 169 PRO A CA 1
ATOM 1379 C C . PRO A 1 169 ? 3.498 0.193 3.055 1.00 98.00 169 PRO A C 1
ATOM 1381 O O . PRO A 1 169 ? 3.020 -0.051 1.948 1.00 98.00 169 PRO A O 1
ATOM 1384 N N . LYS A 1 170 ? 2.804 -0.024 4.180 1.00 98.31 170 LYS A N 1
ATOM 1385 C CA . LYS A 1 170 ? 1.438 -0.571 4.216 1.00 98.31 170 LYS A CA 1
ATOM 1386 C C . LYS A 1 170 ? 0.469 0.301 3.434 1.00 98.31 170 LYS A C 1
ATOM 1388 O O . LYS A 1 170 ? -0.357 -0.218 2.690 1.00 98.31 170 LYS A O 1
ATOM 1393 N N . ILE A 1 171 ? 0.552 1.621 3.591 1.00 98.62 171 ILE A N 1
ATOM 1394 C CA . ILE A 1 171 ? -0.320 2.567 2.885 1.00 98.62 171 ILE A CA 1
ATOM 1395 C C . ILE A 1 171 ? -0.066 2.518 1.372 1.00 98.62 171 ILE A C 1
ATOM 1397 O O . ILE A 1 171 ? -1.024 2.467 0.597 1.00 98.62 171 ILE A O 1
ATOM 1401 N N . LEU A 1 172 ? 1.198 2.459 0.943 1.00 98.25 172 LEU A N 1
ATOM 1402 C CA . LEU A 1 172 ? 1.564 2.276 -0.465 1.00 98.25 172 LEU A CA 1
ATOM 1403 C C . LEU A 1 172 ? 0.988 0.965 -1.028 1.00 98.25 172 LEU A C 1
ATOM 1405 O O . LEU A 1 172 ? 0.357 0.968 -2.092 1.00 98.25 172 LEU A O 1
ATOM 1409 N N . ASP A 1 173 ? 1.128 -0.134 -0.282 1.00 98.25 173 ASP A N 1
ATOM 1410 C CA . ASP A 1 173 ? 0.586 -1.442 -0.654 1.00 98.25 173 ASP A CA 1
ATOM 1411 C C . ASP A 1 173 ? -0.949 -1.439 -0.720 1.00 98.25 173 ASP A C 1
ATOM 1413 O O . ASP A 1 173 ? -1.542 -1.973 -1.663 1.00 98.25 173 ASP A O 1
ATOM 1417 N N . LEU A 1 174 ? -1.620 -0.785 0.231 1.00 98.38 174 LEU A N 1
ATOM 1418 C CA . LEU A 1 174 ? -3.073 -0.617 0.215 1.00 98.38 174 LEU A CA 1
ATOM 1419 C C . LEU A 1 174 ? -3.530 0.105 -1.061 1.00 98.38 174 LEU A C 1
ATOM 1421 O O . LEU A 1 174 ? -4.475 -0.340 -1.721 1.00 98.38 174 LEU A O 1
ATOM 1425 N N . CYS A 1 175 ? -2.847 1.188 -1.439 1.00 98.06 175 CYS A N 1
ATOM 1426 C CA . CYS A 1 175 ? -3.144 1.958 -2.645 1.00 98.06 175 CYS A CA 1
ATOM 1427 C C . CYS A 1 175 ? -2.998 1.126 -3.921 1.00 98.06 175 CYS A C 1
ATOM 1429 O O . CYS A 1 175 ? -3.923 1.103 -4.741 1.00 98.06 175 CYS A O 1
ATOM 1431 N N . VAL A 1 176 ? -1.891 0.399 -4.088 1.00 96.75 176 VAL A N 1
ATOM 1432 C CA . VAL A 1 176 ? -1.660 -0.389 -5.309 1.00 96.75 176 VAL A CA 1
ATOM 1433 C C . VAL A 1 176 ? -2.564 -1.625 -5.399 1.00 96.75 176 VAL A C 1
ATOM 1435 O O . VAL A 1 176 ? -3.037 -1.967 -6.489 1.00 96.75 176 VAL A O 1
ATOM 1438 N N . LEU A 1 177 ? -2.879 -2.269 -4.269 1.00 96.69 177 LEU A N 1
ATOM 1439 C CA . LEU A 1 177 ? -3.745 -3.450 -4.232 1.00 96.69 177 LEU A CA 1
ATOM 1440 C C . LEU A 1 177 ? -5.226 -3.086 -4.415 1.00 96.69 177 LEU A C 1
ATOM 1442 O O . LEU A 1 177 ? -5.923 -3.719 -5.219 1.00 96.69 177 LEU A O 1
ATOM 1446 N N . PHE A 1 178 ? -5.710 -2.066 -3.700 1.00 96.81 178 PHE A N 1
ATOM 1447 C CA . PHE A 1 178 ? -7.144 -1.793 -3.552 1.00 96.81 178 PHE A CA 1
ATOM 1448 C C . PHE A 1 178 ? -7.635 -0.526 -4.264 1.00 96.81 178 PHE A C 1
ATOM 1450 O O . PHE A 1 178 ? -8.847 -0.374 -4.446 1.00 96.81 178 PHE A O 1
ATOM 1457 N N . GLY A 1 179 ? -6.741 0.354 -4.729 1.00 93.75 179 GLY A N 1
ATOM 1458 C CA . GLY A 1 179 ? -7.120 1.624 -5.363 1.00 93.75 179 GLY A CA 1
ATOM 1459 C C . GLY A 1 179 ? -7.971 1.433 -6.620 1.00 93.75 179 GLY A C 1
ATOM 1460 O O . GLY A 1 179 ? -9.024 2.056 -6.784 1.00 93.75 179 GLY A O 1
ATOM 1461 N N . LYS A 1 180 ? -7.600 0.476 -7.484 1.00 87.56 180 LYS A N 1
ATOM 1462 C CA . LYS A 1 180 ? -8.401 0.137 -8.671 1.00 87.56 180 LYS A CA 1
ATOM 1463 C C . LYS A 1 180 ? -9.666 -0.632 -8.276 1.00 87.56 180 LYS A C 1
ATOM 1465 O O . LYS A 1 180 ? -9.632 -1.859 -8.151 1.00 87.56 180 LYS A O 1
ATOM 1470 N N . GLY A 1 181 ? -10.779 0.090 -8.175 1.00 86.38 181 GLY A N 1
ATOM 1471 C CA . GLY A 1 181 ? -12.121 -0.428 -7.889 1.00 86.38 181 GLY A CA 1
ATOM 1472 C C . GLY A 1 181 ? -12.738 0.170 -6.624 1.00 86.38 181 GLY A C 1
ATOM 1473 O O . GLY A 1 181 ? -13.932 0.445 -6.622 1.00 86.38 181 GLY A O 1
ATOM 1474 N N . ASN A 1 182 ? -11.924 0.451 -5.599 1.00 90.69 182 ASN A N 1
ATOM 1475 C CA . ASN A 1 182 ? -12.375 1.011 -4.319 1.00 90.69 182 ASN A CA 1
ATOM 1476 C C . ASN A 1 182 ? -11.815 2.419 -4.041 1.00 90.69 182 ASN A C 1
ATOM 1478 O O . ASN A 1 182 ? -11.838 2.858 -2.895 1.00 90.69 182 ASN A O 1
ATOM 1482 N N . GLY A 1 183 ? -11.321 3.127 -5.066 1.00 91.88 183 GLY A N 1
ATOM 1483 C CA . GLY A 1 183 ? -10.562 4.378 -4.928 1.00 91.88 183 GLY A CA 1
ATOM 1484 C C . GLY A 1 183 ? -11.191 5.416 -3.997 1.00 91.88 183 GLY A C 1
ATOM 1485 O O . GLY A 1 183 ? -10.521 5.880 -3.088 1.00 91.88 183 GLY A O 1
ATOM 1486 N N . LEU A 1 184 ? -12.492 5.703 -4.130 1.00 95.06 184 LEU A N 1
ATOM 1487 C CA . LEU A 1 184 ? -13.180 6.680 -3.267 1.00 95.06 184 LEU A CA 1
ATOM 1488 C C . LEU A 1 184 ? -13.232 6.266 -1.792 1.00 95.06 184 LEU A C 1
ATOM 1490 O O . LEU A 1 184 ? -13.174 7.112 -0.903 1.00 95.06 184 LEU A O 1
ATOM 1494 N N . LEU A 1 185 ? -13.410 4.972 -1.523 1.00 96.81 185 LEU A N 1
ATOM 1495 C CA . LEU A 1 185 ? -13.459 4.471 -0.155 1.00 96.81 185 LEU A CA 1
ATOM 1496 C C . LEU A 1 185 ? -12.056 4.446 0.441 1.00 96.81 185 LEU A C 1
ATOM 1498 O O . LEU A 1 185 ? -11.867 4.921 1.553 1.00 96.81 185 LEU A O 1
ATOM 1502 N N . LEU A 1 186 ? -11.075 3.972 -0.328 1.00 97.81 186 LEU A N 1
ATOM 1503 C CA . LEU A 1 186 ? -9.683 3.956 0.092 1.00 97.81 186 LEU A CA 1
ATOM 1504 C C . LEU A 1 186 ? -9.141 5.371 0.322 1.00 97.81 186 LEU A C 1
ATOM 1506 O O . LEU A 1 186 ? -8.477 5.598 1.323 1.00 97.81 186 LEU A O 1
ATOM 1510 N N . GLN A 1 187 ? -9.496 6.338 -0.525 1.00 98.00 187 GLN A N 1
ATOM 1511 C CA . GLN A 1 187 ? -9.166 7.746 -0.317 1.00 98.00 187 GLN A CA 1
ATOM 1512 C C . GLN A 1 187 ? -9.648 8.220 1.058 1.00 98.00 187 GLN A C 1
ATOM 1514 O O . GLN A 1 187 ? -8.856 8.762 1.818 1.00 98.00 187 GLN A O 1
ATOM 1519 N N . LYS A 1 188 ? -10.906 7.939 1.431 1.00 97.69 188 LYS A N 1
ATOM 1520 C CA . LYS A 1 188 ? -11.432 8.289 2.763 1.00 97.69 188 LYS A CA 1
ATOM 1521 C C . LYS A 1 188 ? -10.679 7.599 3.900 1.00 97.69 188 LYS A C 1
ATOM 1523 O O . LYS A 1 188 ? -10.489 8.211 4.947 1.00 97.69 188 LYS A O 1
ATOM 1528 N N . MET A 1 189 ? -10.271 6.342 3.709 1.00 98.50 189 MET A N 1
ATOM 1529 C CA . MET A 1 189 ? -9.474 5.606 4.696 1.00 98.50 189 MET A CA 1
ATOM 1530 C C . MET A 1 189 ? -8.136 6.313 4.934 1.00 98.50 189 MET A C 1
ATOM 1532 O O . MET A 1 189 ? -7.815 6.645 6.073 1.00 98.50 189 MET A O 1
ATOM 1536 N N . ILE A 1 190 ? -7.388 6.585 3.860 1.00 98.56 190 ILE A N 1
ATOM 1537 C CA . ILE A 1 190 ? -6.069 7.223 3.941 1.00 98.56 190 ILE A CA 1
ATOM 1538 C C . ILE A 1 190 ? -6.190 8.666 4.446 1.00 98.56 190 ILE A C 1
ATOM 1540 O O . ILE A 1 190 ? -5.457 9.058 5.348 1.00 98.56 190 ILE A O 1
ATOM 1544 N N . GLU A 1 191 ? -7.163 9.439 3.958 1.00 98.00 191 GLU A N 1
ATOM 1545 C CA . GLU A 1 191 ? -7.437 10.790 4.460 1.00 98.00 191 GLU A CA 1
ATOM 1546 C C . GLU A 1 191 ? -7.739 10.788 5.960 1.00 98.00 191 GLU A C 1
ATOM 1548 O O . GLU A 1 191 ? -7.191 11.620 6.682 1.00 98.00 191 GLU A O 1
ATOM 1553 N N . ASN A 1 192 ? -8.556 9.851 6.460 1.00 98.00 192 ASN A N 1
ATOM 1554 C CA . ASN A 1 192 ? -8.834 9.775 7.892 1.00 98.00 192 ASN A CA 1
ATOM 1555 C C . ASN A 1 192 ? -7.574 9.417 8.696 1.00 98.00 192 ASN A C 1
ATOM 1557 O O . ASN A 1 192 ? -7.339 10.037 9.729 1.00 98.00 192 ASN A O 1
ATOM 1561 N N . ILE A 1 193 ? -6.743 8.485 8.218 1.00 98.56 193 ILE A N 1
ATOM 1562 C CA . ILE A 1 193 ? -5.470 8.124 8.867 1.00 98.56 193 ILE A CA 1
ATOM 1563 C C . ILE A 1 193 ? -4.559 9.354 8.999 1.00 98.56 193 ILE A C 1
ATOM 1565 O O . ILE A 1 193 ? -4.182 9.710 10.112 1.00 98.56 193 ILE A O 1
ATOM 1569 N N . PHE A 1 194 ? -4.273 10.052 7.895 1.00 98.50 194 PHE A N 1
ATOM 1570 C CA . PHE A 1 194 ? -3.397 11.233 7.901 1.00 98.50 194 PHE A CA 1
ATOM 1571 C C . PHE A 1 194 ? -4.000 12.431 8.649 1.00 98.50 194 PHE A C 1
ATOM 1573 O O . PHE A 1 194 ? -3.264 13.250 9.194 1.00 98.50 194 PHE A O 1
ATOM 1580 N N . THR A 1 195 ? -5.330 12.553 8.688 1.00 98.00 195 THR A N 1
ATOM 1581 C CA . THR A 1 195 ? -6.007 13.631 9.427 1.00 98.00 195 THR A CA 1
ATOM 1582 C C . THR A 1 195 ? -5.924 13.410 10.933 1.00 98.00 195 THR A C 1
ATOM 1584 O O . THR A 1 195 ? -5.610 14.346 11.664 1.00 98.00 195 THR A O 1
ATOM 1587 N N . GLN A 1 196 ? -6.211 12.191 11.406 1.00 98.25 196 GLN A N 1
ATOM 1588 C CA . GLN A 1 196 ? -6.173 11.895 12.842 1.00 98.25 196 GLN A CA 1
ATOM 1589 C C . GLN A 1 196 ? -4.749 11.693 13.366 1.00 98.25 196 GLN A C 1
ATOM 1591 O O . GLN A 1 196 ? -4.505 11.886 14.553 1.00 98.25 196 GLN A O 1
ATOM 1596 N N . GLN A 1 197 ? -3.806 11.338 12.491 1.00 98.25 197 GLN A N 1
ATOM 1597 C CA . GLN A 1 197 ? -2.391 11.217 12.817 1.00 98.25 197 GLN A CA 1
ATOM 1598 C C . GLN A 1 197 ? -1.520 11.920 11.760 1.00 98.25 197 GLN A C 1
ATOM 1600 O O . GLN A 1 197 ? -1.086 11.298 10.787 1.00 98.25 197 GLN A O 1
ATOM 1605 N N . PRO A 1 198 ? -1.223 13.217 11.947 1.00 97.88 198 PRO A N 1
ATOM 1606 C CA . PRO A 1 198 ? -0.400 13.976 11.009 1.00 97.88 198 PRO A CA 1
ATOM 1607 C C . PRO A 1 198 ? 1.067 13.532 10.935 1.00 97.88 198 PRO A C 1
ATOM 1609 O O . PRO A 1 198 ? 1.720 13.840 9.940 1.00 97.88 198 PRO A O 1
ATOM 1612 N N . SER A 1 199 ? 1.596 12.804 11.930 1.00 98.38 199 SER A N 1
ATOM 1613 C CA . SER A 1 199 ? 2.997 12.339 11.925 1.00 98.38 199 SER A CA 1
ATOM 1614 C C . SER A 1 199 ? 3.327 11.435 10.735 1.00 98.38 199 SER A C 1
ATOM 1616 O O . SER A 1 199 ? 4.470 11.418 10.294 1.00 98.38 199 SER A O 1
ATOM 1618 N N . TYR A 1 200 ? 2.330 10.795 10.110 1.00 98.62 200 TYR A N 1
ATOM 1619 C CA . TYR A 1 200 ? 2.536 10.064 8.857 1.00 98.62 200 TYR A CA 1
ATOM 1620 C C . TYR A 1 200 ? 3.030 10.954 7.701 1.00 98.62 200 TYR A C 1
ATOM 1622 O O . TYR A 1 200 ? 3.664 10.458 6.773 1.00 98.62 200 TYR A O 1
ATOM 1630 N N . PHE A 1 201 ? 2.799 12.274 7.723 1.00 98.19 201 PHE A N 1
ATOM 1631 C CA . PHE A 1 201 ? 3.438 13.170 6.751 1.00 98.19 201 PHE A CA 1
ATOM 1632 C C . PHE A 1 201 ? 4.950 13.278 6.964 1.00 98.19 201 PHE A C 1
ATOM 1634 O O . PHE A 1 201 ? 5.672 13.409 5.976 1.00 98.19 201 PHE A O 1
ATOM 1641 N N . SER A 1 202 ? 5.413 13.221 8.215 1.00 98.19 202 SER A N 1
ATOM 1642 C CA . SER A 1 202 ? 6.839 13.178 8.550 1.00 98.19 202 SER A CA 1
ATOM 1643 C C . SER A 1 202 ? 7.442 11.838 8.139 1.00 98.19 202 SER A C 1
ATOM 1645 O O . SER A 1 202 ? 8.441 11.829 7.431 1.00 98.19 202 SER A O 1
ATOM 1647 N N . ASP A 1 203 ? 6.779 10.719 8.449 1.00 98.44 203 ASP A N 1
ATOM 1648 C CA . ASP A 1 203 ? 7.233 9.391 8.012 1.00 98.44 203 ASP A CA 1
ATOM 1649 C C . ASP A 1 203 ? 7.333 9.302 6.484 1.00 98.44 203 ASP A C 1
ATOM 1651 O O . ASP A 1 203 ? 8.265 8.708 5.937 1.00 98.44 203 ASP A O 1
ATOM 1655 N N . LEU A 1 204 ? 6.380 9.909 5.767 1.00 98.38 204 LEU A N 1
ATOM 1656 C CA . LEU A 1 204 ? 6.424 9.989 4.310 1.00 98.38 204 LEU A CA 1
ATOM 1657 C C . LEU A 1 204 ? 7.627 10.812 3.831 1.00 98.38 204 LEU A C 1
ATOM 1659 O O . LEU A 1 204 ? 8.299 10.404 2.885 1.00 98.38 204 LEU A O 1
ATOM 1663 N N . ASP A 1 205 ? 7.897 11.947 4.476 1.00 98.00 205 ASP A N 1
ATOM 1664 C CA . ASP A 1 205 ? 9.044 12.810 4.174 1.00 98.00 205 ASP A CA 1
ATOM 1665 C C . ASP A 1 205 ? 10.374 12.066 4.371 1.00 98.00 205 ASP A C 1
ATOM 1667 O O . ASP A 1 205 ? 11.257 12.141 3.518 1.00 98.00 205 ASP A O 1
ATOM 1671 N N . GLU A 1 206 ? 10.479 11.268 5.435 1.00 97.75 206 GLU A N 1
ATOM 1672 C CA . GLU A 1 206 ? 11.640 10.424 5.737 1.00 97.75 206 GLU A CA 1
ATOM 1673 C C . GLU A 1 206 ? 11.765 9.209 4.801 1.00 97.75 206 GLU A C 1
ATOM 1675 O O . GLU A 1 206 ? 12.872 8.756 4.508 1.00 97.75 206 GLU A O 1
ATOM 1680 N N . THR A 1 207 ? 10.646 8.699 4.278 1.00 97.06 207 THR A N 1
ATOM 1681 C CA . THR A 1 207 ? 10.615 7.547 3.357 1.00 97.06 207 THR A CA 1
ATOM 1682 C C . THR A 1 207 ? 11.015 7.932 1.925 1.00 97.06 207 THR A C 1
ATOM 1684 O O . THR A 1 207 ? 11.579 7.121 1.181 1.00 97.06 207 THR A O 1
ATOM 1687 N N . LEU A 1 208 ? 10.741 9.168 1.500 1.00 95.12 208 LEU A N 1
ATOM 1688 C CA . LEU A 1 208 ? 10.961 9.619 0.121 1.00 95.12 208 LEU A CA 1
ATOM 1689 C C . LEU A 1 208 ? 12.412 9.522 -0.380 1.00 95.12 208 LEU A C 1
ATOM 1691 O O . LEU A 1 208 ? 12.595 9.085 -1.522 1.00 95.12 208 LEU A O 1
ATOM 1695 N N . PRO A 1 209 ? 13.453 9.849 0.409 1.00 95.12 209 PRO A N 1
ATOM 1696 C CA . PRO A 1 209 ? 14.839 9.616 0.014 1.00 95.12 209 PRO A CA 1
ATOM 1697 C C . PRO A 1 209 ? 15.112 8.158 -0.371 1.00 95.12 209 PRO A C 1
ATOM 1699 O O . PRO A 1 209 ? 15.781 7.902 -1.373 1.00 95.12 209 PRO A O 1
ATOM 1702 N N . THR A 1 210 ? 14.543 7.196 0.361 1.00 94.56 210 THR A N 1
ATOM 1703 C CA . THR A 1 210 ? 14.664 5.766 0.046 1.00 94.56 210 THR A CA 1
ATOM 1704 C C . THR A 1 210 ? 13.946 5.418 -1.255 1.00 94.56 210 THR A C 1
ATOM 1706 O O . THR A 1 210 ? 14.507 4.700 -2.081 1.00 94.56 210 THR A O 1
ATOM 1709 N N . VAL A 1 211 ? 12.752 5.974 -1.494 1.00 93.25 211 VAL A N 1
ATOM 1710 C CA . VAL A 1 211 ? 12.025 5.810 -2.769 1.00 93.25 211 VAL A CA 1
ATOM 1711 C C . VAL A 1 211 ? 12.832 6.378 -3.940 1.00 93.25 211 VAL A C 1
ATOM 1713 O O . VAL A 1 211 ? 12.938 5.750 -4.988 1.00 93.25 211 VAL A O 1
ATOM 1716 N N . LEU A 1 212 ? 13.459 7.541 -3.774 1.00 92.25 212 LEU A N 1
ATOM 1717 C CA . LEU A 1 212 ? 14.311 8.140 -4.804 1.00 92.25 212 LEU A CA 1
ATOM 1718 C C . LEU A 1 212 ? 15.582 7.318 -5.051 1.00 92.25 212 LEU A C 1
ATOM 1720 O O . LEU A 1 212 ? 16.025 7.185 -6.194 1.00 92.25 212 LEU A O 1
ATOM 1724 N N . GLN A 1 213 ? 16.128 6.699 -4.004 1.00 93.50 213 GLN A N 1
ATOM 1725 C CA . GLN A 1 213 ? 17.275 5.807 -4.125 1.00 93.50 213 GLN A CA 1
ATOM 1726 C C . GLN A 1 213 ? 16.967 4.566 -4.973 1.00 93.50 213 GLN A C 1
ATOM 1728 O O . GLN A 1 213 ? 17.868 4.047 -5.631 1.00 93.50 213 GLN A O 1
ATOM 1733 N N . VAL A 1 214 ? 15.709 4.119 -5.042 1.00 94.69 214 VAL A N 1
ATOM 1734 C CA . VAL A 1 214 ? 15.292 3.035 -5.946 1.00 94.69 214 VAL A CA 1
ATOM 1735 C C . VAL A 1 214 ? 15.598 3.373 -7.407 1.00 94.69 214 VAL A C 1
ATOM 1737 O O . VAL A 1 214 ? 16.209 2.565 -8.109 1.00 94.69 214 VAL A O 1
ATOM 1740 N N . PHE A 1 215 ? 15.249 4.580 -7.855 1.00 94.31 215 PHE A N 1
ATOM 1741 C CA . PHE A 1 215 ? 15.542 5.038 -9.217 1.00 94.31 215 PHE A CA 1
ATOM 1742 C C . PHE A 1 215 ? 17.052 5.118 -9.474 1.00 94.31 215 PHE A C 1
ATOM 1744 O O . PHE A 1 215 ? 17.529 4.648 -10.508 1.00 94.31 215 PHE A O 1
ATOM 1751 N N . ASN A 1 216 ? 17.823 5.618 -8.503 1.00 92.56 216 ASN A N 1
ATOM 1752 C CA . ASN A 1 216 ? 19.287 5.650 -8.586 1.00 92.56 216 ASN A CA 1
ATOM 1753 C C . ASN A 1 216 ? 19.888 4.245 -8.705 1.00 92.56 216 ASN A C 1
ATOM 1755 O O . ASN A 1 216 ? 20.777 4.022 -9.523 1.00 92.56 216 ASN A O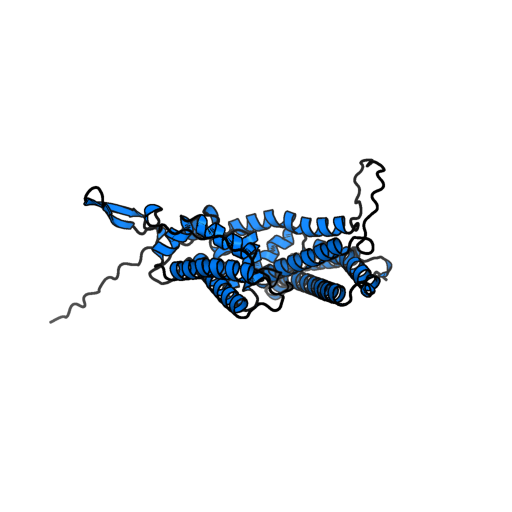 1
ATOM 1759 N N . ASN A 1 217 ? 19.382 3.286 -7.929 1.00 92.75 217 ASN A N 1
ATOM 1760 C CA . ASN A 1 217 ? 19.835 1.900 -7.972 1.00 92.75 217 ASN A CA 1
ATOM 1761 C C . ASN A 1 217 ? 19.540 1.255 -9.335 1.00 92.75 217 ASN A C 1
ATOM 1763 O O . ASN A 1 217 ? 20.364 0.490 -9.835 1.00 92.75 217 ASN A O 1
ATOM 1767 N N . ILE A 1 218 ? 18.399 1.576 -9.957 1.00 94.12 218 ILE A N 1
ATOM 1768 C CA . ILE A 1 218 ? 18.069 1.125 -11.317 1.00 94.12 218 ILE A CA 1
ATOM 1769 C C . ILE A 1 218 ? 19.052 1.720 -12.333 1.00 94.12 218 ILE A C 1
ATOM 1771 O O . ILE A 1 218 ? 19.606 0.969 -13.136 1.00 94.12 218 ILE A O 1
ATOM 1775 N N . LEU A 1 219 ? 19.332 3.028 -12.270 1.00 92.94 219 LEU A N 1
ATOM 1776 C CA . LEU A 1 219 ? 20.324 3.669 -13.145 1.00 92.94 219 LEU A CA 1
ATOM 1777 C C . LEU A 1 219 ? 21.713 3.048 -12.973 1.00 92.94 219 LEU A C 1
ATOM 1779 O O . LEU A 1 219 ? 22.357 2.715 -13.965 1.00 92.94 219 LEU A O 1
ATOM 1783 N N . HIS A 1 220 ? 22.150 2.833 -11.731 1.00 90.69 220 HIS A N 1
ATOM 1784 C CA . HIS A 1 220 ? 23.434 2.204 -11.426 1.00 90.69 220 HIS A CA 1
ATOM 1785 C C . HIS A 1 220 ? 23.513 0.777 -11.989 1.00 90.69 220 HIS A C 1
ATOM 1787 O O . HIS A 1 220 ? 24.487 0.432 -12.652 1.00 90.69 220 HIS A O 1
ATOM 1793 N N . LYS A 1 221 ? 22.471 -0.046 -11.792 1.00 90.12 221 LYS A N 1
ATOM 1794 C CA . LYS A 1 221 ? 22.401 -1.409 -12.357 1.00 9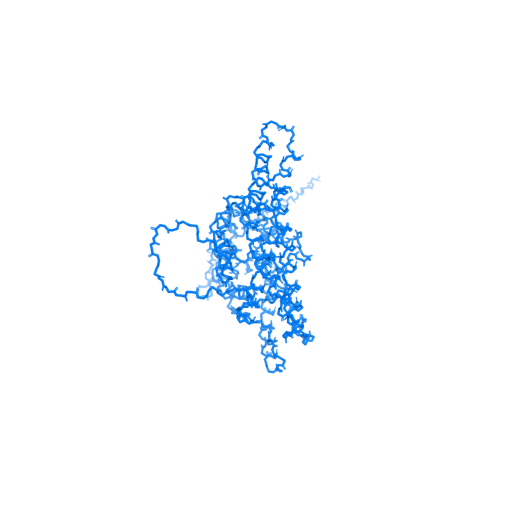0.12 221 LYS A CA 1
ATOM 1795 C C . LYS A 1 221 ? 22.440 -1.434 -13.886 1.00 90.12 221 LYS A C 1
ATOM 1797 O O . LYS A 1 221 ? 22.874 -2.427 -14.454 1.00 90.12 221 LYS A O 1
ATOM 1802 N N . CYS A 1 222 ? 21.988 -0.366 -14.535 1.00 89.69 222 CYS A N 1
ATOM 1803 C CA . CYS A 1 222 ? 22.024 -0.225 -15.987 1.00 89.69 222 CYS A CA 1
ATOM 1804 C C . CYS A 1 222 ? 23.313 0.453 -16.498 1.00 89.69 222 CYS A C 1
ATOM 1806 O O . CYS A 1 222 ? 23.445 0.661 -17.702 1.00 89.69 222 CYS A O 1
ATOM 1808 N N . GLY A 1 223 ? 24.236 0.856 -15.616 1.00 88.69 223 GLY A N 1
ATOM 1809 C CA . GLY A 1 223 ? 25.426 1.621 -16.000 1.00 88.69 223 GLY A CA 1
ATOM 1810 C C . GLY A 1 223 ? 25.115 3.023 -16.543 1.00 88.69 223 GLY A C 1
ATOM 1811 O O . GLY A 1 223 ? 25.871 3.538 -17.360 1.00 88.69 223 GLY A O 1
ATOM 1812 N N . LEU A 1 224 ? 23.993 3.623 -16.125 1.00 85.31 224 LEU A N 1
ATOM 1813 C CA . LEU A 1 224 ? 23.464 4.899 -16.638 1.00 85.31 224 LEU A CA 1
ATOM 1814 C C . LEU A 1 224 ? 23.664 6.085 -15.687 1.00 85.31 224 LEU A C 1
ATOM 1816 O O . LEU A 1 224 ? 23.161 7.176 -15.948 1.00 85.31 224 LEU A O 1
ATOM 1820 N N . GLN A 1 225 ? 24.365 5.898 -14.568 1.00 75.56 225 GLN A N 1
ATOM 1821 C CA . GLN A 1 225 ? 24.738 7.027 -13.722 1.00 75.56 225 GLN A CA 1
ATOM 1822 C C . GLN A 1 225 ? 25.885 7.810 -14.365 1.00 75.56 225 GLN A C 1
ATOM 1824 O O . GLN A 1 225 ? 26.965 7.273 -14.594 1.00 75.56 225 GLN A O 1
ATOM 1829 N N . CYS A 1 226 ? 25.659 9.101 -14.606 1.00 54.34 226 CYS A N 1
ATOM 1830 C CA . CYS A 1 226 ? 26.751 10.042 -14.815 1.00 54.34 226 CYS A CA 1
ATOM 1831 C C . CYS A 1 226 ? 27.503 10.209 -13.491 1.00 54.34 226 CYS A C 1
ATOM 1833 O O . CYS A 1 226 ? 26.910 10.638 -12.499 1.00 54.34 226 CYS A O 1
ATOM 1835 N N . GLU A 1 227 ? 28.802 9.916 -13.471 1.00 43.81 227 GLU A N 1
ATOM 1836 C CA . GLU A 1 227 ? 29.686 10.338 -12.385 1.00 43.81 227 GLU A CA 1
ATOM 1837 C C . GLU A 1 227 ? 29.729 11.873 -12.340 1.00 43.81 227 GLU A C 1
ATOM 1839 O O . GLU A 1 227 ? 30.482 12.536 -13.053 1.00 43.81 227 GLU A O 1
ATOM 1844 N N . GLY A 1 228 ? 28.873 12.463 -11.512 1.00 40.19 228 GLY A N 1
ATOM 1845 C CA . GLY A 1 228 ? 28.970 13.863 -11.136 1.00 40.19 228 GLY A CA 1
ATOM 1846 C C . GLY A 1 228 ? 30.055 14.041 -10.076 1.00 40.19 228 GLY A C 1
ATOM 1847 O O . GLY A 1 228 ? 29.797 13.829 -8.899 1.00 40.19 228 GLY A O 1
ATOM 1848 N N . ALA A 1 229 ? 31.251 14.453 -10.499 1.00 35.38 229 ALA A N 1
ATOM 1849 C CA . ALA A 1 229 ? 32.225 15.201 -9.695 1.00 35.38 229 ALA A CA 1
ATOM 1850 C C . ALA A 1 229 ? 32.586 14.655 -8.290 1.00 35.38 229 ALA A C 1
ATOM 1852 O O . ALA A 1 229 ? 32.676 15.432 -7.339 1.00 35.38 229 ALA A O 1
ATOM 1853 N N . SER A 1 230 ? 32.892 13.362 -8.131 1.00 34.06 230 SER A N 1
ATOM 1854 C CA . SER A 1 230 ? 33.716 12.951 -6.984 1.00 34.06 230 SER A CA 1
ATOM 1855 C C . SER A 1 230 ? 35.182 13.260 -7.291 1.00 34.06 230 SER A C 1
ATOM 1857 O O . SER A 1 230 ? 35.801 12.607 -8.128 1.00 34.06 230 SER A O 1
ATOM 1859 N N . ALA A 1 231 ? 35.746 14.258 -6.611 1.00 37.00 231 ALA A N 1
ATOM 1860 C CA . ALA A 1 231 ? 37.163 14.625 -6.663 1.00 37.00 231 ALA A CA 1
ATOM 1861 C C . ALA A 1 231 ? 38.071 13.621 -5.919 1.00 37.00 231 ALA A C 1
ATOM 1863 O O . ALA A 1 231 ? 39.032 14.017 -5.262 1.00 37.00 231 ALA A O 1
ATOM 1864 N N . GLU A 1 232 ? 37.772 12.325 -6.004 1.00 35.66 232 GLU A N 1
ATOM 1865 C CA . GLU A 1 232 ? 38.628 11.270 -5.472 1.00 35.66 232 GLU A CA 1
ATOM 1866 C C . GLU A 1 232 ? 39.079 10.351 -6.610 1.00 35.66 232 GLU A C 1
ATOM 1868 O O . GLU A 1 232 ? 38.242 9.886 -7.388 1.00 35.66 232 GLU A O 1
ATOM 1873 N N . PRO A 1 233 ? 40.391 10.081 -6.741 1.00 38.12 233 PRO A N 1
ATOM 1874 C CA . PRO A 1 233 ? 40.898 9.169 -7.751 1.00 38.12 233 PRO A CA 1
ATOM 1875 C C . PRO A 1 233 ? 40.456 7.748 -7.391 1.00 38.12 233 PRO A C 1
ATOM 1877 O O . PRO A 1 233 ? 41.051 7.089 -6.536 1.00 38.12 233 PRO A O 1
ATOM 1880 N N . GLN A 1 234 ? 39.384 7.277 -8.024 1.00 42.34 234 GLN A N 1
ATOM 1881 C CA . GLN A 1 234 ? 38.920 5.906 -7.856 1.00 42.34 234 GLN A CA 1
ATOM 1882 C C . GLN A 1 234 ? 39.793 4.945 -8.669 1.00 42.34 234 GLN A C 1
ATOM 1884 O O . GLN A 1 234 ? 40.281 5.259 -9.756 1.00 42.34 234 GLN A O 1
ATOM 1889 N N . ARG A 1 235 ? 40.060 3.778 -8.075 1.00 42.03 235 ARG A N 1
ATOM 1890 C CA . ARG A 1 235 ? 40.978 2.769 -8.609 1.00 42.03 235 ARG A CA 1
ATOM 1891 C C . ARG A 1 235 ? 40.483 2.249 -9.957 1.00 42.03 235 ARG A C 1
ATOM 1893 O O . ARG A 1 235 ? 39.301 1.969 -10.121 1.00 42.03 235 ARG A O 1
ATOM 1900 N N . LEU A 1 236 ? 41.433 2.089 -10.877 1.00 37.84 236 LEU A N 1
ATOM 1901 C CA . LEU A 1 236 ? 41.275 1.560 -12.230 1.00 37.84 236 LEU A CA 1
ATOM 1902 C C . LEU A 1 236 ? 40.955 0.050 -12.196 1.00 37.84 236 LEU A C 1
ATOM 1904 O O . LEU A 1 236 ? 41.747 -0.776 -12.637 1.00 37.84 236 LEU A O 1
ATOM 1908 N N . GLU A 1 237 ? 39.831 -0.332 -11.603 1.00 40.78 237 GLU A N 1
ATOM 1909 C CA . GLU A 1 237 ? 39.249 -1.651 -11.830 1.00 40.78 237 GLU A CA 1
ATOM 1910 C C . GLU A 1 237 ? 38.339 -1.520 -13.049 1.00 40.78 237 GLU A C 1
ATOM 1912 O O . GLU A 1 237 ? 37.440 -0.679 -13.062 1.00 40.78 237 GLU A O 1
ATOM 1917 N N . GLU A 1 238 ? 38.604 -2.306 -14.094 1.00 39.25 238 GLU A N 1
ATOM 1918 C CA . GLU A 1 238 ? 37.775 -2.415 -15.297 1.00 39.25 238 GLU A CA 1
ATOM 1919 C C . GLU A 1 238 ? 36.355 -2.862 -14.913 1.00 39.25 238 GLU A C 1
ATOM 1921 O O . GLU A 1 238 ? 35.993 -4.035 -15.001 1.00 39.25 238 GLU A O 1
ATOM 1926 N N . ARG A 1 239 ? 35.512 -1.928 -14.468 1.00 49.00 239 ARG A N 1
ATOM 1927 C CA . ARG A 1 239 ? 34.075 -2.151 -14.410 1.00 49.00 239 ARG A CA 1
ATOM 1928 C C . ARG A 1 239 ? 33.603 -2.179 -15.851 1.00 49.00 239 ARG A C 1
ATOM 1930 O O . ARG A 1 239 ? 33.423 -1.143 -16.485 1.00 49.00 239 ARG A O 1
ATOM 1937 N N . VAL A 1 240 ? 33.429 -3.383 -16.389 1.00 52.34 240 VAL A N 1
ATOM 1938 C CA . VAL A 1 240 ? 32.595 -3.587 -17.572 1.00 52.34 240 VAL A CA 1
ATOM 1939 C C . VAL A 1 240 ? 31.237 -2.991 -17.217 1.00 52.34 240 VAL A C 1
ATOM 1941 O O . VAL A 1 240 ? 30.495 -3.579 -16.435 1.00 52.34 240 VAL A O 1
ATOM 1944 N N . ASN A 1 241 ? 30.943 -1.787 -17.709 1.00 57.53 241 ASN A N 1
ATOM 1945 C CA . ASN A 1 241 ? 29.649 -1.156 -17.491 1.00 57.53 241 ASN A CA 1
ATOM 1946 C C . ASN A 1 241 ? 28.597 -2.046 -18.153 1.00 57.53 241 ASN A C 1
ATOM 1948 O O . ASN A 1 241 ? 28.469 -2.095 -19.379 1.00 57.53 241 ASN A O 1
ATOM 1952 N N . VAL A 1 242 ? 27.898 -2.818 -17.325 1.00 73.88 242 VAL A N 1
ATOM 1953 C CA . VAL A 1 242 ? 26.836 -3.718 -17.751 1.00 73.88 242 VAL A CA 1
ATOM 1954 C C . VAL A 1 242 ? 25.654 -2.847 -18.168 1.00 73.88 242 VAL A C 1
ATOM 1956 O O . VAL A 1 242 ? 24.915 -2.327 -17.339 1.00 73.88 242 VAL A O 1
ATOM 1959 N N . THR A 1 243 ? 25.515 -2.635 -19.475 1.00 87.25 243 THR A N 1
ATOM 1960 C CA . THR A 1 243 ? 24.374 -1.915 -20.050 1.00 87.25 243 THR A CA 1
ATOM 1961 C C . THR A 1 243 ? 23.170 -2.849 -20.176 1.00 87.25 243 THR A C 1
ATOM 1963 O O . THR A 1 243 ? 23.355 -4.067 -20.298 1.00 87.25 243 THR A O 1
ATOM 1966 N N . PRO A 1 244 ? 21.930 -2.329 -20.260 1.00 85.88 244 PRO A N 1
ATOM 1967 C CA . PRO A 1 244 ? 20.742 -3.161 -20.470 1.00 85.88 244 PRO A CA 1
ATOM 1968 C C . PRO A 1 244 ? 20.832 -4.076 -21.702 1.00 85.88 244 PRO A C 1
ATOM 1970 O O . PRO A 1 244 ? 20.246 -5.158 -21.734 1.00 85.88 244 PRO A O 1
ATOM 1973 N N . GLY A 1 245 ? 21.592 -3.659 -22.722 1.00 85.31 245 GLY A N 1
ATOM 1974 C CA . GLY A 1 245 ? 21.830 -4.450 -23.930 1.00 85.31 245 GLY A CA 1
ATOM 1975 C C . GLY A 1 245 ? 22.724 -5.674 -23.713 1.00 85.31 245 GLY A C 1
ATOM 1976 O O . GLY A 1 245 ? 22.559 -6.658 -24.425 1.00 85.31 245 GLY A O 1
ATOM 1977 N N . ASN A 1 246 ? 23.622 -5.631 -22.727 1.00 86.31 246 ASN A N 1
ATOM 1978 C CA . ASN A 1 246 ? 24.638 -6.662 -22.496 1.00 86.31 246 ASN A CA 1
ATOM 1979 C C . ASN A 1 246 ? 24.405 -7.461 -21.204 1.00 86.31 246 ASN A C 1
ATOM 1981 O O . ASN A 1 246 ? 25.077 -8.465 -20.979 1.00 86.31 246 ASN A O 1
ATOM 1985 N N . MET A 1 247 ? 23.475 -7.027 -20.349 1.00 91.06 247 MET A N 1
ATOM 1986 C CA . MET A 1 247 ? 23.196 -7.696 -19.081 1.00 91.06 247 MET A CA 1
ATOM 1987 C C . MET A 1 247 ? 22.452 -9.030 -19.265 1.00 91.06 247 MET A C 1
ATOM 1989 O O . MET A 1 247 ? 21.680 -9.178 -20.223 1.00 91.06 247 MET A O 1
ATOM 1993 N N . PRO A 1 248 ? 22.617 -10.003 -18.350 1.00 91.75 248 PRO A N 1
ATOM 1994 C CA . PRO A 1 248 ? 21.856 -11.250 -18.379 1.00 91.75 248 PRO A CA 1
ATOM 1995 C C . PRO A 1 248 ? 20.341 -11.010 -18.468 1.00 91.75 248 PRO A C 1
ATOM 1997 O O . PRO A 1 248 ? 19.810 -10.085 -17.856 1.00 91.75 248 PRO A O 1
ATOM 2000 N N . LEU A 1 249 ? 19.618 -11.859 -19.213 1.00 90.38 249 LEU A N 1
ATOM 2001 C CA . LEU A 1 249 ? 18.168 -11.692 -19.428 1.00 90.38 249 LEU A CA 1
ATOM 2002 C C . LEU A 1 249 ? 17.380 -11.633 -18.110 1.00 90.38 249 LEU A C 1
ATOM 2004 O O . LEU A 1 249 ? 16.452 -10.837 -17.983 1.00 90.38 249 LEU A O 1
ATOM 2008 N N . GLN A 1 250 ? 17.760 -12.455 -17.129 1.00 91.06 250 GLN A N 1
ATOM 2009 C CA . GLN A 1 250 ? 17.103 -12.471 -15.824 1.00 91.06 250 GLN A CA 1
ATOM 2010 C C . GLN A 1 250 ? 17.288 -11.142 -15.079 1.00 91.06 250 GLN A C 1
ATOM 2012 O O . GLN A 1 250 ? 16.325 -10.624 -14.526 1.00 91.06 250 GLN A O 1
ATOM 2017 N N . GLU A 1 251 ? 18.476 -10.537 -15.143 1.00 93.06 251 GLU A N 1
ATOM 2018 C CA . GLU A 1 251 ? 18.721 -9.231 -14.523 1.00 93.06 251 GLU A CA 1
ATOM 2019 C C . GLU A 1 251 ? 17.923 -8.117 -15.207 1.00 93.06 251 GLU A C 1
ATOM 2021 O O . GLU A 1 251 ? 17.313 -7.295 -14.524 1.00 93.06 251 GLU A O 1
ATOM 2026 N N . LEU A 1 252 ? 17.855 -8.119 -16.546 1.00 93.31 252 LEU A N 1
ATOM 2027 C CA . LEU A 1 252 ? 17.018 -7.175 -17.294 1.00 93.31 252 LEU A CA 1
ATOM 2028 C C . LEU A 1 252 ? 15.543 -7.318 -16.896 1.00 93.31 252 LEU A C 1
ATOM 2030 O O . LEU A 1 252 ? 14.854 -6.322 -16.674 1.00 93.31 252 LEU A O 1
ATOM 2034 N N . LYS A 1 253 ? 15.061 -8.559 -16.776 1.00 92.75 253 LYS A N 1
ATOM 2035 C CA . LYS A 1 253 ? 13.697 -8.854 -16.337 1.00 92.75 253 LYS A CA 1
ATOM 2036 C C . LYS A 1 253 ? 13.434 -8.316 -14.934 1.00 92.75 253 LYS A C 1
ATOM 2038 O O . LYS A 1 253 ? 12.424 -7.644 -14.739 1.00 92.75 253 LYS A O 1
ATOM 2043 N N . ASP A 1 254 ? 14.338 -8.557 -13.991 1.00 93.94 254 ASP A N 1
ATOM 2044 C CA . ASP A 1 254 ? 14.193 -8.097 -12.610 1.00 93.94 254 ASP A CA 1
ATOM 2045 C C . ASP A 1 254 ? 14.195 -6.564 -12.522 1.00 93.94 254 ASP A C 1
ATOM 2047 O O . ASP A 1 254 ? 13.377 -5.991 -11.805 1.00 93.94 254 ASP A O 1
ATOM 2051 N N . VAL A 1 255 ? 15.037 -5.880 -13.308 1.00 95.75 255 VAL A N 1
ATOM 2052 C CA . VAL A 1 255 ? 15.042 -4.409 -13.406 1.00 95.75 255 VAL A CA 1
ATOM 2053 C C . VAL A 1 255 ? 13.709 -3.878 -13.936 1.00 95.75 255 VAL A C 1
ATOM 2055 O O . VAL A 1 255 ? 13.130 -2.968 -13.343 1.00 95.75 255 VAL A O 1
ATOM 2058 N N . VAL A 1 256 ? 13.195 -4.444 -15.032 1.00 95.38 256 VAL A N 1
ATOM 2059 C CA . VAL A 1 256 ? 11.927 -4.008 -15.642 1.00 95.38 256 VAL A CA 1
ATOM 2060 C C . VAL A 1 256 ? 10.740 -4.273 -14.714 1.00 95.38 256 VAL A C 1
ATOM 2062 O O . VAL A 1 256 ? 9.859 -3.421 -14.592 1.00 95.38 256 VAL A O 1
ATOM 2065 N N . LEU A 1 257 ? 10.710 -5.434 -14.051 1.00 94.06 257 LEU A N 1
ATOM 2066 C CA . LEU A 1 257 ? 9.681 -5.780 -13.070 1.00 94.06 257 LEU A CA 1
ATOM 2067 C C . LEU A 1 257 ? 9.704 -4.813 -11.890 1.00 94.06 257 LEU A C 1
ATOM 2069 O O . LEU A 1 257 ? 8.664 -4.259 -11.541 1.00 94.06 257 LEU A O 1
ATOM 2073 N N . TYR A 1 258 ? 10.888 -4.560 -11.334 1.00 95.75 258 TYR A N 1
ATOM 2074 C CA . TYR A 1 258 ? 11.048 -3.670 -10.194 1.00 95.75 258 TYR A CA 1
ATOM 2075 C C . TYR A 1 258 ? 10.683 -2.220 -10.528 1.00 95.75 258 TYR A C 1
ATOM 2077 O O . TYR A 1 258 ? 9.994 -1.557 -9.753 1.00 95.75 258 TYR A O 1
ATOM 2085 N N . LEU A 1 259 ? 11.066 -1.742 -11.717 1.00 96.69 259 LEU A N 1
ATOM 2086 C CA . LEU A 1 259 ? 10.654 -0.432 -12.215 1.00 96.69 259 LEU A CA 1
ATOM 2087 C C . LEU A 1 259 ? 9.130 -0.348 -12.380 1.00 96.69 259 LEU A C 1
ATOM 2089 O O . LEU A 1 259 ? 8.515 0.637 -11.979 1.00 96.69 259 LEU A O 1
ATOM 2093 N N . CYS A 1 260 ? 8.516 -1.376 -12.971 1.00 96.31 260 CYS A N 1
ATOM 2094 C CA . CYS A 1 260 ? 7.069 -1.436 -13.170 1.00 96.31 260 CYS A CA 1
ATOM 2095 C C . CYS A 1 260 ? 6.307 -1.399 -11.846 1.00 96.31 260 CYS A C 1
ATOM 2097 O O . CYS A 1 260 ? 5.353 -0.627 -11.729 1.00 96.31 260 CYS A O 1
ATOM 2099 N N . ASP A 1 261 ? 6.729 -2.188 -10.861 1.00 95.69 261 ASP A N 1
ATOM 2100 C CA . ASP A 1 261 ? 6.135 -2.184 -9.526 1.00 95.69 261 ASP A CA 1
ATOM 2101 C C . ASP A 1 261 ? 6.280 -0.806 -8.866 1.00 95.69 261 ASP A C 1
ATOM 2103 O O . ASP A 1 261 ? 5.279 -0.168 -8.544 1.00 95.69 261 ASP A O 1
ATOM 2107 N N . THR A 1 262 ? 7.504 -0.271 -8.816 1.00 96.50 262 THR A N 1
ATOM 2108 C CA . THR A 1 262 ? 7.805 1.032 -8.203 1.00 96.50 262 THR A CA 1
ATOM 2109 C C . THR A 1 262 ? 6.953 2.156 -8.801 1.00 96.50 262 THR A C 1
ATOM 2111 O O . THR A 1 262 ? 6.279 2.889 -8.076 1.00 96.50 262 THR A O 1
ATOM 2114 N N . CYS A 1 263 ? 6.927 2.290 -10.133 1.00 97.25 263 CYS A N 1
ATOM 2115 C CA . CYS A 1 263 ? 6.149 3.336 -10.798 1.00 97.25 263 CYS A CA 1
ATOM 2116 C C . CYS A 1 263 ? 4.644 3.173 -10.574 1.00 97.25 263 CYS A C 1
ATOM 2118 O O . CYS A 1 263 ? 3.934 4.168 -10.427 1.00 97.25 263 CYS A O 1
ATOM 2120 N N . THR A 1 264 ? 4.146 1.935 -10.553 1.00 97.12 264 THR A N 1
ATOM 2121 C CA . THR A 1 264 ? 2.715 1.677 -10.372 1.00 97.12 264 THR A CA 1
ATOM 2122 C C . THR A 1 264 ? 2.278 1.950 -8.940 1.00 97.12 264 THR A C 1
ATOM 2124 O O . THR A 1 264 ? 1.222 2.550 -8.745 1.00 97.12 264 THR A O 1
ATOM 2127 N N . THR A 1 265 ? 3.093 1.575 -7.956 1.00 97.31 265 THR A N 1
ATOM 2128 C CA . THR A 1 265 ? 2.835 1.809 -6.533 1.00 97.31 265 THR A CA 1
ATOM 2129 C C . THR A 1 265 ? 2.844 3.299 -6.201 1.00 97.31 265 THR A C 1
ATOM 2131 O O . THR A 1 265 ? 1.890 3.797 -5.603 1.00 97.31 265 THR A O 1
ATOM 2134 N N . ILE A 1 266 ? 3.848 4.045 -6.678 1.00 97.69 266 ILE A N 1
ATOM 2135 C CA . ILE A 1 266 ? 3.918 5.505 -6.493 1.00 97.69 266 ILE A CA 1
ATOM 2136 C C . ILE A 1 266 ? 2.719 6.195 -7.146 1.00 97.69 266 ILE A C 1
ATOM 2138 O O . ILE A 1 266 ? 2.061 7.021 -6.516 1.00 97.69 266 ILE A O 1
ATOM 2142 N N . TRP A 1 267 ? 2.402 5.838 -8.395 1.00 97.81 267 TRP A N 1
ATOM 2143 C CA . TRP A 1 267 ? 1.238 6.394 -9.081 1.00 97.81 267 TRP A CA 1
ATOM 2144 C C . TRP A 1 267 ? -0.062 6.101 -8.323 1.00 97.81 267 TRP A C 1
ATOM 2146 O O . TRP A 1 267 ? -0.855 7.013 -8.115 1.00 97.81 267 TRP A O 1
ATOM 2156 N N . ALA A 1 268 ? -0.277 4.855 -7.891 1.00 97.75 268 ALA A N 1
ATOM 2157 C CA . ALA A 1 268 ? -1.502 4.463 -7.200 1.00 97.75 268 ALA A CA 1
ATOM 2158 C C . ALA A 1 268 ? -1.674 5.219 -5.877 1.00 97.75 268 ALA A C 1
ATOM 2160 O O . ALA A 1 268 ? -2.787 5.616 -5.541 1.00 97.75 268 ALA A O 1
ATOM 2161 N N . PHE A 1 269 ? -0.584 5.447 -5.141 1.00 98.31 269 PHE A N 1
ATOM 2162 C CA . PHE A 1 269 ? -0.614 6.250 -3.923 1.00 98.31 269 PHE A CA 1
ATOM 2163 C C . PHE A 1 269 ? -0.987 7.708 -4.197 1.00 98.31 269 PHE A C 1
ATOM 2165 O O . PHE A 1 269 ? -1.893 8.228 -3.552 1.00 98.31 269 PHE A O 1
ATOM 2172 N N . LEU A 1 270 ? -0.352 8.353 -5.179 1.00 97.69 270 LEU A N 1
ATOM 2173 C CA . LEU A 1 270 ? -0.637 9.751 -5.521 1.00 97.69 270 LEU A CA 1
ATOM 2174 C C . LEU A 1 270 ? -2.041 9.948 -6.110 1.00 97.69 270 LEU A C 1
ATOM 2176 O O . LEU A 1 270 ? -2.644 10.997 -5.903 1.00 97.69 270 LEU A O 1
ATOM 2180 N N . ASP A 1 271 ? -2.565 8.951 -6.825 1.00 96.94 271 ASP A N 1
ATOM 2181 C CA . ASP A 1 271 ? -3.931 8.955 -7.362 1.00 96.94 271 ASP A CA 1
ATOM 2182 C C . ASP A 1 271 ? -4.978 8.845 -6.240 1.00 96.94 271 ASP A C 1
ATOM 2184 O O . ASP A 1 271 ? -5.952 9.596 -6.215 1.00 96.94 271 ASP A O 1
ATOM 2188 N N . VAL A 1 272 ? -4.748 7.952 -5.270 1.00 97.75 272 VAL A N 1
ATOM 2189 C CA . VAL A 1 272 ? -5.655 7.724 -4.133 1.00 97.75 272 VAL A CA 1
ATOM 2190 C C . VAL A 1 272 ? -5.554 8.822 -3.075 1.00 97.75 272 VAL A C 1
ATOM 2192 O O . VAL A 1 272 ? -6.575 9.224 -2.522 1.00 97.75 272 VAL A O 1
ATOM 2195 N N . PHE A 1 273 ? -4.349 9.313 -2.785 1.00 97.69 273 PHE A N 1
ATOM 2196 C CA . PHE A 1 273 ? -4.099 10.333 -1.768 1.00 97.69 273 PHE A CA 1
ATOM 2197 C C . PHE A 1 273 ? -3.269 11.506 -2.319 1.00 97.69 273 PHE A C 1
ATOM 2199 O O . PHE A 1 273 ? -2.101 11.698 -1.968 1.00 97.69 273 PHE A O 1
ATOM 2206 N N . PRO A 1 274 ? -3.881 12.367 -3.150 1.00 95.88 274 PRO A N 1
ATOM 2207 C CA . PRO A 1 274 ? -3.177 13.489 -3.757 1.00 95.88 274 PRO A CA 1
ATOM 2208 C C . PRO A 1 274 ? -2.572 14.535 -2.797 1.00 95.88 274 PRO A C 1
ATOM 2210 O O . PRO A 1 274 ? -1.604 15.175 -3.210 1.00 95.88 274 PRO A O 1
ATOM 2213 N N . PRO A 1 275 ? -3.050 14.750 -1.548 1.00 95.56 275 PRO A N 1
ATOM 2214 C CA . PRO A 1 275 ? -2.380 15.653 -0.605 1.00 95.56 275 PRO A CA 1
ATOM 2215 C C . PRO A 1 275 ? -0.897 15.326 -0.363 1.00 95.56 275 PRO A C 1
ATOM 2217 O O . PRO A 1 275 ? -0.107 16.238 -0.122 1.00 95.56 275 PRO A O 1
ATOM 2220 N N . ALA A 1 276 ? -0.486 14.062 -0.523 1.00 96.75 276 ALA A N 1
ATOM 2221 C CA . ALA A 1 276 ? 0.918 13.656 -0.441 1.00 96.75 276 ALA A CA 1
ATOM 2222 C C . ALA A 1 276 ? 1.834 14.341 -1.474 1.00 96.75 276 ALA A C 1
ATOM 2224 O O . ALA A 1 276 ? 3.046 14.408 -1.261 1.00 96.75 276 ALA A O 1
ATOM 2225 N N . CYS A 1 277 ? 1.286 14.894 -2.565 1.00 95.81 277 CYS A N 1
ATOM 2226 C CA . CYS A 1 277 ? 2.061 15.591 -3.596 1.00 95.81 277 CYS A CA 1
ATOM 2227 C C . CYS A 1 277 ? 2.925 16.724 -3.025 1.00 95.81 277 CYS A C 1
ATOM 2229 O O . CYS A 1 277 ? 4.018 16.968 -3.528 1.00 95.81 277 CYS A O 1
ATOM 2231 N N . GLN A 1 278 ? 2.467 17.394 -1.963 1.00 92.56 278 GLN A N 1
ATOM 2232 C CA . GLN A 1 278 ? 3.236 18.456 -1.308 1.00 92.56 278 GLN A CA 1
ATOM 2233 C C . GLN A 1 278 ? 4.514 17.926 -0.648 1.00 92.56 278 GLN A C 1
ATOM 2235 O O . GLN A 1 278 ? 5.538 18.601 -0.675 1.00 92.56 278 GLN A O 1
ATOM 2240 N N . THR A 1 279 ? 4.485 16.717 -0.085 1.00 95.94 279 THR A N 1
ATOM 2241 C CA . THR A 1 279 ? 5.684 16.086 0.480 1.00 95.94 279 THR A CA 1
ATOM 2242 C C . THR A 1 279 ? 6.628 15.649 -0.638 1.00 95.94 279 THR A C 1
ATOM 2244 O O . THR A 1 279 ? 7.802 15.991 -0.601 1.00 95.94 279 THR A O 1
ATOM 2247 N N . PHE A 1 280 ? 6.116 15.015 -1.700 1.00 96.25 280 PHE A N 1
ATOM 2248 C CA . PHE A 1 280 ? 6.915 14.652 -2.886 1.00 96.25 280 PHE A CA 1
ATOM 2249 C C . PHE A 1 280 ? 7.620 15.864 -3.500 1.00 96.25 280 PHE A C 1
ATOM 2251 O O . PHE A 1 280 ? 8.774 15.789 -3.921 1.00 96.25 280 PHE A O 1
ATOM 2258 N N . GLN A 1 281 ? 6.934 17.003 -3.502 1.00 90.94 281 GLN A N 1
ATOM 2259 C CA . GLN A 1 281 ? 7.466 18.253 -4.001 1.00 90.94 281 GLN A CA 1
ATOM 2260 C C . GLN A 1 281 ? 8.719 18.728 -3.250 1.00 90.94 281 GLN A C 1
ATOM 2262 O O . GLN A 1 281 ? 9.668 19.184 -3.884 1.00 90.94 281 GLN A O 1
ATOM 2267 N N . LYS A 1 282 ? 8.767 18.585 -1.920 1.00 93.00 282 LYS A N 1
ATOM 2268 C CA . LYS A 1 282 ? 9.936 18.981 -1.108 1.00 93.00 282 LYS A CA 1
ATOM 2269 C C . LYS A 1 282 ? 11.222 18.260 -1.521 1.00 93.00 282 LYS A C 1
ATOM 2271 O O . LYS A 1 282 ? 12.307 18.787 -1.309 1.00 93.00 282 LYS A O 1
ATOM 2276 N N . HIS A 1 283 ? 11.091 17.085 -2.137 1.00 93.75 283 HIS A N 1
ATOM 2277 C CA . HIS A 1 283 ? 12.202 16.257 -2.614 1.00 93.75 283 HIS A CA 1
ATOM 2278 C C . HIS A 1 283 ? 12.454 16.394 -4.123 1.00 93.75 283 HIS A C 1
ATOM 2280 O O . HIS A 1 283 ? 13.124 15.546 -4.715 1.00 93.75 283 HIS A O 1
ATOM 2286 N N . GLU A 1 284 ? 11.902 17.434 -4.762 1.00 90.88 284 GLU A N 1
ATOM 2287 C CA . GLU A 1 284 ? 12.086 17.734 -6.191 1.00 90.88 284 GLU A CA 1
ATOM 2288 C C . GLU A 1 284 ? 11.690 16.555 -7.098 1.00 90.88 284 GLU A C 1
ATOM 2290 O O . GLU A 1 284 ? 12.296 16.296 -8.144 1.00 90.88 284 GLU A O 1
ATOM 2295 N N . PHE A 1 285 ? 10.666 15.799 -6.688 1.00 92.31 285 PHE A N 1
ATOM 2296 C CA . PHE A 1 285 ? 10.345 14.513 -7.303 1.00 92.31 285 PHE A CA 1
ATOM 2297 C C . PHE A 1 285 ? 10.027 14.628 -8.801 1.00 92.31 285 PHE A C 1
ATOM 2299 O O . PHE A 1 285 ? 10.422 13.759 -9.574 1.00 92.31 285 PHE A O 1
ATOM 2306 N N . CYS A 1 286 ? 9.378 15.715 -9.237 1.00 89.88 286 CYS A N 1
ATOM 2307 C CA . CYS A 1 286 ? 9.093 15.987 -10.651 1.00 89.88 286 CYS A CA 1
ATOM 2308 C C . CYS A 1 286 ? 10.366 15.992 -11.511 1.00 89.88 286 CYS A C 1
ATOM 2310 O O . CYS A 1 286 ? 10.428 15.294 -12.524 1.00 89.88 286 CYS A O 1
ATOM 2312 N N . TYR A 1 287 ? 11.386 16.747 -11.093 1.00 88.81 287 TYR A N 1
ATOM 2313 C CA . TYR A 1 287 ? 12.659 16.837 -11.806 1.00 88.81 287 TYR A CA 1
ATOM 2314 C C . TYR A 1 287 ? 13.382 15.487 -11.817 1.00 88.81 287 TYR A C 1
ATOM 2316 O O . TYR A 1 287 ? 13.802 15.011 -12.873 1.00 88.81 287 TYR A O 1
ATOM 2324 N N . ARG A 1 288 ? 13.464 14.819 -10.659 1.00 91.31 288 ARG A N 1
ATOM 2325 C CA . ARG A 1 288 ? 14.134 13.514 -10.538 1.00 91.31 288 ARG A CA 1
ATOM 2326 C C . ARG A 1 288 ? 13.463 12.437 -11.390 1.00 91.31 288 ARG A C 1
ATOM 2328 O O . ARG A 1 288 ? 14.158 11.657 -12.036 1.00 91.31 288 ARG A O 1
ATOM 2335 N N . LEU A 1 289 ? 12.131 12.423 -11.437 1.00 92.94 289 LEU A N 1
ATOM 2336 C CA . LEU A 1 289 ? 11.362 11.494 -12.262 1.0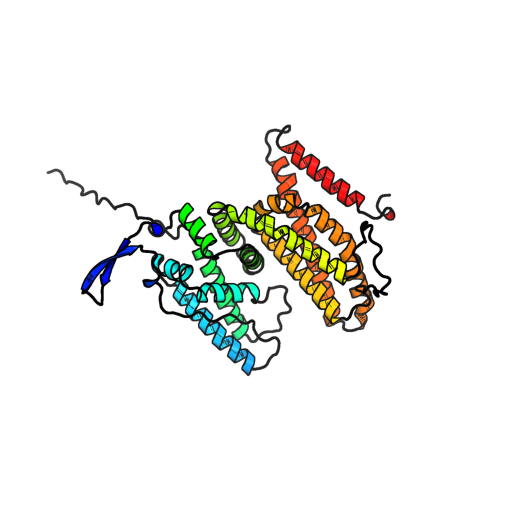0 92.94 289 LEU A CA 1
ATOM 2337 C C . LEU A 1 289 ? 11.578 11.749 -13.759 1.00 92.94 289 LEU A C 1
ATOM 2339 O O . LEU A 1 289 ? 11.743 10.792 -14.514 1.00 92.94 289 LEU A O 1
ATOM 2343 N N . ALA A 1 290 ? 11.603 13.016 -14.184 1.00 90.31 290 ALA A N 1
ATOM 2344 C CA . ALA A 1 290 ? 11.863 13.391 -15.573 1.00 90.31 290 ALA A CA 1
ATOM 2345 C C . ALA A 1 290 ? 13.298 13.042 -16.002 1.00 90.31 290 ALA A C 1
ATOM 2347 O O . ALA A 1 290 ? 13.493 12.409 -17.036 1.00 90.31 290 ALA A O 1
ATOM 2348 N N . SER A 1 291 ? 14.293 13.367 -15.172 1.00 90.81 291 SER A N 1
ATOM 2349 C CA . SER A 1 291 ? 15.698 13.018 -15.412 1.00 90.81 291 SER A CA 1
ATOM 2350 C C . SER A 1 291 ? 15.901 11.501 -15.502 1.00 90.81 291 SER A C 1
ATOM 2352 O O . SER A 1 291 ? 16.503 11.001 -16.454 1.00 90.81 291 SER A O 1
ATOM 2354 N N . PHE A 1 292 ? 15.312 10.737 -14.574 1.00 93.69 292 PHE A N 1
ATOM 2355 C CA . PHE A 1 292 ? 15.326 9.276 -14.645 1.00 93.69 292 PHE A CA 1
ATOM 2356 C C . PHE A 1 292 ? 14.655 8.758 -15.925 1.00 93.69 292 PHE A C 1
ATOM 2358 O O . PHE A 1 292 ? 15.176 7.836 -16.551 1.00 93.69 292 PHE A O 1
ATOM 2365 N N . TYR A 1 293 ? 13.517 9.338 -16.325 1.00 93.25 293 TYR A N 1
ATOM 2366 C CA . TYR A 1 293 ? 12.805 8.940 -17.539 1.00 93.25 293 TYR A CA 1
ATOM 2367 C C . TYR A 1 293 ? 13.690 9.094 -18.783 1.00 93.25 293 TYR A C 1
ATOM 2369 O O . TYR A 1 293 ? 13.807 8.148 -19.559 1.00 93.25 293 TYR A O 1
ATOM 2377 N N . GLU A 1 294 ? 14.344 10.245 -18.946 1.00 89.94 294 GLU A N 1
ATOM 2378 C CA . GLU A 1 294 ? 15.221 10.531 -20.089 1.00 89.94 294 GLU A CA 1
ATOM 2379 C C . GLU A 1 294 ? 16.440 9.600 -20.152 1.00 89.94 294 GLU A C 1
ATOM 2381 O O . GLU A 1 294 ? 16.836 9.178 -21.236 1.00 89.94 294 GLU A O 1
ATOM 2386 N N . LEU A 1 295 ? 17.018 9.240 -19.003 1.00 91.06 295 LEU A N 1
ATOM 2387 C CA . LEU A 1 295 ? 18.195 8.369 -18.952 1.00 91.06 295 LEU A CA 1
ATOM 2388 C C . LEU A 1 295 ? 17.837 6.886 -19.120 1.00 91.06 295 LEU A C 1
ATOM 2390 O O . LEU A 1 295 ? 18.430 6.188 -19.939 1.00 91.06 295 LEU A O 1
ATOM 2394 N N . ALA A 1 296 ? 16.879 6.382 -18.339 1.00 93.38 296 ALA A N 1
ATOM 2395 C CA . ALA A 1 296 ? 16.623 4.947 -18.231 1.00 93.38 296 ALA A CA 1
ATOM 2396 C C . ALA A 1 296 ? 15.751 4.398 -19.366 1.00 93.38 296 ALA A C 1
ATOM 2398 O O . ALA A 1 296 ? 16.009 3.307 -19.878 1.00 93.38 296 ALA A O 1
ATOM 2399 N N . ILE A 1 297 ? 14.693 5.119 -19.749 1.00 94.12 297 ILE A N 1
ATOM 2400 C CA . ILE A 1 297 ? 13.667 4.578 -20.649 1.00 94.12 297 ILE A CA 1
ATOM 2401 C C . ILE A 1 297 ? 14.211 4.295 -22.056 1.00 94.12 297 ILE A C 1
ATOM 2403 O O . ILE A 1 297 ? 13.975 3.184 -22.540 1.00 94.12 297 ILE A O 1
ATOM 2407 N N . PRO A 1 298 ? 14.951 5.206 -22.723 1.00 93.00 298 PRO A N 1
ATOM 2408 C CA . PRO A 1 298 ? 15.469 4.940 -24.065 1.00 93.00 298 PRO A CA 1
ATOM 2409 C C . PRO A 1 298 ? 16.403 3.726 -24.113 1.00 93.00 298 PRO A C 1
ATOM 2411 O O . PRO A 1 298 ? 16.315 2.912 -25.035 1.00 93.00 298 PRO A O 1
ATOM 2414 N N . GLU A 1 299 ? 17.255 3.568 -23.099 1.00 93.38 299 GLU A N 1
ATOM 2415 C CA . GLU A 1 299 ? 18.216 2.467 -23.008 1.00 93.38 299 GLU A CA 1
ATOM 2416 C C . GLU A 1 299 ? 17.531 1.119 -22.766 1.00 93.38 299 GLU A C 1
ATOM 2418 O O . GLU A 1 299 ? 17.823 0.139 -23.460 1.00 93.38 299 GLU A O 1
ATOM 2423 N N . LEU A 1 300 ? 16.554 1.074 -21.853 1.00 94.19 300 LEU A N 1
ATOM 2424 C CA . LEU A 1 300 ? 15.750 -0.124 -21.601 1.00 94.19 300 LEU A CA 1
ATOM 2425 C C . LEU A 1 300 ? 14.923 -0.516 -22.836 1.00 94.19 300 LEU A C 1
ATOM 2427 O O . LEU A 1 300 ? 14.905 -1.685 -23.224 1.00 94.19 300 LEU A O 1
ATOM 2431 N N . GLU A 1 301 ? 14.287 0.446 -23.511 1.00 94.50 301 GLU A N 1
ATOM 2432 C CA . GLU A 1 301 ? 13.544 0.180 -24.748 1.00 94.50 301 GLU A CA 1
ATOM 2433 C C . GLU A 1 301 ? 14.446 -0.321 -25.877 1.00 94.50 301 GLU A C 1
ATOM 2435 O O . GLU A 1 301 ? 14.093 -1.267 -26.586 1.00 94.50 301 GLU A O 1
ATOM 2440 N N . SER A 1 302 ? 15.608 0.308 -26.055 1.00 92.88 302 SER A N 1
ATOM 2441 C CA . SER A 1 302 ? 16.597 -0.077 -27.059 1.00 92.88 302 SER A CA 1
ATOM 2442 C C . SER A 1 302 ? 17.104 -1.499 -26.824 1.00 92.88 302 SER A C 1
ATOM 2444 O O . SER A 1 302 ? 17.220 -2.279 -27.772 1.00 92.88 302 SER A O 1
ATOM 2446 N N . ALA A 1 303 ? 17.376 -1.870 -25.571 1.00 92.06 303 ALA A N 1
ATOM 2447 C CA . ALA A 1 303 ? 17.793 -3.220 -25.214 1.00 92.06 303 ALA A CA 1
ATOM 2448 C C . ALA A 1 303 ? 16.707 -4.265 -25.506 1.00 92.06 303 ALA A C 1
ATOM 2450 O O . ALA A 1 303 ? 16.991 -5.267 -26.162 1.00 92.06 303 ALA A O 1
ATOM 2451 N N . ILE A 1 304 ? 15.457 -4.005 -25.105 1.00 92.44 304 ILE A N 1
ATOM 2452 C CA . ILE A 1 304 ? 14.323 -4.910 -25.357 1.00 92.44 304 ILE A CA 1
ATOM 2453 C C . ILE A 1 304 ? 14.097 -5.095 -26.866 1.00 92.44 304 ILE A C 1
ATOM 2455 O O . ILE A 1 304 ? 13.918 -6.222 -27.325 1.00 92.44 304 ILE A O 1
ATOM 2459 N N . LYS A 1 305 ? 14.162 -4.017 -27.662 1.00 90.44 305 LYS A N 1
ATOM 2460 C CA . LYS A 1 305 ? 14.000 -4.086 -29.127 1.00 90.44 305 LYS A CA 1
ATOM 2461 C C . LYS A 1 305 ? 15.120 -4.870 -29.807 1.00 90.44 305 LYS A C 1
ATOM 2463 O O . LYS A 1 305 ? 14.846 -5.680 -30.687 1.00 90.44 305 LYS A O 1
ATOM 2468 N N . ARG A 1 306 ? 16.379 -4.636 -29.420 1.00 88.12 306 ARG A N 1
ATOM 2469 C CA . ARG A 1 306 ? 17.544 -5.298 -30.035 1.00 88.12 306 ARG A CA 1
ATOM 2470 C C . ARG A 1 306 ? 17.584 -6.800 -29.755 1.00 88.12 306 ARG A C 1
ATOM 2472 O O . ARG A 1 306 ? 18.017 -7.561 -30.613 1.00 88.12 306 ARG A O 1
ATOM 2479 N N . ARG A 1 307 ? 17.107 -7.217 -28.581 1.00 83.50 307 ARG A N 1
ATOM 2480 C CA . ARG A 1 307 ? 17.156 -8.607 -28.099 1.00 83.50 307 ARG A CA 1
ATOM 2481 C C . ARG A 1 307 ? 15.872 -9.408 -28.341 1.00 83.50 307 ARG A C 1
ATOM 2483 O O . ARG A 1 307 ? 15.798 -10.580 -27.990 1.00 83.50 307 ARG A O 1
ATOM 2490 N N . HIS A 1 308 ? 14.882 -8.810 -29.006 1.00 75.25 308 HIS A N 1
ATOM 2491 C CA . HIS A 1 308 ? 13.557 -9.391 -29.267 1.00 75.25 308 HIS A CA 1
ATOM 2492 C C . HIS A 1 308 ? 13.579 -10.771 -29.968 1.00 75.25 308 HIS A C 1
ATOM 2494 O O . HIS A 1 308 ? 12.593 -11.504 -29.930 1.00 75.25 308 HIS A O 1
ATOM 2500 N N . TYR A 1 309 ? 14.685 -11.150 -30.614 1.00 69.06 309 TYR A N 1
ATOM 2501 C CA . TYR A 1 309 ? 14.830 -12.431 -31.315 1.00 69.06 309 TYR A CA 1
ATOM 2502 C C . TYR A 1 309 ? 15.134 -13.637 -30.399 1.00 69.06 309 TYR A C 1
ATOM 2504 O O . TYR A 1 309 ? 15.080 -14.764 -30.882 1.00 69.06 309 TYR A O 1
ATOM 2512 N N . GLU A 1 310 ? 15.449 -13.431 -29.112 1.00 68.81 310 GLU A N 1
ATOM 2513 C CA . GLU A 1 310 ? 15.812 -14.505 -28.166 1.00 68.81 310 GLU A CA 1
ATOM 2514 C C . GLU A 1 310 ? 14.578 -15.312 -27.677 1.00 68.81 310 GLU A C 1
ATOM 2516 O O . GLU A 1 310 ? 14.572 -16.536 -27.783 1.00 68.81 310 GLU A O 1
ATOM 2521 N N . ASP A 1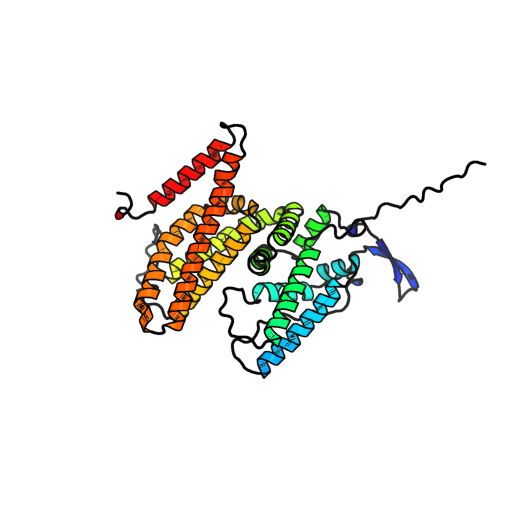 311 ? 13.514 -14.646 -27.192 1.00 73.88 311 ASP A N 1
ATOM 2522 C CA . ASP A 1 311 ? 12.229 -15.255 -26.770 1.00 73.88 311 ASP A CA 1
ATOM 2523 C C . ASP A 1 311 ? 11.070 -14.248 -26.899 1.00 73.88 311 ASP A C 1
ATOM 2525 O O . ASP A 1 311 ? 10.856 -13.380 -26.048 1.00 73.88 311 ASP A O 1
ATOM 2529 N N . ASN A 1 312 ? 10.280 -14.372 -27.965 1.00 80.31 312 ASN A N 1
ATOM 2530 C CA . ASN A 1 312 ? 9.248 -13.391 -28.308 1.00 80.31 312 ASN A CA 1
ATOM 2531 C C . ASN A 1 312 ? 8.213 -13.162 -27.181 1.00 80.31 312 ASN A C 1
ATOM 2533 O O . ASN A 1 312 ? 7.717 -12.052 -27.003 1.00 80.31 312 ASN A O 1
ATOM 2537 N N . SER A 1 313 ? 7.901 -14.189 -26.382 1.00 84.50 313 SER A N 1
ATOM 2538 C CA . SER A 1 313 ? 6.894 -14.080 -25.319 1.00 84.50 313 SER A CA 1
ATOM 2539 C C . SER A 1 313 ? 7.388 -13.248 -24.131 1.00 84.50 313 SER A C 1
ATOM 2541 O O . SER A 1 313 ? 6.670 -12.376 -23.635 1.00 84.50 313 SER A O 1
ATOM 2543 N N . VAL A 1 314 ? 8.640 -13.464 -23.720 1.00 87.06 314 VAL A N 1
ATOM 2544 C CA . VAL A 1 314 ? 9.271 -12.746 -22.608 1.00 87.06 314 VAL A CA 1
ATOM 2545 C C . VAL A 1 314 ? 9.497 -11.288 -22.988 1.00 87.06 314 VAL A C 1
ATOM 2547 O O . VAL A 1 314 ? 9.119 -10.395 -22.234 1.00 87.06 314 VAL A O 1
ATOM 2550 N N . PHE A 1 315 ? 10.048 -11.019 -24.173 1.00 89.00 315 PHE A N 1
ATOM 2551 C CA . PHE A 1 315 ? 10.304 -9.644 -24.609 1.00 89.00 315 PHE A CA 1
ATOM 2552 C C . PHE A 1 315 ? 9.012 -8.853 -24.864 1.00 89.00 315 PHE A C 1
ATOM 2554 O O . PHE A 1 315 ? 8.981 -7.653 -24.583 1.00 89.00 315 PHE A O 1
ATOM 2561 N N . ALA A 1 316 ? 7.924 -9.504 -25.291 1.00 90.06 316 ALA A N 1
ATOM 2562 C CA . ALA A 1 316 ? 6.606 -8.873 -25.356 1.00 90.06 316 ALA A CA 1
ATOM 2563 C C . ALA A 1 316 ? 6.077 -8.475 -23.963 1.00 90.06 316 ALA A C 1
ATOM 2565 O O . ALA A 1 316 ? 5.533 -7.378 -23.806 1.00 90.06 316 ALA A O 1
ATOM 2566 N N . ASP A 1 317 ? 6.265 -9.319 -22.938 1.00 90.69 317 ASP A N 1
ATOM 2567 C CA . ASP A 1 317 ? 5.925 -8.970 -21.551 1.00 90.69 317 ASP A CA 1
ATOM 2568 C C . ASP A 1 317 ? 6.782 -7.807 -21.031 1.00 90.69 317 ASP A C 1
ATOM 2570 O O . ASP A 1 317 ? 6.241 -6.835 -20.501 1.00 90.69 317 ASP A O 1
ATOM 2574 N N . LEU A 1 318 ? 8.102 -7.846 -21.248 1.00 93.19 318 LEU A N 1
ATOM 2575 C CA . LEU A 1 318 ? 9.008 -6.760 -20.857 1.00 93.19 318 LEU A CA 1
ATOM 2576 C C . LEU A 1 318 ? 8.637 -5.437 -21.536 1.00 93.19 318 LEU A C 1
ATOM 2578 O O . LEU A 1 318 ? 8.578 -4.398 -20.878 1.00 93.19 318 LEU A O 1
ATOM 2582 N N . TRP A 1 319 ? 8.319 -5.470 -22.832 1.00 94.25 319 TRP A N 1
ATOM 2583 C CA . TRP A 1 319 ? 7.869 -4.297 -23.578 1.00 94.25 319 TRP A CA 1
ATOM 2584 C C . TRP A 1 319 ? 6.559 -3.729 -23.021 1.00 94.25 319 TRP A C 1
ATOM 2586 O O . TRP A 1 319 ? 6.431 -2.516 -22.820 1.00 94.25 319 TRP A O 1
ATOM 2596 N N . ARG A 1 320 ? 5.589 -4.604 -22.721 1.00 93.44 320 ARG A N 1
ATOM 2597 C CA . ARG A 1 320 ? 4.318 -4.230 -22.087 1.00 93.44 320 ARG A CA 1
ATOM 2598 C C . ARG A 1 320 ? 4.551 -3.565 -20.729 1.00 93.44 320 ARG A C 1
ATOM 2600 O O . ARG A 1 320 ? 3.919 -2.549 -20.445 1.00 93.44 320 ARG A O 1
ATOM 2607 N N . ARG A 1 321 ? 5.457 -4.111 -19.915 1.00 94.69 321 ARG A N 1
ATOM 2608 C CA . ARG A 1 321 ? 5.807 -3.587 -18.587 1.00 94.69 321 ARG A CA 1
ATOM 2609 C C . ARG A 1 321 ? 6.498 -2.235 -18.671 1.00 94.69 321 ARG A C 1
ATOM 2611 O O . ARG A 1 321 ? 6.027 -1.307 -18.032 1.00 94.69 321 ARG A O 1
ATOM 2618 N N . ILE A 1 322 ? 7.511 -2.070 -19.523 1.00 95.56 322 ILE A N 1
ATOM 2619 C CA . ILE A 1 322 ? 8.150 -0.759 -19.737 1.00 95.56 322 ILE A CA 1
ATOM 2620 C C . ILE A 1 322 ? 7.146 0.278 -20.238 1.00 95.56 322 ILE A C 1
ATOM 2622 O O . ILE A 1 322 ? 7.092 1.388 -19.710 1.00 95.56 322 ILE A O 1
ATOM 2626 N N . SER A 1 323 ? 6.296 -0.085 -21.199 1.00 94.94 323 SER A N 1
ATOM 2627 C CA . SER A 1 323 ? 5.241 0.809 -21.691 1.00 94.94 323 SER A CA 1
ATOM 2628 C C . SER A 1 323 ? 4.277 1.222 -20.570 1.00 94.94 323 SER A C 1
ATOM 2630 O O . SER A 1 323 ? 3.855 2.378 -20.501 1.00 94.94 323 SER A O 1
ATOM 2632 N N . HIS A 1 324 ? 3.950 0.294 -19.663 1.00 95.31 324 HIS A N 1
ATOM 2633 C CA . HIS A 1 324 ? 3.150 0.581 -18.477 1.00 95.31 324 HIS A CA 1
ATOM 2634 C C . HIS A 1 324 ? 3.872 1.527 -17.513 1.00 95.31 324 HIS A C 1
ATOM 2636 O O . HIS A 1 324 ? 3.288 2.542 -17.137 1.00 95.31 324 HIS A O 1
ATOM 2642 N N . SER A 1 325 ? 5.137 1.252 -17.173 1.00 96.75 325 SER A N 1
ATOM 2643 C CA . SER A 1 325 ? 5.957 2.102 -16.303 1.00 96.75 325 SER A CA 1
ATOM 2644 C C . SER A 1 325 ? 6.011 3.531 -16.827 1.00 96.75 325 SER A C 1
ATOM 2646 O O . SER A 1 325 ? 5.690 4.461 -16.095 1.00 96.75 325 SER A O 1
ATOM 2648 N N . ARG A 1 326 ? 6.299 3.711 -18.124 1.00 96.69 326 ARG A N 1
ATOM 2649 C CA . ARG A 1 326 ? 6.322 5.028 -18.779 1.00 96.69 326 ARG A CA 1
ATOM 2650 C C . ARG A 1 326 ? 5.016 5.783 -18.586 1.00 96.69 326 ARG A C 1
ATOM 2652 O O . ARG A 1 326 ? 5.021 6.941 -18.176 1.00 96.69 326 ARG A O 1
ATOM 2659 N N . LYS A 1 327 ? 3.889 5.118 -18.857 1.00 96.50 327 LYS A N 1
ATOM 2660 C CA . LYS A 1 327 ? 2.563 5.706 -18.660 1.00 96.50 327 LYS A CA 1
ATOM 2661 C C . LYS A 1 327 ? 2.357 6.118 -17.200 1.00 96.50 327 LYS A C 1
ATOM 2663 O O . LYS A 1 327 ? 1.912 7.233 -16.956 1.00 96.50 327 LYS A O 1
ATOM 2668 N N . LYS A 1 328 ? 2.708 5.254 -16.244 1.00 97.00 328 LYS A N 1
ATOM 2669 C CA . LYS A 1 328 ? 2.541 5.519 -14.807 1.00 97.00 328 LYS A CA 1
ATOM 2670 C C . LYS A 1 328 ? 3.410 6.666 -14.310 1.00 97.00 328 LYS A C 1
ATOM 2672 O O . LYS A 1 328 ? 2.933 7.479 -13.529 1.00 97.00 328 LYS A O 1
ATOM 2677 N N . MET A 1 329 ? 4.634 6.790 -14.818 1.00 96.81 329 MET A N 1
ATOM 2678 C CA . MET A 1 329 ? 5.505 7.932 -14.534 1.00 96.81 329 MET A CA 1
ATOM 2679 C C . MET A 1 329 ? 4.889 9.245 -15.027 1.00 96.81 329 MET A C 1
ATOM 2681 O O . MET A 1 329 ? 4.836 10.211 -14.274 1.00 96.81 329 MET A O 1
ATOM 2685 N N . ILE A 1 330 ? 4.372 9.276 -16.260 1.00 94.94 330 ILE A N 1
ATOM 2686 C CA . ILE A 1 330 ? 3.736 10.476 -16.827 1.00 94.94 330 ILE A CA 1
ATOM 2687 C C . ILE A 1 330 ? 2.456 10.835 -16.059 1.00 94.94 330 ILE A C 1
ATOM 2689 O O . ILE A 1 330 ? 2.228 12.004 -15.760 1.00 94.94 330 ILE A O 1
ATOM 2693 N N . GLU A 1 331 ? 1.629 9.846 -15.710 1.00 96.62 331 GLU A N 1
ATOM 2694 C CA . GLU A 1 331 ? 0.422 10.067 -14.905 1.00 96.62 331 GLU A CA 1
ATOM 2695 C C . GLU A 1 331 ? 0.772 10.606 -13.508 1.00 96.62 331 GLU A C 1
ATOM 2697 O O . GLU A 1 331 ? 0.170 11.583 -13.070 1.00 96.62 331 GLU A O 1
ATOM 2702 N N . ALA A 1 332 ? 1.777 10.035 -12.834 1.00 96.62 332 ALA A N 1
ATOM 2703 C CA . ALA A 1 332 ? 2.255 10.521 -11.538 1.00 96.62 332 ALA A CA 1
ATOM 2704 C C . ALA A 1 332 ? 2.804 11.954 -11.630 1.00 96.62 332 ALA A C 1
ATOM 2706 O O . ALA A 1 332 ? 2.442 12.807 -10.821 1.00 96.62 332 ALA A O 1
ATOM 2707 N N . PHE A 1 333 ? 3.614 12.243 -12.654 1.00 95.19 333 PHE A N 1
ATOM 2708 C CA . PHE A 1 333 ? 4.110 13.591 -12.932 1.00 95.19 333 PHE A CA 1
ATOM 2709 C C . PHE A 1 333 ? 2.954 14.578 -13.127 1.00 95.19 333 PHE A C 1
ATOM 2711 O O . PHE A 1 333 ? 2.938 15.651 -12.532 1.00 95.19 333 PHE A O 1
ATOM 2718 N N . HIS A 1 334 ? 1.944 14.206 -13.915 1.00 93.88 334 HIS A N 1
ATOM 2719 C CA . HIS A 1 334 ? 0.780 15.054 -14.144 1.00 93.88 334 HIS A CA 1
ATOM 2720 C C . HIS A 1 334 ? -0.007 15.328 -12.855 1.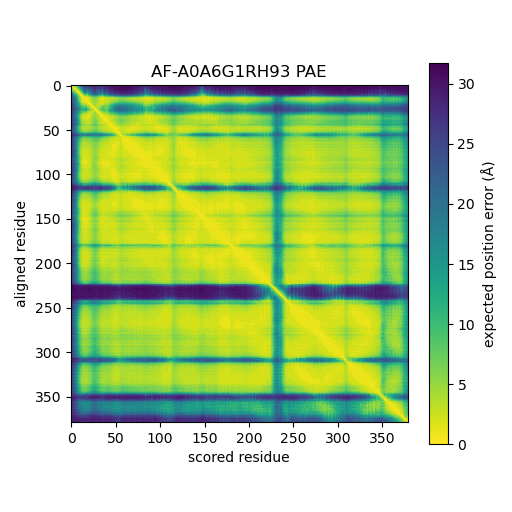00 93.88 334 HIS A C 1
ATOM 2722 O O . HIS A 1 334 ? -0.398 16.472 -12.629 1.00 93.88 334 HIS A O 1
ATOM 2728 N N . ILE A 1 335 ? -0.211 14.319 -11.999 1.00 95.69 335 ILE A N 1
ATOM 2729 C CA . ILE A 1 335 ? -0.874 14.494 -10.697 1.00 95.69 335 ILE A CA 1
ATOM 2730 C C . ILE A 1 335 ? -0.102 15.505 -9.839 1.00 95.69 335 ILE A C 1
ATOM 2732 O O . ILE A 1 335 ? -0.715 16.431 -9.305 1.00 95.69 335 ILE A O 1
ATOM 2736 N N . LEU A 1 336 ? 1.228 15.381 -9.765 1.00 93.69 336 LEU A N 1
ATOM 2737 C CA . LEU A 1 336 ? 2.087 16.304 -9.017 1.00 93.69 336 LEU A CA 1
ATOM 2738 C C . LEU A 1 336 ? 1.956 17.740 -9.536 1.00 93.69 336 LEU A C 1
ATOM 2740 O O . LEU A 1 336 ? 1.648 18.645 -8.763 1.00 93.69 336 LEU A O 1
ATOM 2744 N N . ILE A 1 337 ? 2.110 17.952 -10.846 1.00 91.31 337 ILE A N 1
ATOM 2745 C CA . ILE A 1 337 ? 1.974 19.281 -11.460 1.00 91.31 337 ILE A CA 1
ATOM 2746 C C . ILE A 1 337 ? 0.582 19.859 -11.231 1.00 91.31 337 ILE A C 1
ATOM 2748 O O . ILE A 1 337 ? 0.441 21.035 -10.894 1.00 91.31 337 ILE A O 1
ATOM 2752 N N . ASN A 1 338 ? -0.458 19.045 -11.398 1.00 91.62 338 ASN A N 1
ATOM 2753 C CA . ASN A 1 338 ? -1.821 19.504 -11.214 1.00 91.62 338 ASN A CA 1
ATOM 2754 C C . ASN A 1 338 ? -2.055 19.948 -9.763 1.00 91.62 338 ASN A C 1
ATOM 2756 O O . ASN A 1 338 ? -2.507 21.064 -9.532 1.00 91.62 338 ASN A O 1
ATOM 2760 N N . ARG A 1 339 ? -1.667 19.129 -8.781 1.00 90.81 339 ARG A N 1
ATOM 2761 C CA . ARG A 1 339 ? -1.888 19.429 -7.360 1.00 90.81 339 ARG A CA 1
ATOM 2762 C C . ARG A 1 339 ? -1.010 20.549 -6.815 1.00 90.81 339 ARG A C 1
ATOM 2764 O O . ARG A 1 339 ? -1.492 21.351 -6.025 1.00 90.81 339 ARG A O 1
ATOM 2771 N N . VAL A 1 340 ? 0.261 20.593 -7.200 1.00 88.00 340 VAL A N 1
ATOM 2772 C CA . VAL A 1 340 ? 1.233 21.556 -6.659 1.00 88.00 340 VAL A CA 1
ATOM 2773 C C . VAL A 1 340 ? 1.165 22.891 -7.398 1.00 88.00 340 VAL A C 1
ATOM 2775 O O . VAL A 1 340 ? 1.347 23.937 -6.782 1.00 88.00 340 VAL A O 1
ATOM 2778 N N . CYS A 1 341 ? 0.892 22.871 -8.707 1.00 86.25 341 CYS A N 1
ATOM 2779 C CA . CYS A 1 341 ? 0.941 24.070 -9.544 1.00 86.25 341 CYS A CA 1
ATOM 2780 C C . CYS A 1 341 ? -0.449 24.522 -10.002 1.00 86.25 341 CYS A C 1
ATOM 2782 O O . CYS A 1 341 ? -0.892 25.621 -9.676 1.00 86.25 341 CYS A O 1
ATOM 2784 N N . LEU A 1 342 ? -1.138 23.691 -10.790 1.00 87.25 342 LEU A N 1
ATOM 2785 C CA . LEU A 1 342 ? -2.298 24.137 -11.574 1.00 87.25 342 LEU A CA 1
ATOM 2786 C C . LEU A 1 342 ? -3.532 24.404 -10.710 1.00 87.25 342 LEU A C 1
ATOM 2788 O O . LEU A 1 342 ? -4.175 25.438 -10.866 1.00 87.25 342 LEU A O 1
ATOM 2792 N N . GLN A 1 343 ? -3.860 23.496 -9.796 1.00 87.12 343 GLN A N 1
ATOM 2793 C CA . GLN A 1 343 ? -5.033 23.613 -8.940 1.00 87.12 343 GLN A CA 1
ATOM 2794 C C . GLN A 1 343 ? -4.957 24.839 -8.013 1.00 87.12 343 GLN A C 1
ATOM 2796 O O . GLN A 1 343 ? -5.921 25.604 -8.017 1.00 87.12 343 GLN A O 1
ATOM 2801 N N . PRO A 1 344 ? -3.839 25.123 -7.310 1.00 86.00 344 PRO A N 1
ATOM 2802 C CA . PRO A 1 344 ? -3.701 26.366 -6.548 1.00 86.00 344 PRO A CA 1
ATOM 2803 C C . PRO A 1 344 ? -3.916 27.628 -7.393 1.00 86.00 344 PRO A C 1
ATOM 2805 O O . PRO A 1 344 ? -4.571 28.564 -6.940 1.00 86.00 344 PRO A O 1
ATOM 2808 N N . ILE A 1 345 ? -3.423 27.647 -8.638 1.00 83.19 345 ILE A N 1
ATOM 2809 C CA . ILE A 1 345 ? -3.625 28.775 -9.562 1.00 83.19 345 ILE A CA 1
ATOM 2810 C C . ILE A 1 345 ? -5.105 28.924 -9.937 1.00 83.19 345 ILE A C 1
ATOM 2812 O O . ILE A 1 345 ? -5.611 30.043 -9.984 1.00 83.19 345 ILE A O 1
ATOM 2816 N N . LEU A 1 346 ? -5.797 27.813 -10.203 1.00 85.19 346 LEU A N 1
ATOM 2817 C CA . LEU A 1 346 ? -7.210 27.802 -10.599 1.00 85.19 346 LEU A CA 1
ATOM 2818 C C . LEU A 1 346 ? -8.159 28.152 -9.444 1.00 85.19 346 LEU A C 1
ATOM 2820 O O . LEU A 1 346 ? -9.200 28.766 -9.669 1.00 85.19 346 LEU A O 1
ATOM 2824 N N . GLU A 1 347 ? -7.822 27.752 -8.219 1.00 84.94 347 GLU A N 1
ATOM 2825 C CA . GLU A 1 347 ? -8.655 27.960 -7.028 1.00 84.94 347 GLU A CA 1
ATOM 2826 C C . GLU A 1 347 ? -8.390 29.305 -6.338 1.00 84.94 347 GLU A C 1
ATOM 2828 O O . GLU A 1 347 ? -9.244 29.809 -5.599 1.00 84.94 347 GLU A O 1
ATOM 2833 N N . SER A 1 348 ? -7.230 29.919 -6.587 1.00 76.06 348 SER A N 1
ATOM 2834 C CA . SER A 1 348 ? -6.885 31.210 -6.002 1.00 76.06 348 SER A CA 1
ATOM 2835 C C . SER A 1 348 ? -7.781 32.326 -6.544 1.00 76.06 348 SER A C 1
ATOM 2837 O O . SER A 1 348 ? -7.754 32.686 -7.719 1.00 76.06 348 SER A O 1
ATOM 2839 N N . ARG A 1 349 ? -8.548 32.950 -5.643 1.00 57.94 349 ARG A N 1
ATOM 2840 C CA . ARG A 1 349 ? -9.354 34.149 -5.943 1.00 57.94 349 ARG A CA 1
ATOM 2841 C C . ARG A 1 349 ? -8.525 35.440 -5.993 1.00 57.94 349 ARG A C 1
ATOM 2843 O O . ARG A 1 349 ? -9.043 36.471 -6.415 1.00 57.94 349 ARG A O 1
ATOM 2850 N N . TYR A 1 350 ? -7.261 35.395 -5.564 1.00 57.19 350 TYR A N 1
ATOM 2851 C CA . TYR A 1 350 ? -6.371 36.553 -5.468 1.00 57.19 350 TYR A CA 1
ATOM 2852 C C . TYR A 1 350 ? -5.076 36.294 -6.250 1.00 57.19 350 TYR A C 1
ATOM 2854 O O . TYR A 1 350 ? -4.158 35.624 -5.776 1.00 57.19 350 TYR A O 1
ATOM 2862 N N . TRP A 1 351 ? -4.998 36.877 -7.448 1.00 52.84 351 TRP A N 1
ATOM 2863 C CA . TRP A 1 351 ? -3.933 36.678 -8.441 1.00 52.84 351 TRP A CA 1
ATOM 2864 C C . TRP A 1 351 ? -2.497 36.940 -7.952 1.00 52.84 351 TRP A C 1
ATOM 2866 O O . TRP A 1 351 ? -1.554 36.431 -8.551 1.00 52.84 351 TRP A O 1
ATOM 2876 N N . HIS A 1 352 ? -2.304 37.726 -6.888 1.00 54.56 352 HIS A N 1
ATOM 2877 C CA . HIS A 1 352 ? -0.989 38.286 -6.548 1.00 54.56 352 HIS A CA 1
ATOM 2878 C C . HIS A 1 352 ? -0.219 37.569 -5.428 1.00 54.56 352 HIS A C 1
ATOM 2880 O O . HIS A 1 352 ? 0.989 37.757 -5.356 1.00 54.56 352 HIS A O 1
ATOM 2886 N N . LEU A 1 353 ? -0.860 36.747 -4.584 1.00 54.12 353 LEU A N 1
ATOM 2887 C CA . LEU A 1 353 ? -0.156 36.009 -3.515 1.00 54.12 353 LEU A CA 1
ATOM 2888 C C . LEU A 1 353 ? -0.269 34.484 -3.638 1.00 54.12 353 LEU A C 1
ATOM 2890 O O . LEU A 1 353 ? 0.708 33.796 -3.377 1.00 54.12 353 LEU A O 1
ATOM 2894 N N . GLY A 1 354 ? -1.412 33.944 -4.077 1.00 57.62 354 GLY A N 1
ATOM 2895 C CA . GLY A 1 354 ? -1.611 32.488 -4.162 1.00 57.62 354 GLY A CA 1
ATOM 2896 C C . GLY A 1 354 ? -1.069 31.825 -5.434 1.00 57.62 354 GLY A C 1
ATOM 2897 O O . GLY A 1 354 ? -0.922 30.610 -5.464 1.00 57.62 354 GLY A O 1
ATOM 2898 N N . CYS A 1 355 ? -0.779 32.603 -6.487 1.00 60.72 355 CYS A N 1
ATOM 2899 C CA . CYS A 1 355 ? -0.415 32.068 -7.809 1.00 60.72 355 CYS A CA 1
ATOM 2900 C C . CYS A 1 355 ? 1.075 32.203 -8.153 1.00 60.72 355 CYS A C 1
ATOM 2902 O O . CYS A 1 355 ? 1.547 31.509 -9.049 1.00 60.72 355 CYS A O 1
ATOM 2904 N N . VAL A 1 356 ? 1.814 33.094 -7.480 1.00 66.62 356 VAL A N 1
ATOM 2905 C CA . VAL A 1 356 ? 3.198 33.438 -7.857 1.00 66.62 356 VAL A CA 1
ATOM 2906 C C . VAL A 1 356 ? 4.154 32.280 -7.590 1.00 66.62 356 VAL A C 1
ATOM 2908 O O . VAL A 1 356 ? 4.919 31.920 -8.481 1.00 66.62 356 VAL A O 1
ATOM 2911 N N . GLU A 1 357 ? 4.091 31.667 -6.407 1.00 72.06 357 GLU A N 1
ATOM 2912 C CA . GLU A 1 357 ? 4.927 30.507 -6.074 1.00 72.06 357 GLU A CA 1
ATOM 2913 C C . GLU A 1 357 ? 4.599 29.284 -6.951 1.00 72.06 357 GLU A C 1
ATOM 2915 O O . GLU A 1 357 ? 5.521 28.781 -7.596 1.00 72.06 357 GLU A O 1
ATOM 2920 N N . PRO A 1 358 ? 3.325 28.853 -7.105 1.00 73.50 358 PRO A N 1
ATOM 2921 C CA . PRO A 1 358 ? 2.968 27.761 -8.014 1.00 73.50 358 PRO A CA 1
ATOM 2922 C C . PRO A 1 358 ? 3.385 27.995 -9.474 1.00 73.50 358 PRO A C 1
ATOM 2924 O O . PRO A 1 358 ? 3.879 27.082 -10.134 1.00 73.50 358 PRO A O 1
ATOM 2927 N N . ALA A 1 359 ? 3.209 29.216 -9.996 1.00 71.25 359 ALA A N 1
ATOM 2928 C CA . ALA A 1 359 ? 3.585 29.550 -11.370 1.00 71.25 359 ALA A CA 1
ATOM 2929 C C . ALA A 1 359 ? 5.107 29.613 -11.557 1.00 71.25 359 ALA A C 1
ATOM 2931 O O . ALA A 1 359 ? 5.621 29.114 -12.557 1.00 71.25 359 ALA A O 1
ATOM 2932 N N . SER A 1 360 ? 5.834 30.184 -10.592 1.00 73.31 360 SER A N 1
ATOM 2933 C CA . SER A 1 360 ? 7.301 30.207 -10.616 1.00 73.31 360 SER A CA 1
ATOM 2934 C C . SER A 1 360 ? 7.855 28.791 -10.553 1.00 73.31 360 SER A C 1
ATOM 2936 O O . SER A 1 360 ? 8.749 28.448 -11.320 1.00 73.31 360 SER A O 1
ATOM 2938 N N . TYR A 1 361 ? 7.275 27.944 -9.702 1.00 75.81 361 TYR A N 1
ATOM 2939 C CA . TYR A 1 361 ? 7.672 26.552 -9.597 1.00 75.81 361 TYR A CA 1
ATOM 2940 C C . TYR A 1 361 ? 7.414 25.774 -10.897 1.00 75.81 361 TYR A C 1
ATOM 2942 O O . TYR A 1 361 ? 8.303 25.076 -11.380 1.00 75.81 361 TYR A O 1
ATOM 2950 N N . LEU A 1 362 ? 6.254 25.967 -11.536 1.00 78.69 362 LEU A N 1
ATOM 2951 C CA . LEU A 1 362 ? 5.972 25.385 -12.851 1.00 78.69 362 LEU A CA 1
ATOM 2952 C C . LEU A 1 362 ? 7.007 25.810 -13.905 1.00 78.69 362 LEU A C 1
ATOM 2954 O O . LEU A 1 362 ? 7.466 24.974 -14.684 1.00 78.69 362 LEU A O 1
ATOM 2958 N N . ILE A 1 363 ? 7.396 27.089 -13.922 1.00 78.62 363 ILE A N 1
ATOM 2959 C CA . ILE A 1 363 ? 8.441 27.594 -14.824 1.00 78.62 363 ILE A CA 1
ATOM 2960 C C . ILE A 1 363 ? 9.780 26.917 -14.522 1.00 78.62 363 ILE A C 1
ATOM 2962 O O . ILE A 1 363 ? 10.432 26.465 -15.458 1.00 78.62 363 ILE A O 1
ATOM 2966 N N . VAL A 1 364 ? 10.177 26.805 -13.249 1.00 78.00 364 VAL A N 1
ATOM 2967 C CA . VAL A 1 364 ? 11.430 26.143 -12.844 1.00 78.00 364 VAL A CA 1
ATOM 2968 C C . VAL A 1 364 ? 11.453 24.692 -13.312 1.00 78.00 364 VAL A C 1
ATOM 2970 O O . VAL A 1 364 ? 12.400 24.310 -13.989 1.00 78.00 364 VAL A O 1
ATOM 2973 N N . ILE A 1 365 ? 10.390 23.918 -13.071 1.00 76.56 365 ILE A N 1
ATOM 2974 C CA . ILE A 1 365 ? 10.305 22.526 -13.540 1.00 76.56 365 ILE A CA 1
ATOM 2975 C C . ILE A 1 365 ? 10.472 22.447 -15.055 1.00 76.56 365 ILE A C 1
ATOM 2977 O O . ILE A 1 365 ? 11.247 21.636 -15.555 1.00 76.56 365 ILE A O 1
ATOM 2981 N N . VAL A 1 366 ? 9.738 23.274 -15.806 1.00 77.31 366 VAL A N 1
ATOM 2982 C CA . VAL A 1 366 ? 9.810 23.259 -17.271 1.00 77.31 366 VAL A CA 1
ATOM 2983 C C . VAL A 1 366 ? 11.214 23.640 -17.735 1.00 77.31 366 VAL A C 1
ATOM 2985 O O . VAL A 1 366 ? 11.757 22.982 -18.618 1.00 77.31 366 VAL A O 1
ATOM 2988 N N . VAL A 1 367 ? 11.830 24.657 -17.129 1.00 77.50 367 VAL A N 1
ATOM 2989 C CA . VAL A 1 367 ? 13.193 25.085 -17.457 1.00 77.50 367 VAL A CA 1
ATOM 2990 C C . VAL A 1 367 ? 14.210 23.998 -17.125 1.00 77.50 367 VAL A C 1
ATOM 2992 O O . VAL A 1 367 ? 15.072 23.741 -17.957 1.00 77.50 367 VAL A O 1
ATOM 2995 N N . GLU A 1 368 ? 14.121 23.330 -15.977 1.00 75.12 368 GLU A N 1
ATOM 2996 C CA . GLU A 1 368 ? 15.027 22.245 -15.578 1.00 75.12 368 GLU A CA 1
ATOM 2997 C C . GLU A 1 368 ? 14.879 21.006 -16.468 1.00 75.12 368 GLU A C 1
ATOM 2999 O O . GLU A 1 368 ? 15.878 20.411 -16.882 1.00 75.12 368 GLU A O 1
ATOM 3004 N N . ILE A 1 369 ? 13.648 20.645 -16.841 1.00 73.00 369 ILE A N 1
ATOM 3005 C CA . ILE A 1 369 ? 13.384 19.544 -17.776 1.00 73.00 369 ILE A CA 1
ATOM 3006 C C . ILE A 1 369 ? 13.920 19.893 -19.169 1.00 73.00 369 ILE A C 1
ATOM 3008 O O . ILE A 1 369 ? 14.682 19.134 -19.759 1.00 73.00 369 ILE A O 1
ATOM 3012 N N . VAL A 1 370 ? 13.612 21.080 -19.693 1.00 68.94 370 VAL A N 1
ATOM 3013 C CA . VAL A 1 370 ? 14.138 21.522 -20.995 1.00 68.94 370 VAL A CA 1
ATOM 3014 C C . VAL A 1 370 ? 15.667 21.648 -20.959 1.00 68.94 370 VAL A C 1
ATOM 3016 O O . VAL A 1 370 ? 16.349 21.322 -21.931 1.00 68.94 370 VAL A O 1
ATOM 3019 N N . SER A 1 371 ? 16.228 22.059 -19.821 1.00 63.88 371 SER A N 1
ATOM 3020 C CA . SER A 1 371 ? 17.672 22.170 -19.596 1.00 63.88 371 SER A CA 1
ATOM 3021 C C . SER A 1 371 ? 18.361 20.840 -19.299 1.00 63.88 371 SER A C 1
ATOM 3023 O O . SER A 1 371 ? 19.590 20.822 -19.223 1.00 63.88 371 SER A O 1
ATOM 3025 N N . SER A 1 372 ? 17.625 19.737 -19.186 1.00 58.50 372 SER A N 1
ATOM 3026 C CA . SER A 1 372 ? 18.173 18.376 -19.133 1.00 58.50 372 SER A CA 1
ATOM 3027 C C . SER A 1 372 ? 18.029 17.631 -20.466 1.00 58.50 372 SER A C 1
ATOM 3029 O O . SER A 1 372 ? 18.748 16.660 -20.687 1.00 58.50 372 SER A O 1
ATOM 3031 N N . LEU A 1 373 ? 17.230 18.142 -21.418 1.00 56.00 373 LEU A N 1
ATOM 3032 C CA . LEU A 1 373 ? 17.167 17.601 -22.783 1.00 56.00 373 LEU A CA 1
ATOM 3033 C C . LEU A 1 373 ? 18.522 17.726 -23.507 1.00 56.00 373 LEU A C 1
ATOM 3035 O O . LEU A 1 373 ? 19.179 18.771 -23.390 1.00 56.00 373 LEU A O 1
ATOM 3039 N N . PRO A 1 374 ? 18.945 16.732 -24.310 1.00 51.88 374 PRO A N 1
ATOM 3040 C CA . PRO A 1 374 ? 20.139 16.838 -25.145 1.00 51.88 374 PRO A CA 1
ATOM 3041 C C . PRO A 1 374 ? 20.083 18.078 -26.049 1.00 51.88 374 PRO A C 1
ATOM 3043 O O . PRO A 1 374 ? 19.027 18.426 -26.575 1.00 51.88 374 PRO A O 1
ATOM 3046 N N . ILE A 1 375 ? 21.227 18.734 -26.283 1.00 49.78 375 ILE A N 1
ATOM 3047 C CA . ILE A 1 375 ? 21.326 19.965 -27.101 1.00 49.78 375 ILE A CA 1
ATOM 3048 C C . ILE A 1 375 ? 20.708 19.785 -28.504 1.00 49.78 375 ILE A C 1
ATOM 3050 O O . ILE A 1 375 ? 20.209 20.749 -29.081 1.00 49.78 375 ILE A O 1
ATOM 3054 N N . SER A 1 376 ? 20.679 18.558 -29.036 1.00 42.00 376 SER A N 1
ATOM 3055 C CA . SER A 1 376 ? 20.043 18.225 -30.319 1.00 42.00 376 SER A CA 1
ATOM 3056 C C . SER A 1 376 ? 18.523 18.437 -30.353 1.00 42.00 376 SER A C 1
ATOM 3058 O O . SER A 1 376 ? 17.982 18.594 -31.441 1.00 42.00 376 SER A O 1
ATOM 3060 N N . TRP A 1 377 ? 17.856 18.481 -29.197 1.00 44.66 377 TRP A N 1
ATOM 3061 C CA . TRP A 1 377 ? 16.416 18.731 -29.052 1.00 44.66 377 TRP A CA 1
ATOM 3062 C C . TRP A 1 377 ? 16.090 20.170 -28.621 1.00 44.66 377 TRP A C 1
ATOM 3064 O O . TRP A 1 377 ? 14.923 20.545 -28.588 1.00 44.66 377 TRP A O 1
ATOM 3074 N N . ARG A 1 378 ? 17.101 20.991 -28.292 1.00 43.16 378 ARG A N 1
ATOM 3075 C CA . ARG A 1 378 ? 16.931 22.403 -27.887 1.00 43.16 378 ARG A CA 1
ATOM 3076 C C . ARG A 1 378 ? 16.955 23.391 -29.063 1.00 43.16 378 ARG A C 1
ATOM 3078 O O . ARG A 1 378 ? 17.077 24.593 -28.830 1.00 43.16 378 ARG A O 1
ATOM 3085 N N . LYS A 1 379 ? 16.911 22.896 -30.302 1.00 34.94 379 LYS A N 1
ATOM 3086 C CA . LYS A 1 379 ? 16.898 23.702 -31.530 1.00 34.94 379 LYS A CA 1
ATOM 3087 C C . LYS A 1 379 ? 15.551 23.656 -32.223 1.00 34.94 379 LYS A C 1
ATOM 3089 O O . LYS A 1 379 ? 15.003 22.539 -32.334 1.00 34.94 379 LYS A O 1
#

Organism: NCBI:txid2861861

Secondary structure (DSSP, 8-state):
----------PPPPPTTT-EEEEE-TTT--EEEEESS-GGGS----PPPP-PPPSS--HHHHHHHHHHHHHHHHHHHHHHHS-HHHHHHHHHH-HHHHHHHHHHHHHSPPTTS------HHHHHHHHHHHHHHHHHHHHHT-SBSSSSSB--HHHHHHHHHHTTS--HHHHHHHHHHHHHHHHHHHHHHHHHHHHH-TTHHHHHHHHHHHHHHHHHHHHHHTT--------S-----------TTTS-HHHHHHHHHHHHHHHHHHHHHHHH-GGGHHHHHHTTHHHHHHHHHHHHHHHHHHHHHHHTTS-HHHHHHHHHHHHHHHHHHHHHHHHHHIIIIIHHHHH-S-TTTSSHHHHHHHHHHHHHHHTTS-GGG--

Sequence (379 aa):
VAARQEQVITMPALPLDELQLTERDPKTGKLRTLPALHPEIKADRSFVLYRPPPVVRDPALVEEFLERAKFIADDLNWLLALPHDKFWCQVIFDETLQKCLDSYLSNAPRKFDTLLDCHPGVSDMQRCLHRSVFLTFLRMSTHKESKDHFITPSVFGEIIYNNFLFDIPKILDLCVLFGKGNGLLLQKMIENIFTQQPSYFSDLDETLPTVLQVFNNILHKCGLQCEGASAEPQRLEERVNVTPGNMPLQELKDVVLYLCDTCTTIWAFLDVFPPACQTFQKHEFCYRLASFYELAIPELESAIKRRHYEDNSVFADLWRRISHSRKKMIEAFHILINRVCLQPILESRYWHLGCVEPASYLIVIVVEIVSSLPISWRK

InterPro domains:
  IPR052586 Activating signal cointegrator 1 complex subunit 2 [PTHR21494] (15-344)

Radius of gyration: 26.23 Å; Cα contacts (8 Å, |Δi|>4): 380; chains: 1; bounding box: 96×69×75 Å

Solvent-accessible surface area (backbone atoms only — not comparable to full-atom values): 21449 Å² total; per-residue (Å²): 138,85,82,78,80,80,75,79,78,74,73,79,66,63,35,45,85,76,32,70,42,79,45,66,38,89,90,77,71,45,81,43,77,41,57,49,68,37,73,88,68,31,70,99,73,83,48,62,68,51,70,57,76,64,95,59,96,44,68,69,54,48,49,52,36,52,54,54,52,45,53,46,41,55,51,44,53,52,50,71,68,42,57,72,59,54,33,51,19,34,65,68,65,30,66,42,50,53,51,17,54,51,34,36,58,74,46,53,84,52,95,86,49,91,74,68,95,64,58,69,72,56,54,54,49,51,52,50,40,55,49,47,53,51,52,50,52,49,55,76,38,42,51,60,80,49,93,67,43,31,39,52,55,66,59,41,24,49,53,38,52,78,61,62,74,55,52,66,70,56,50,34,38,48,21,50,69,44,30,83,88,40,32,76,61,50,25,52,31,51,52,43,45,46,67,46,26,57,65,56,59,53,54,44,56,68,44,44,63,59,59,53,45,50,57,52,50,53,30,52,66,35,51,62,62,77,87,76,81,71,96,60,94,71,77,92,66,88,71,77,70,42,31,56,72,72,42,58,70,68,58,50,49,52,52,46,50,52,48,27,51,52,28,44,29,54,26,29,30,46,71,40,44,50,78,55,39,64,54,45,52,78,69,48,41,63,58,55,52,50,55,48,45,67,60,48,48,60,49,49,53,50,23,48,63,75,52,38,85,78,47,61,70,60,38,50,50,52,50,54,36,49,55,47,23,55,51,27,47,53,52,37,45,48,51,38,46,38,61,63,24,49,46,42,46,72,69,41,90,48,78,80,72,55,28,51,61,27,50,50,50,51,50,49,50,51,49,52,53,59,70,66,50,58,75,87,74,76,111